Protein AF-0000000086459239 (afdb_homodimer)

Secondary structure (DSSP, 8-state):
-HHHHHHHHHHHHHHHHHHHHHHT-EEEEE--SHHHHHHHHHHHHHH-STTTS-EEEEEES--TTSSGGGGS--B----SSS---HHHHHHHHHHHHHHHTTTTSTTHHHHTEEEEEEEEEESS--PPPTTTTTSEEEEEPPHHHHTTSTT--EEEEEEEEEE-HHHHHHHHHHHHHHTT-EEEE---S-GGGGTTT-SEEEE--GGGHHHHS--TT-EEEEEEEEEEE-TT--SEEEEE-TTT-TT-S-EEEE-SSSEEEEE---EET----S--HHHHHHHHHHHHHH-GGGGG--EEEEEEEEEEE-SS-EEEEEEES-GGG-EEEEEEE--GGGHHHHHHHHHHHHHHHHHHHHHHHHHHS----/-HHHHHHHHHHHHHHHHHHHHHHT-EEEEE--SHHHHHHHHHHHHHH-STTTS-EEEEEES--TTSSGGGGS--B----SSS---HHHHHHHHHHHHHHHTTTTSTTHHHHTEEEEEEEEEESS--PPPTTTTTSEEEEEPPHHHHTTSTT--EEEEEEEEEE-HHHHHHHHHHHHHHTT-EEEE---S-GGGGTTT-SEEEE--GGGHHHHS--TT-EEEEEEEEEEE-TT--SEEEEE-TTT-TT-S-EEEE-SSSEEEEE---EET----S--HHHHHHHHHHHHHH-GGGGG--EEEEEEEEEEE-SS-EEEEEEES-GGG-EEEEEEE--GGGHHHHHHHHHHHHHHHHHHHHHHHHHHS----

Foldseek 3Di:
DVVVVVVVVVVVVVLQLLQQLQLPFEEEEEDLALQRLLLLVLQCVSNFFPNSHHAYEYEYQDAPPPDPLQPDFFFQDDFQDDDDPPLLLVLLLVLQVVLVVCAPPPCNVLQQKDKAKAKEFEQDDDDGGSCQVSFAPKDKDDPVRVVLFPNTDTIIMTMGMGGRRNRNSVVSVVVSVVRVHHYDNDDDQEPLVCLVPGQEYEYAHAQCCCRHVVDVQWWWFKWKKWKWQAQVDGHKYHYDDVVQDPQQAWIWRQGDPRIIIITRGTDTRDQDWDDDPVRVVSRVVRVCSRPVVCVPTDTDDMTMDTGGAGPDFQFDWDWDDDDPSIHIYTYGYHPGSNCSSRSNSSSNVSSVVVSVVSVVSSVPPPPPD/DVVVVVVVVVVVVVLQLLQQLQLPFEEEEEDLALQRLLLLVLQCVSNFFPNSGHAYEYEYQDAPPPDPLQPDFFFQDDFQDDDDPPLLLVLLLLLQVVLVVCAPPPCCVLQQKDKAKAKEFEQDDDDGGSCQVSFAPKDKDDPVRCVLFPNTDTIIMTMGMGGRRNRNSVVSVVVSVVRVHHYDNDDDQEPLVCLVPGQEYEYAHAQCCCRHVVDVQWWWFKWKKWKWQAQVDGHKYHYDDVVQDTQQAWIWRQGDPRIIIITRGTDTRDQDWDDDPVRVVSRVVRVCSRPVVCVPTDTDDMTMDTGGAGPDFQFDWDWDDDDPSIHIYTYGYHPGSNCSSRSNSSSNVSSVVVSVVSVVSSVPPPPPD

Organism: Eptatretus burgeri (NCBI:txid7764)

Radius of gyration: 31.86 Å; Cα contacts (8 Å, |Δi|>4): 1633; chains: 2; bounding box: 58×111×68 Å

Structure (mmCIF, N/CA/C/O backbone):
data_AF-0000000086459239-model_v1
#
loop_
_entity.id
_entity.type
_entity.pdbx_description
1 polymer 'D-amino-acid oxidase'
#
loop_
_atom_site.group_PDB
_atom_site.id
_atom_site.type_symbol
_atom_site.label_atom_id
_atom_site.label_alt_id
_atom_site.label_comp_id
_atom_site.label_asym_id
_atom_site.label_entity_id
_atom_site.label_seq_id
_atom_site.pdbx_PDB_ins_code
_atom_site.Cartn_x
_atom_site.Cartn_y
_atom_site.Cartn_z
_atom_site.occupancy
_atom_site.B_iso_or_equiv
_atom_site.auth_seq_id
_atom_site.auth_comp_id
_atom_site.auth_asym_id
_atom_site.auth_atom_id
_atom_site.pdbx_PDB_model_num
ATOM 1 N N . MET A 1 1 ? 25.469 44.656 -9.273 1 47.88 1 MET A N 1
ATOM 2 C CA . MET A 1 1 ? 25.953 43.812 -8.18 1 47.88 1 MET A CA 1
ATOM 3 C C . MET A 1 1 ? 25.656 44.438 -6.828 1 47.88 1 MET A C 1
ATOM 5 O O . MET A 1 1 ? 25.297 43.75 -5.875 1 47.88 1 MET A O 1
ATOM 9 N N . THR A 1 2 ? 25.688 45.75 -6.816 1 60.41 2 THR A N 1
ATOM 10 C CA . THR A 1 2 ? 25.531 46.5 -5.574 1 60.41 2 THR A CA 1
ATOM 11 C C . THR A 1 2 ? 24.078 46.562 -5.148 1 60.41 2 THR A C 1
ATOM 13 O O . THR A 1 2 ? 23.766 46.469 -3.957 1 60.41 2 THR A O 1
ATOM 16 N N . CYS A 1 3 ? 23.203 46.562 -6.094 1 66.25 3 CYS A N 1
ATOM 17 C CA . CYS A 1 3 ? 21.797 46.719 -5.789 1 66.25 3 CYS A CA 1
ATOM 18 C C . CYS A 1 3 ? 21.219 45.406 -5.207 1 66.25 3 CYS A C 1
ATOM 20 O O . CYS A 1 3 ? 20.406 45.469 -4.281 1 66.25 3 CYS A O 1
ATOM 22 N N . GLY A 1 4 ? 21.656 44.312 -5.746 1 59.66 4 GLY A N 1
ATOM 23 C CA . GLY A 1 4 ? 21.219 43.031 -5.223 1 59.66 4 GLY A CA 1
ATOM 24 C C . GLY A 1 4 ? 21.672 42.781 -3.793 1 59.66 4 GLY A C 1
ATOM 25 O O . GLY A 1 4 ? 20.906 42.281 -2.973 1 59.66 4 GLY A O 1
ATOM 26 N N . PHE A 1 5 ? 22.859 43.25 -3.564 1 63.56 5 PHE A N 1
ATOM 27 C CA . PHE A 1 5 ? 23.438 43.094 -2.238 1 63.56 5 PHE A CA 1
ATOM 28 C C . PHE A 1 5 ? 22.734 44 -1.222 1 63.56 5 PHE A C 1
ATOM 30 O O . PHE A 1 5 ? 22.469 43.562 -0.1 1 63.56 5 PHE A O 1
ATOM 37 N N . ILE A 1 6 ? 22.406 45.219 -1.594 1 64.19 6 ILE A N 1
ATOM 38 C CA . ILE A 1 6 ? 21.719 46.125 -0.677 1 64.19 6 ILE A CA 1
ATOM 39 C C . ILE A 1 6 ? 20.312 45.625 -0.38 1 64.19 6 ILE A C 1
ATOM 41 O O . ILE A 1 6 ? 19.859 45.656 0.765 1 64.19 6 ILE A O 1
ATOM 45 N N . ALA A 1 7 ? 19.797 45.031 -1.286 1 66.75 7 ALA A N 1
ATOM 46 C CA . ALA A 1 7 ? 18.453 44.5 -1.113 1 66.75 7 ALA A CA 1
ATOM 47 C C . ALA A 1 7 ? 18.469 43.281 -0.17 1 66.75 7 ALA A C 1
ATOM 49 O O . ALA A 1 7 ? 17.562 43.125 0.654 1 66.75 7 ALA A O 1
ATOM 50 N N . SER A 1 8 ? 19.516 42.5 -0.307 1 71.88 8 SER A N 1
ATOM 51 C CA . SER A 1 8 ? 19.688 41.375 0.592 1 71.88 8 SER A CA 1
ATOM 52 C C . SER A 1 8 ? 19.953 41.844 2.021 1 71.88 8 SER A C 1
ATOM 54 O O . SER A 1 8 ? 19.438 41.25 2.975 1 71.88 8 SER A O 1
ATOM 56 N N . LEU A 1 9 ? 20.625 42.844 2.174 1 69.5 9 LEU A N 1
ATOM 57 C CA . LEU A 1 9 ? 20.938 43.406 3.49 1 69.5 9 LEU A CA 1
ATOM 58 C C . LEU A 1 9 ? 19.703 44.031 4.125 1 69.5 9 LEU A C 1
ATOM 60 O O . LEU A 1 9 ? 19.484 43.906 5.332 1 69.5 9 LEU A O 1
ATOM 64 N N . LEU A 1 10 ? 18.969 44.719 3.324 1 66 10 LEU A N 1
ATOM 65 C CA . LEU A 1 10 ? 17.734 45.344 3.822 1 66 10 LEU A CA 1
ATOM 66 C C . LEU A 1 10 ? 16.719 44.281 4.223 1 66 10 LEU A C 1
ATOM 68 O O . LEU A 1 10 ? 16.031 44.438 5.234 1 66 10 LEU A O 1
ATOM 72 N N . ARG A 1 11 ? 16.719 43.312 3.451 1 65.06 11 ARG A N 1
ATOM 73 C CA . ARG A 1 11 ? 15.836 42.219 3.791 1 65.06 11 ARG A CA 1
ATOM 74 C C . ARG A 1 11 ? 16.281 41.531 5.082 1 65.06 11 ARG A C 1
ATOM 76 O O . ARG A 1 11 ? 15.445 41.156 5.906 1 65.06 11 ARG A O 1
ATOM 83 N N . MET A 1 12 ? 17.547 41.469 5.125 1 71.25 12 MET A N 1
ATOM 84 C CA . MET A 1 12 ? 18.109 40.906 6.352 1 71.25 12 MET A CA 1
ATOM 85 C C . MET A 1 12 ? 17.828 41.812 7.539 1 71.25 12 MET A C 1
ATOM 87 O O . MET A 1 12 ? 17.5 41.344 8.625 1 71.25 12 MET A O 1
ATOM 91 N N . ALA A 1 13 ? 17.938 43.062 7.383 1 67.69 13 ALA A N 1
ATOM 92 C CA . ALA A 1 13 ? 17.656 44.031 8.453 1 67.69 13 ALA A CA 1
ATOM 93 C C . ALA A 1 13 ? 16.188 44.031 8.828 1 67.69 13 ALA A C 1
ATOM 95 O O . ALA A 1 13 ? 15.836 44.031 10.008 1 67.69 13 ALA A O 1
ATOM 96 N N . GLU A 1 14 ? 15.383 44.031 7.898 1 67.62 14 GLU A N 1
ATOM 97 C CA . GLU A 1 14 ? 13.945 43.969 8.148 1 67.62 14 GLU A CA 1
ATOM 98 C C . GLU A 1 14 ? 13.562 42.688 8.875 1 67.62 14 GLU A C 1
ATOM 100 O O . GLU A 1 14 ? 12.734 42.688 9.789 1 67.62 14 GLU A O 1
ATOM 105 N N . ALA A 1 15 ? 14.203 41.625 8.414 1 72.31 15 ALA A N 1
ATOM 106 C CA . ALA A 1 15 ? 13.961 40.344 9.07 1 72.31 15 ALA A CA 1
ATOM 107 C C . ALA A 1 15 ? 14.398 40.406 10.531 1 72.31 15 ALA A C 1
ATOM 109 O O . ALA A 1 15 ? 13.703 39.875 11.414 1 72.31 15 ALA A O 1
ATOM 110 N N . LEU A 1 16 ? 15.438 41 10.75 1 72.25 16 LEU A N 1
ATOM 111 C CA . LEU A 1 16 ? 15.969 41.125 12.109 1 72.25 16 LEU A CA 1
ATOM 112 C C . LEU A 1 16 ? 15.086 42 12.969 1 72.25 16 LE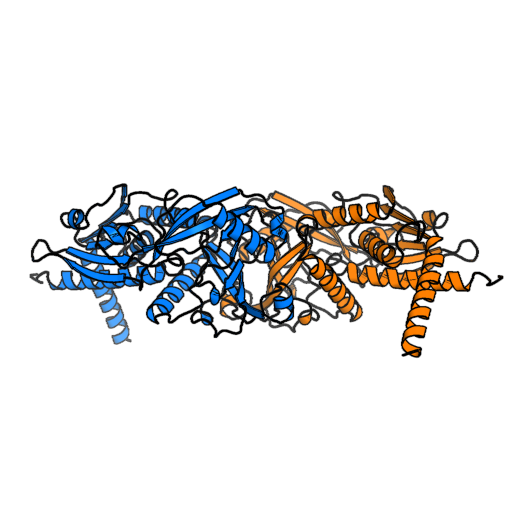U A C 1
ATOM 114 O O . LEU A 1 16 ? 14.875 41.719 14.156 1 72.25 16 LEU A O 1
ATOM 118 N N . GLU A 1 17 ? 14.625 43.062 12.391 1 70.69 17 GLU A N 1
ATOM 119 C CA . GLU A 1 17 ? 13.727 43.969 13.125 1 70.69 17 GLU A CA 1
ATOM 120 C C . GLU A 1 17 ? 12.406 43.281 13.438 1 70.69 17 GLU A C 1
ATOM 122 O O . GLU A 1 17 ? 11.852 43.469 14.523 1 70.69 17 GLU A O 1
ATOM 127 N N . LEU A 1 18 ? 11.945 42.531 12.547 1 73.62 18 LEU A N 1
ATOM 128 C CA . LEU A 1 18 ? 10.719 41.781 12.773 1 73.62 18 LEU A CA 1
ATOM 129 C C . LEU A 1 18 ? 10.922 40.75 13.867 1 73.62 18 LEU A C 1
ATOM 131 O O . LEU A 1 18 ? 10.023 40.5 14.672 1 73.62 18 LEU A O 1
ATOM 135 N N . GLN A 1 19 ? 12.047 40.188 13.789 1 74.06 19 GLN A N 1
ATOM 136 C CA . GLN A 1 19 ? 12.383 39.219 14.82 1 74.06 19 GLN A CA 1
ATOM 137 C C . GLN A 1 19 ? 12.398 39.875 16.203 1 74.06 19 GLN A C 1
ATOM 139 O O . GLN A 1 19 ? 11.898 39.281 17.172 1 74.06 19 GLN A O 1
ATOM 144 N N . ALA A 1 20 ? 12.961 41.031 16.281 1 72.38 20 ALA A N 1
ATOM 145 C CA . ALA A 1 20 ? 13.031 41.75 17.547 1 72.38 20 ALA A CA 1
ATOM 146 C C . ALA A 1 20 ? 11.633 42.125 18.047 1 72.38 20 ALA A C 1
ATOM 148 O O . ALA A 1 20 ? 11.344 42 19.234 1 72.38 20 ALA A O 1
ATOM 149 N N . SER A 1 21 ? 10.797 42.5 17.125 1 73.44 21 SER A N 1
ATOM 150 C CA . SER A 1 21 ? 9.422 42.844 17.484 1 73.44 21 SER A CA 1
ATOM 151 C C . SER A 1 21 ? 8.641 41.625 17.938 1 73.44 21 SER A C 1
ATOM 153 O O . SER A 1 21 ? 7.809 41.719 18.844 1 73.44 21 SER A O 1
ATOM 155 N N . ALA A 1 22 ? 8.891 40.531 17.438 1 78.88 22 ALA A N 1
ATOM 156 C CA . ALA A 1 22 ? 8.227 39.281 17.781 1 78.88 22 ALA A CA 1
ATOM 157 C C . ALA A 1 22 ? 8.688 38.781 19.156 1 78.88 22 ALA A C 1
ATOM 159 O O . ALA A 1 22 ? 7.898 38.188 19.906 1 78.88 22 ALA A O 1
ATOM 160 N N . GLY A 1 23 ? 9.977 38.906 19.453 1 80.06 23 GLY A N 1
ATOM 161 C CA . GLY A 1 23 ? 10.57 38.438 20.688 1 80.06 23 GLY A CA 1
ATOM 162 C C . GLY A 1 23 ? 9.875 38.969 21.922 1 80.06 23 GLY A C 1
ATOM 163 O O . GLY A 1 23 ? 9.82 38.281 22.953 1 80.06 23 GLY A O 1
ATOM 164 N N . GLY A 1 24 ? 9.258 40.031 21.875 1 81.56 24 GLY A N 1
ATOM 165 C CA . GLY A 1 24 ? 8.609 40.656 23.016 1 81.56 24 GLY A CA 1
ATOM 166 C C . GLY A 1 24 ? 7.141 40.281 23.125 1 81.56 24 GLY A C 1
ATOM 167 O O . GLY A 1 24 ? 6.48 40.625 24.109 1 81.56 24 GLY A O 1
ATOM 168 N N . LEU A 1 25 ? 6.695 39.469 22.203 1 91.12 25 LEU A N 1
ATOM 169 C CA . LEU A 1 25 ? 5.262 39.219 22.172 1 91.12 25 LEU A CA 1
ATOM 170 C C . LEU A 1 25 ? 4.945 37.906 22.875 1 91.12 25 LEU A C 1
ATOM 172 O O . LEU A 1 25 ? 5.707 36.938 22.781 1 91.12 25 LEU A O 1
ATOM 176 N N . ARG A 1 26 ? 3.824 37.875 23.609 1 95.12 26 ARG A N 1
ATOM 177 C CA . ARG A 1 26 ? 3.234 36.688 24.203 1 95.12 26 ARG A CA 1
ATOM 178 C C . ARG A 1 26 ? 2.053 36.188 23.375 1 95.12 26 ARG A C 1
ATOM 180 O O . ARG A 1 26 ? 1.088 36.938 23.172 1 95.12 26 ARG A O 1
ATOM 187 N N . VAL A 1 27 ? 2.207 34.969 22.938 1 96.94 27 VAL A N 1
ATOM 188 C CA . VAL A 1 27 ? 1.211 34.375 22.047 1 96.94 27 VAL A CA 1
ATOM 189 C C . VAL A 1 27 ? 0.54 33.188 22.719 1 96.94 27 VAL A C 1
ATOM 191 O O . VAL A 1 27 ? 1.217 32.25 23.172 1 96.94 27 VAL A O 1
ATOM 194 N N . ALA A 1 28 ? -0.791 33.219 22.812 1 97.81 28 ALA A N 1
ATOM 195 C CA . ALA A 1 28 ? -1.58 32.094 23.266 1 97.81 28 ALA A CA 1
ATOM 196 C C . ALA A 1 28 ? -2.242 31.375 22.094 1 97.81 28 ALA A C 1
ATOM 198 O O . ALA A 1 28 ? -2.949 32 21.297 1 97.81 28 ALA A O 1
ATOM 199 N N . ILE A 1 29 ? -1.96 30.125 21.969 1 98.56 29 ILE A N 1
ATOM 200 C CA . ILE A 1 29 ? -2.67 29.297 21 1 98.56 29 ILE A CA 1
ATOM 201 C C . ILE A 1 29 ? -3.643 28.375 21.734 1 98.56 29 ILE A C 1
ATOM 203 O O . ILE A 1 29 ? -3.248 27.656 22.641 1 98.56 29 ILE A O 1
ATOM 207 N N . VAL A 1 30 ? -4.941 28.453 21.375 1 98.19 30 VAL A N 1
ATOM 208 C CA . VAL A 1 30 ? -5.965 27.641 22.031 1 98.19 30 VAL A CA 1
ATOM 209 C C . VAL A 1 30 ? -6.379 26.5 21.109 1 98.19 30 VAL A C 1
ATOM 211 O O . VAL A 1 30 ? -7.02 26.734 20.078 1 98.19 30 VAL A O 1
ATOM 214 N N . GLY A 1 31 ? -6.031 25.281 21.516 1 97.56 31 GLY A N 1
ATOM 215 C CA . GLY A 1 31 ? -6.242 24.094 20.703 1 97.56 31 GLY A CA 1
ATOM 216 C C . GLY A 1 31 ? -4.949 23.391 20.328 1 97.56 31 GLY A C 1
ATOM 217 O O . GLY A 1 31 ? -4.035 24 19.781 1 97.56 31 GLY A O 1
ATOM 218 N N . ALA A 1 32 ? -4.953 22.109 20.625 1 97.94 32 ALA A N 1
ATOM 219 C CA . ALA A 1 32 ? -3.73 21.344 20.406 1 97.94 32 ALA A CA 1
ATOM 220 C C . ALA A 1 32 ? -3.949 20.25 19.359 1 97.94 32 ALA A C 1
ATOM 222 O O . ALA A 1 32 ? -3.346 19.172 19.438 1 97.94 32 ALA A O 1
ATOM 223 N N . GLY A 1 33 ? -4.879 20.453 18.484 1 97.19 33 GLY A N 1
ATOM 224 C CA . GLY A 1 33 ? -4.965 19.625 17.297 1 97.19 33 GLY A CA 1
ATOM 225 C C . GLY A 1 33 ? -3.932 19.969 16.234 1 97.19 33 GLY A C 1
ATOM 226 O O . GLY A 1 33 ? -3.014 20.766 16.5 1 97.19 33 GLY A O 1
ATOM 227 N N . VAL A 1 34 ? -4.113 19.422 15.117 1 98.06 34 VAL A N 1
ATOM 228 C CA . VAL A 1 34 ? -3.123 19.594 14.055 1 98.06 34 VAL A CA 1
ATOM 229 C C . VAL A 1 34 ? -3.07 21.062 13.641 1 98.06 34 VAL A C 1
ATOM 231 O O . VAL A 1 34 ? -2.006 21.578 13.297 1 98.06 34 VAL A O 1
ATOM 234 N N . ILE A 1 35 ? -4.184 21.766 13.719 1 98.5 35 ILE A N 1
ATOM 235 C CA . ILE A 1 35 ? -4.258 23.156 13.305 1 98.5 35 ILE A CA 1
ATOM 236 C C . ILE A 1 35 ? -3.473 24.031 14.289 1 98.5 35 ILE A C 1
ATOM 238 O O . ILE A 1 35 ? -2.648 24.844 13.875 1 98.5 35 ILE A O 1
ATOM 242 N N . GLY A 1 36 ? -3.65 23.844 15.57 1 98.62 36 GLY A N 1
ATOM 243 C CA . GLY A 1 36 ? -2.943 24.625 16.562 1 98.62 36 GLY A CA 1
ATOM 244 C C . GLY A 1 36 ? -1.45 24.359 16.594 1 98.62 36 GLY A C 1
ATOM 245 O O . GLY A 1 36 ? -0.647 25.297 16.594 1 98.62 36 GLY A O 1
ATOM 246 N N . LEU A 1 37 ? -1.126 23.125 16.578 1 98.69 37 LEU A N 1
ATOM 247 C CA . LEU A 1 37 ? 0.281 22.75 16.672 1 98.69 37 LEU A CA 1
ATOM 248 C C . LEU A 1 37 ? 1.05 23.219 15.438 1 98.69 37 LEU A C 1
ATOM 250 O O . LEU A 1 37 ? 2.176 23.703 15.555 1 98.69 37 LEU A O 1
ATOM 254 N N . SER A 1 38 ? 0.44 23.062 14.281 1 98.69 38 SER A N 1
ATOM 255 C CA . SER A 1 38 ? 1.123 23.5 13.07 1 98.69 38 SER A CA 1
ATOM 256 C C . SER A 1 38 ? 1.22 25.031 13 1 98.69 38 SER A C 1
ATOM 258 O O . SER A 1 38 ? 2.191 25.562 12.469 1 98.69 38 SER A O 1
ATOM 260 N N . SER A 1 39 ? 0.209 25.719 13.508 1 98.81 39 SER A N 1
ATOM 261 C CA . SER A 1 39 ? 0.297 27.172 13.578 1 98.81 39 SER A CA 1
ATOM 262 C C . SER A 1 39 ? 1.474 27.609 14.438 1 98.81 39 SER A C 1
ATOM 264 O O . SER A 1 39 ? 2.219 28.516 14.07 1 98.81 39 SER A O 1
ATOM 266 N N . ALA A 1 40 ? 1.617 26.953 15.562 1 98.62 40 ALA A N 1
ATOM 267 C CA . ALA A 1 40 ? 2.754 27.234 16.438 1 98.62 40 ALA A CA 1
ATOM 268 C C . ALA A 1 40 ? 4.074 26.984 15.711 1 98.62 40 ALA A C 1
ATOM 270 O O . ALA A 1 40 ? 4.984 27.812 15.773 1 98.62 40 ALA A O 1
ATOM 271 N N . LEU A 1 41 ? 4.148 25.891 15.055 1 98.31 41 LEU A N 1
ATOM 272 C CA . LEU A 1 41 ? 5.379 25.531 14.359 1 98.31 41 LEU A CA 1
ATOM 273 C C . LEU A 1 41 ? 5.719 26.547 13.281 1 98.31 41 LEU A C 1
ATOM 275 O O . LEU A 1 41 ? 6.879 26.922 13.109 1 98.31 41 LEU A O 1
ATOM 279 N N . ALA A 1 42 ? 4.73 26.953 12.539 1 98.31 42 ALA A N 1
ATOM 280 C CA . ALA A 1 42 ? 4.957 27.922 11.461 1 98.31 42 ALA A CA 1
ATOM 281 C C . ALA A 1 42 ? 5.531 29.234 12.008 1 98.31 42 ALA A C 1
ATOM 283 O O . ALA A 1 42 ? 6.453 29.797 11.422 1 98.31 42 ALA A O 1
ATOM 284 N N . ILE A 1 43 ? 5.07 29.688 13.117 1 97.25 43 ILE A N 1
ATOM 285 C CA . ILE A 1 43 ? 5.539 30.938 13.719 1 97.25 43 ILE A CA 1
ATOM 286 C C . ILE A 1 43 ? 6.969 30.75 14.227 1 97.25 43 ILE A C 1
ATOM 288 O O . ILE A 1 43 ? 7.836 31.594 13.953 1 97.25 43 ILE A O 1
ATOM 292 N N . VAL A 1 44 ? 7.184 29.656 14.906 1 94.81 44 VAL A N 1
ATOM 293 C CA . VAL A 1 44 ? 8.484 29.453 15.539 1 94.81 44 VAL A CA 1
ATOM 294 C C . VAL A 1 44 ? 9.547 29.234 14.469 1 94.81 44 VAL A C 1
ATOM 296 O O . VAL A 1 44 ? 10.703 29.625 14.633 1 94.81 44 VAL A O 1
ATOM 299 N N . GLU A 1 45 ? 9.156 28.594 13.406 1 92.88 45 GLU A N 1
ATOM 300 C CA . GLU A 1 45 ? 10.117 28.391 12.32 1 92.88 45 GLU A CA 1
ATOM 301 C C . GLU A 1 45 ? 10.508 29.734 11.688 1 92.88 45 GLU A C 1
ATOM 303 O O . GLU A 1 45 ? 11.633 29.875 11.211 1 92.88 45 GLU A O 1
ATOM 308 N N . HIS A 1 46 ? 9.633 30.672 11.727 1 90.56 46 HIS A N 1
ATOM 309 C CA . HIS A 1 46 ? 9.906 31.969 11.141 1 90.56 46 HIS A CA 1
ATOM 310 C C . HIS A 1 46 ? 10.711 32.844 12.102 1 90.56 46 HIS A C 1
ATOM 312 O O . HIS A 1 46 ? 11.586 33.594 11.672 1 90.56 46 HIS A O 1
ATOM 318 N N . TYR A 1 47 ? 10.445 32.719 13.414 1 91.38 47 TYR A N 1
ATOM 319 C CA . TYR A 1 47 ? 10.969 33.719 14.336 1 91.38 47 TYR A CA 1
ATOM 320 C C . TYR A 1 47 ? 11.883 33.094 15.367 1 91.38 47 TYR A C 1
ATOM 322 O O . TYR A 1 47 ? 12.57 33.781 16.109 1 91.38 47 TYR A O 1
ATOM 330 N N . GLY A 1 48 ? 11.922 31.719 15.336 1 87.94 48 GLY A N 1
ATOM 331 C CA . GLY A 1 48 ? 12.656 31.047 16.391 1 87.94 48 GLY A CA 1
ATOM 332 C C . GLY A 1 48 ? 11.906 31.016 17.719 1 87.94 48 GLY A C 1
ATOM 333 O O . GLY A 1 48 ? 10.789 31.547 17.812 1 87.94 48 GLY A O 1
ATOM 334 N N . GLY A 1 49 ? 12.523 30.359 18.703 1 84.19 49 GLY A N 1
ATOM 335 C CA . GLY A 1 49 ? 11.969 30.328 20.047 1 84.19 49 GLY A CA 1
ATOM 336 C C . GLY A 1 49 ? 12.461 31.453 20.922 1 84.19 49 GLY A C 1
ATOM 337 O O . GLY A 1 49 ? 13.32 32.25 20.516 1 84.19 49 GLY A O 1
ATOM 338 N N . PRO A 1 50 ? 11.898 31.547 22.109 1 82.19 50 PRO A N 1
ATOM 339 C CA . PRO A 1 50 ? 12.406 32.562 23.047 1 82.19 50 PRO A CA 1
ATOM 340 C C . PRO A 1 50 ? 13.875 32.344 23.391 1 82.19 50 PRO A C 1
ATOM 342 O O . PRO A 1 50 ? 14.352 31.203 23.422 1 82.19 50 PRO A O 1
ATOM 345 N N . PRO A 1 51 ? 14.531 33.531 23.547 1 82.19 51 PRO A N 1
ATOM 346 C CA . PRO A 1 51 ? 14.055 34.938 23.672 1 82.19 51 PRO A CA 1
ATOM 347 C C . PRO A 1 51 ? 14.039 35.688 22.344 1 82.19 51 PRO A C 1
ATOM 349 O O . PRO A 1 51 ? 13.555 36.812 22.281 1 82.19 51 PRO A O 1
ATOM 352 N N . LEU A 1 52 ? 14.547 35.031 21.312 1 83 52 LEU A N 1
ATOM 3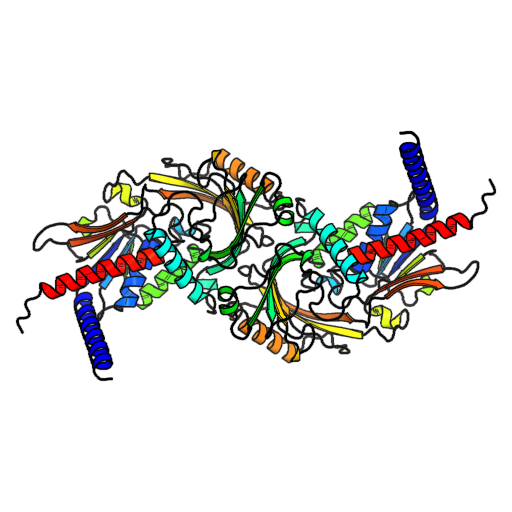53 C CA . LEU A 1 52 ? 14.617 35.719 20.031 1 83 52 LEU A CA 1
ATOM 354 C C . LEU A 1 52 ? 13.242 35.812 19.391 1 83 52 LEU A C 1
ATOM 356 O O . LEU A 1 52 ? 12.914 36.844 18.766 1 83 52 LEU A O 1
ATOM 360 N N . GLY A 1 53 ? 12.469 34.812 19.609 1 90.25 53 GLY A N 1
ATOM 361 C CA . GLY A 1 53 ? 11.117 34.781 19.094 1 90.25 53 GLY A CA 1
ATOM 362 C C . GLY A 1 53 ? 10.055 35 20.156 1 90.25 53 GLY A C 1
ATOM 363 O O . GLY A 1 53 ? 10.375 35.25 21.312 1 90.25 53 GLY A O 1
ATOM 364 N N . PRO A 1 54 ? 8.82 34.969 19.766 1 94.44 54 PRO A N 1
ATOM 365 C CA . PRO A 1 54 ? 7.723 35.156 20.719 1 94.44 54 PRO A CA 1
ATOM 366 C C . PRO A 1 54 ? 7.633 34.031 21.734 1 94.44 54 PRO A C 1
ATOM 368 O O . PRO A 1 54 ? 8.125 32.906 21.484 1 94.44 54 PRO A O 1
ATOM 371 N N . THR A 1 55 ? 7.148 34.344 22.922 1 95.56 55 THR A N 1
ATOM 372 C CA . THR A 1 55 ? 6.781 33.344 23.891 1 95.56 55 THR A CA 1
ATOM 373 C C . THR A 1 55 ? 5.422 32.719 23.547 1 95.56 55 THR A C 1
ATOM 375 O O . THR A 1 55 ? 4.402 33.406 23.594 1 95.56 55 THR A O 1
ATOM 378 N N . ILE A 1 56 ? 5.445 31.484 23.188 1 97.38 56 ILE A N 1
ATOM 379 C CA . ILE A 1 56 ? 4.219 30.828 22.75 1 97.38 56 ILE A CA 1
ATOM 380 C C . ILE A 1 56 ? 3.771 29.812 23.797 1 97.38 56 ILE A C 1
ATOM 382 O O . ILE A 1 56 ? 4.578 29.016 24.266 1 97.38 56 ILE A O 1
ATOM 386 N N . THR A 1 57 ? 2.521 29.906 24.203 1 97.94 57 THR A N 1
ATOM 387 C CA . THR A 1 57 ? 1.882 28.922 25.078 1 97.94 57 THR A CA 1
ATOM 388 C C . THR A 1 57 ? 0.668 28.297 24.391 1 97.94 57 THR A C 1
ATOM 390 O O . THR A 1 57 ? -0.191 29.016 23.875 1 97.94 57 THR A O 1
ATOM 393 N N . ILE A 1 58 ? 0.629 26.969 24.375 1 98.5 58 ILE A N 1
ATOM 394 C CA . ILE A 1 58 ? -0.511 26.25 23.797 1 98.5 58 ILE A CA 1
ATOM 395 C C . ILE A 1 58 ? -1.418 25.75 24.922 1 98.5 58 ILE A C 1
ATOM 397 O O . ILE A 1 58 ? -0.968 25.031 25.828 1 98.5 58 ILE A O 1
ATOM 401 N N . PHE A 1 59 ? -2.674 26.203 24.875 1 98.12 59 PHE A N 1
ATOM 402 C CA . PHE A 1 59 ? -3.699 25.781 25.812 1 98.12 59 PHE A CA 1
ATOM 403 C C . PHE A 1 59 ? -4.637 24.766 25.188 1 98.12 59 PHE A C 1
ATOM 405 O O . PHE A 1 59 ? -5.086 24.938 24.047 1 98.12 59 PHE A O 1
ATOM 412 N N . ALA A 1 60 ? -4.918 23.688 25.859 1 97.69 60 ALA A N 1
ATOM 413 C CA . ALA A 1 60 ? -5.902 22.719 25.391 1 97.69 60 ALA A CA 1
ATOM 414 C C . ALA A 1 60 ? -6.496 21.938 26.547 1 97.69 60 ALA A C 1
ATOM 416 O O . ALA A 1 60 ? -5.844 21.734 27.578 1 97.69 60 ALA A O 1
ATOM 417 N N . GLU A 1 61 ? -7.699 21.531 26.328 1 95.56 61 GLU A N 1
ATOM 418 C CA . GLU A 1 61 ? -8.344 20.672 27.312 1 95.56 61 GLU A CA 1
ATOM 419 C C . GLU A 1 61 ? -7.719 19.281 27.328 1 95.56 61 GLU A C 1
ATOM 421 O O . GLU A 1 61 ? -7.613 18.656 28.391 1 95.56 61 GLU A O 1
ATOM 426 N N . ALA A 1 62 ? -7.336 18.812 26.188 1 95.38 62 ALA A N 1
ATOM 427 C CA . ALA A 1 62 ? -6.695 17.5 26.047 1 95.38 62 ALA A CA 1
ATOM 428 C C . ALA A 1 62 ? -5.586 17.547 25 1 95.38 62 ALA A C 1
ATOM 430 O O . ALA A 1 62 ? -5.684 18.281 24.016 1 95.38 62 ALA A O 1
ATOM 431 N N . PHE A 1 63 ? -4.594 16.75 25.281 1 97.25 63 PHE A N 1
ATOM 432 C CA . PHE A 1 63 ? -3.508 16.562 24.328 1 97.25 63 PHE A CA 1
ATOM 433 C C . PHE A 1 63 ? -3.51 15.148 23.781 1 97.25 63 PHE A C 1
ATOM 435 O O . PHE A 1 63 ? -4.227 14.281 24.281 1 97.25 63 PHE A O 1
ATOM 442 N N . SER A 1 64 ? -2.816 14.977 22.625 1 95.5 64 SER A N 1
ATOM 443 C CA . SER A 1 64 ? -2.617 13.617 22.141 1 95.5 64 SER A CA 1
ATOM 444 C C . SER A 1 64 ? -2.145 12.688 23.25 1 95.5 64 SER A C 1
ATOM 446 O O . SER A 1 64 ? -1.3 13.062 24.062 1 95.5 64 SER A O 1
ATOM 448 N N . PRO A 1 65 ? -2.748 11.508 23.266 1 94.5 65 PRO A N 1
ATOM 449 C CA . PRO A 1 65 ? -3.566 10.781 22.297 1 94.5 65 PRO A CA 1
ATOM 450 C C . PRO A 1 65 ? -5.062 10.883 22.594 1 94.5 65 PRO A C 1
ATOM 452 O O . PRO A 1 65 ? -5.824 9.977 22.25 1 94.5 65 PRO A O 1
ATOM 455 N N . HIS A 1 66 ? -5.469 11.883 23.266 1 91.06 66 HIS A N 1
ATOM 456 C CA . HIS A 1 66 ? -6.859 11.961 23.703 1 91.06 66 HIS A CA 1
ATOM 457 C C . HIS A 1 66 ? -7.633 13.008 22.906 1 91.06 66 HIS A C 1
ATOM 459 O O . HIS A 1 66 ? -8.656 13.508 23.359 1 91.06 66 HIS A O 1
ATOM 465 N N . THR A 1 67 ? -7.129 13.336 21.734 1 89.88 67 THR A N 1
ATOM 466 C CA . THR A 1 67 ? -7.82 14.305 20.875 1 89.88 67 THR A CA 1
ATOM 467 C C . THR A 1 67 ? -8.602 13.594 19.781 1 89.88 67 THR A C 1
ATOM 469 O O . THR A 1 67 ? -8.383 12.406 19.516 1 89.88 67 THR A O 1
ATOM 472 N N . THR A 1 68 ? -9.523 14.297 19.125 1 84.94 68 THR A N 1
ATOM 473 C CA . THR A 1 68 ? -10.281 13.773 18 1 84.94 68 THR A CA 1
ATOM 474 C C . THR A 1 68 ? -9.344 13.375 16.859 1 84.94 68 THR A C 1
ATOM 476 O O . THR A 1 68 ? -9.547 12.344 16.219 1 84.94 68 THR A O 1
ATOM 479 N N . GLY A 1 69 ? -8.32 14.148 16.688 1 89.38 69 GLY A N 1
ATOM 480 C CA . GLY A 1 69 ? -7.367 13.906 15.617 1 89.38 69 GLY A CA 1
ATOM 481 C C . GLY A 1 69 ? -6.656 12.57 15.734 1 89.38 69 GLY A C 1
ATOM 482 O O . GLY A 1 69 ? -6.246 11.984 14.727 1 89.38 69 GLY A O 1
ATOM 483 N N . ASP A 1 70 ? -6.582 12.039 16.875 1 92.62 70 ASP A N 1
ATOM 484 C CA . ASP A 1 70 ? -5.84 10.805 17.141 1 92.62 70 ASP A CA 1
ATOM 485 C C . ASP A 1 70 ? -6.547 9.602 16.516 1 92.62 70 ASP A C 1
ATOM 487 O O . ASP A 1 70 ? -5.938 8.547 16.328 1 92.62 70 ASP A O 1
ATOM 491 N N . HIS A 1 71 ? -7.773 9.742 16.078 1 88.19 71 HIS A N 1
ATOM 492 C CA . HIS A 1 71 ? -8.562 8.594 15.641 1 88.19 71 HIS A CA 1
ATOM 493 C C . HIS A 1 71 ? -8.789 8.617 14.133 1 88.19 71 HIS A C 1
ATOM 495 O O . HIS A 1 71 ? -9.25 7.633 13.555 1 88.19 71 HIS A O 1
ATOM 501 N N . VAL A 1 72 ? -8.383 9.688 13.555 1 87.69 72 VAL A N 1
ATOM 502 C CA . VAL A 1 72 ? -8.703 9.828 12.141 1 87.69 72 VAL A CA 1
ATOM 503 C C . VAL A 1 72 ? -7.703 9.047 11.297 1 87.69 72 VAL A C 1
ATOM 505 O O . VAL A 1 72 ? -6.586 8.773 11.742 1 87.69 72 VAL A O 1
ATOM 508 N N . ALA A 1 73 ? -8.07 8.664 10.062 1 89.12 73 ALA A N 1
ATOM 509 C CA . ALA A 1 73 ? -7.273 7.809 9.188 1 89.12 73 ALA A CA 1
ATOM 510 C C . ALA A 1 73 ? -6.094 8.57 8.602 1 89.12 73 ALA A C 1
ATOM 512 O O . ALA A 1 73 ? -4.988 8.031 8.484 1 89.12 73 ALA A O 1
ATOM 513 N N . GLY A 1 74 ? -6.348 9.867 8.219 1 94.94 74 GLY A N 1
ATOM 514 C CA . GLY A 1 74 ? -5.199 10.695 7.879 1 94.94 74 GLY A CA 1
ATOM 515 C C . GLY A 1 74 ? -4.891 10.711 6.395 1 94.94 74 GLY A C 1
ATOM 516 O O . GLY A 1 74 ? -3.76 10.984 5.992 1 94.94 74 GLY A O 1
ATOM 517 N N . LEU A 1 75 ? -5.852 10.453 5.496 1 97.31 75 LEU A N 1
ATOM 518 C CA . LEU A 1 75 ? -5.637 10.539 4.055 1 97.31 75 LEU A CA 1
ATOM 519 C C . LEU A 1 75 ? -5.559 11.992 3.604 1 97.31 75 LEU A C 1
ATOM 521 O O . LEU A 1 75 ? -6.426 12.797 3.945 1 97.31 75 LEU A O 1
ATOM 525 N N . TRP A 1 76 ? -4.531 12.344 2.91 1 98.06 76 TRP A N 1
ATOM 526 C CA . TRP A 1 76 ? -4.5 13.656 2.273 1 98.06 76 TRP A CA 1
ATOM 527 C C . TRP A 1 76 ? -5.34 13.664 1 1 98.06 76 TRP A C 1
ATOM 529 O O . TRP A 1 76 ? -4.934 13.102 -0.023 1 98.06 76 TRP A O 1
ATOM 539 N N . GLN A 1 77 ? -6.406 14.281 1.067 1 96 77 GLN A N 1
ATOM 540 C CA . GLN A 1 77 ? -7.273 14.484 -0.088 1 96 77 GLN A CA 1
ATOM 541 C C . GLN A 1 77 ? -8.297 15.586 0.177 1 96 77 GLN A C 1
ATOM 543 O O . GLN A 1 77 ? -9.172 15.43 1.028 1 96 77 GLN A O 1
ATOM 548 N N . PRO A 1 78 ? -8.203 16.656 -0.584 1 93.44 78 PRO A N 1
ATOM 549 C CA . PRO A 1 78 ? -9.289 17.625 -0.526 1 93.44 78 PRO A CA 1
ATOM 550 C C . PRO A 1 78 ? -10.609 17.078 -1.063 1 93.44 78 PRO A C 1
ATOM 552 O O . PRO A 1 78 ? -10.617 16.047 -1.743 1 93.44 78 PRO A O 1
ATOM 555 N N . TYR A 1 79 ? -11.68 17.703 -0.749 1 82.69 79 TYR A N 1
ATOM 556 C CA . TYR A 1 79 ? -12.977 17.266 -1.242 1 82.69 79 TYR A CA 1
ATOM 557 C C . TYR A 1 79 ? -13.008 17.25 -2.766 1 82.69 79 TYR A C 1
ATOM 559 O O . TYR A 1 79 ? -12.469 18.156 -3.412 1 82.69 79 TYR A O 1
ATOM 567 N N . PRO A 1 80 ? -13.648 16.203 -3.285 1 72.25 80 PRO A N 1
ATOM 568 C CA . PRO A 1 80 ? -13.625 16.047 -4.742 1 72.25 80 PRO A CA 1
ATOM 569 C C . PRO A 1 80 ? -14.609 16.984 -5.449 1 72.25 80 PRO A C 1
ATOM 571 O O . PRO A 1 80 ? -14.477 17.219 -6.652 1 72.25 80 PRO A O 1
ATOM 574 N N . TYR A 1 81 ? -15.688 17.359 -4.691 1 72 81 TYR A N 1
ATOM 575 C CA . TYR A 1 81 ? -16.766 18.109 -5.312 1 72 81 TYR A CA 1
ATOM 576 C C . TYR A 1 81 ? -16.844 19.531 -4.762 1 72 81 TYR A C 1
ATOM 578 O O . TYR A 1 81 ? -16.312 19.812 -3.684 1 72 81 TYR A O 1
ATOM 586 N N . GLY A 1 82 ? -17.391 20.344 -5.617 1 64.62 82 GLY A N 1
ATOM 587 C CA . GLY A 1 82 ? -17.828 21.656 -5.184 1 64.62 82 GLY A CA 1
ATOM 588 C C . GLY A 1 82 ? -16.828 22.75 -5.477 1 64.62 82 GLY A C 1
ATOM 589 O O . GLY A 1 82 ? -15.688 22.469 -5.867 1 64.62 82 GLY A O 1
ATOM 590 N N . PRO A 1 83 ? -17.281 23.828 -5.457 1 67.44 83 PRO A N 1
ATOM 591 C CA . PRO A 1 83 ? -16.391 24.984 -5.609 1 67.44 83 PRO A CA 1
ATOM 592 C C . PRO A 1 83 ? -15.344 25.062 -4.5 1 67.44 83 PRO A C 1
ATOM 594 O O . PRO A 1 83 ? -15.688 25 -3.316 1 67.44 83 PRO A O 1
ATOM 597 N N . VAL A 1 84 ? -14.133 24.828 -4.863 1 75.62 84 VAL A N 1
ATOM 598 C CA . VAL A 1 84 ? -13.055 25 -3.898 1 75.62 84 VAL A CA 1
ATOM 599 C C . VAL A 1 84 ? -12.414 26.375 -4.09 1 75.62 84 VAL A C 1
ATOM 601 O O . VAL A 1 84 ? -11.938 26.703 -5.18 1 75.62 84 VAL A O 1
ATOM 604 N N . PRO A 1 85 ? -12.578 27.141 -3 1 83.44 85 PRO A N 1
ATOM 605 C CA . PRO A 1 85 ? -11.891 28.438 -3.117 1 83.44 85 PRO A CA 1
ATOM 606 C C . PRO A 1 85 ? -10.422 28.281 -3.496 1 83.44 85 PRO A C 1
ATOM 608 O O . PRO A 1 85 ? -9.75 27.359 -3.041 1 83.44 85 PRO A O 1
ATOM 611 N N . SER A 1 86 ? -10.008 29.172 -4.344 1 86.5 86 SER A N 1
ATOM 612 C CA . SER A 1 86 ? -8.641 29.125 -4.836 1 86.5 86 SER A CA 1
ATOM 613 C C . SER A 1 86 ? -7.637 29.141 -3.688 1 86.5 86 SER A C 1
ATOM 615 O O . SER A 1 86 ? -6.594 28.484 -3.756 1 86.5 86 SER A O 1
ATOM 617 N N . VAL A 1 87 ? -7.934 29.797 -2.619 1 93.62 87 VAL A N 1
ATOM 618 C CA . VAL A 1 87 ? -7.023 29.922 -1.487 1 93.62 87 VAL A CA 1
ATOM 619 C C . VAL A 1 87 ? -6.848 28.562 -0.816 1 93.62 87 VAL A C 1
ATOM 621 O O . VAL A 1 87 ? -5.758 28.234 -0.339 1 93.62 87 VAL A O 1
ATOM 624 N N . GLU A 1 88 ? -7.871 27.797 -0.793 1 93.81 88 GLU A N 1
ATOM 625 C CA . GLU A 1 88 ? -7.777 26.469 -0.197 1 93.81 88 GLU A CA 1
ATOM 626 C C . GLU A 1 88 ? -6.91 25.531 -1.047 1 93.81 88 GLU A C 1
ATOM 628 O O . GLU A 1 88 ? -6.191 24.688 -0.515 1 93.81 88 GLU A O 1
ATOM 633 N N . THR A 1 89 ? -7.02 25.719 -2.381 1 94.44 89 THR A N 1
ATOM 634 C CA . THR A 1 89 ? -6.148 24.938 -3.258 1 94.44 89 THR A CA 1
ATOM 635 C C . THR A 1 89 ? -4.684 25.25 -2.977 1 94.44 89 THR A C 1
ATOM 637 O O . THR A 1 89 ? -3.848 24.344 -2.949 1 94.44 89 THR A O 1
ATOM 640 N N . LYS A 1 90 ? -4.422 26.531 -2.77 1 96.69 90 LYS A N 1
ATOM 641 C CA . LYS A 1 90 ? -3.064 26.938 -2.416 1 96.69 90 LYS A CA 1
ATOM 642 C C . LYS A 1 90 ? -2.625 26.297 -1.101 1 96.69 90 LYS A C 1
ATOM 644 O O . LYS A 1 90 ? -1.522 25.766 -1.007 1 96.69 90 LYS A O 1
ATOM 649 N N . TRP A 1 91 ? -3.49 26.328 -0.063 1 98.12 91 TRP A N 1
ATOM 650 C CA . TRP A 1 91 ? -3.17 25.75 1.241 1 98.12 91 TRP A CA 1
ATOM 651 C C . TRP A 1 91 ? -2.953 24.25 1.137 1 98.12 91 TRP A C 1
ATOM 653 O O . TRP A 1 91 ? -2.061 23.688 1.785 1 98.12 91 TRP A O 1
ATOM 663 N N . ASN A 1 92 ? -3.756 23.594 0.287 1 97.38 92 ASN A N 1
ATOM 664 C CA . ASN A 1 92 ? -3.602 22.172 0.057 1 97.38 92 ASN A CA 1
ATOM 665 C C . ASN A 1 92 ? -2.252 21.844 -0.574 1 97.38 92 ASN A C 1
ATOM 667 O O . ASN A 1 92 ? -1.55 20.938 -0.118 1 97.38 92 ASN A O 1
ATOM 671 N N . ARG A 1 93 ? -1.91 22.609 -1.585 1 97.69 93 ARG A N 1
ATOM 672 C CA . ARG A 1 93 ? -0.636 22.422 -2.27 1 97.69 93 ARG A CA 1
ATOM 673 C C . ARG A 1 93 ? 0.535 22.625 -1.313 1 97.69 93 ARG A C 1
ATOM 675 O O . ARG A 1 93 ? 1.471 21.812 -1.292 1 97.69 93 ARG A O 1
ATOM 682 N N . GLU A 1 94 ? 0.469 23.641 -0.487 1 98.44 94 GLU A N 1
ATOM 683 C CA . GLU A 1 94 ? 1.536 23.938 0.463 1 98.44 94 GLU A CA 1
ATOM 684 C C . GLU A 1 94 ? 1.691 22.828 1.492 1 98.44 94 GLU A C 1
ATOM 686 O O . GLU A 1 94 ? 2.811 22.469 1.868 1 98.44 94 GLU A O 1
ATOM 691 N N . THR A 1 95 ? 0.57 22.312 1.912 1 98.75 95 THR A N 1
ATOM 692 C CA . THR A 1 95 ? 0.617 21.234 2.887 1 98.75 95 THR A CA 1
ATOM 693 C C . THR A 1 95 ? 1.231 19.969 2.271 1 98.75 95 THR A C 1
ATOM 695 O O . THR A 1 95 ? 2.104 19.344 2.873 1 98.75 95 THR A O 1
ATOM 698 N N . PHE A 1 96 ? 0.795 19.672 1.045 1 98.44 96 PHE A N 1
ATOM 699 C CA . PHE A 1 96 ? 1.318 18.5 0.355 1 98.44 96 PHE A CA 1
ATOM 700 C C . PHE A 1 96 ? 2.828 18.609 0.171 1 98.44 96 PHE A C 1
ATOM 702 O O . PHE A 1 96 ? 3.564 17.672 0.479 1 98.44 96 PHE A O 1
ATOM 709 N N . GLN A 1 97 ? 3.27 19.734 -0.295 1 97.69 97 GLN A N 1
ATOM 710 C CA . GLN A 1 97 ? 4.688 19.969 -0.557 1 97.69 97 GLN A CA 1
ATOM 711 C C . GLN A 1 97 ? 5.496 19.938 0.736 1 97.69 97 GLN A C 1
ATOM 713 O O . GLN A 1 97 ? 6.605 19.391 0.766 1 97.69 97 GLN A O 1
ATOM 718 N N . PHE A 1 98 ? 4.98 20.5 1.754 1 97.62 98 PHE A N 1
ATOM 719 C CA . PHE A 1 98 ? 5.629 20.469 3.061 1 97.62 98 PHE A CA 1
ATOM 720 C C . PHE A 1 98 ? 5.852 19.031 3.516 1 97.62 98 PHE A C 1
ATOM 722 O O . PHE A 1 98 ? 6.957 18.672 3.924 1 97.62 98 PHE A O 1
ATOM 729 N N . LEU A 1 99 ? 4.812 18.219 3.416 1 97.62 99 LEU A N 1
ATOM 730 C CA . LEU A 1 99 ? 4.891 16.844 3.883 1 97.62 99 LEU A CA 1
ATOM 731 C C . LEU A 1 99 ? 5.828 16.016 3.004 1 97.62 99 LEU A C 1
ATOM 733 O O . LEU A 1 99 ? 6.562 15.164 3.502 1 97.62 99 LEU A O 1
ATOM 737 N N . LEU A 1 100 ? 5.848 16.281 1.713 1 96.25 100 LEU A N 1
ATOM 738 C CA . LEU A 1 100 ? 6.691 15.562 0.771 1 96.25 100 LEU A CA 1
ATOM 739 C C . LEU A 1 100 ? 8.164 15.672 1.162 1 96.25 100 LEU A C 1
ATOM 741 O O . LEU A 1 100 ? 8.938 14.742 0.944 1 96.25 100 LEU A O 1
ATOM 745 N N . LYS A 1 101 ? 8.508 16.719 1.806 1 93.75 101 LYS A N 1
ATOM 746 C CA . LYS A 1 101 ? 9.898 17 2.148 1 93.75 101 LYS A CA 1
ATOM 747 C C . LYS A 1 101 ? 10.414 16 3.186 1 93.75 101 LYS A C 1
ATOM 749 O O . LYS A 1 101 ? 11.625 15.781 3.293 1 93.75 101 LYS A O 1
ATOM 754 N N . PHE A 1 102 ? 9.523 15.438 3.877 1 94.69 102 PHE A N 1
ATOM 755 C CA . PHE A 1 102 ? 9.938 14.57 4.973 1 94.69 102 PHE A CA 1
ATOM 756 C C . PHE A 1 102 ? 10.109 13.133 4.496 1 94.69 102 PHE A C 1
ATOM 758 O O . PHE A 1 102 ? 10.688 12.305 5.199 1 94.69 102 PHE A O 1
ATOM 765 N N . LEU A 1 103 ? 9.695 12.781 3.291 1 92.38 103 LEU A N 1
ATOM 766 C CA . LEU A 1 103 ? 9.617 11.391 2.855 1 92.38 103 LEU A CA 1
ATOM 767 C C . LEU A 1 103 ? 11.008 10.766 2.771 1 92.38 103 LEU A C 1
ATOM 769 O O . LEU A 1 103 ? 11.148 9.547 2.867 1 92.38 103 LEU A O 1
ATOM 773 N N . ASN A 1 104 ? 12.047 11.508 2.625 1 88.5 104 ASN A N 1
ATOM 774 C CA . ASN A 1 104 ? 13.391 10.961 2.496 1 88.5 104 ASN A CA 1
ATOM 775 C C . ASN A 1 104 ? 14.117 10.938 3.838 1 88.5 104 ASN A C 1
ATOM 777 O O . ASN A 1 104 ? 15.32 10.688 3.893 1 88.5 104 ASN A O 1
ATOM 781 N N . HIS A 1 105 ? 13.359 11.148 4.879 1 89.5 105 HIS A N 1
ATOM 782 C CA . HIS A 1 105 ? 13.961 11.078 6.211 1 89.5 105 HIS A CA 1
ATOM 783 C C . HIS A 1 105 ? 13.742 9.703 6.84 1 89.5 105 HIS A C 1
ATOM 785 O O . HIS A 1 105 ? 12.68 9.094 6.664 1 89.5 105 HIS A O 1
ATOM 791 N N . ALA A 1 106 ? 14.703 9.312 7.633 1 87.81 106 ALA A N 1
ATOM 792 C CA . ALA A 1 106 ? 14.648 7.992 8.258 1 87.81 106 ALA A CA 1
ATOM 793 C C . ALA A 1 106 ? 13.555 7.93 9.312 1 87.81 106 ALA A C 1
ATOM 795 O O . ALA A 1 106 ? 13.008 6.855 9.594 1 87.81 106 ALA A O 1
ATOM 796 N N . ASP A 1 107 ? 13.117 9.055 9.828 1 87.62 107 ASP A N 1
ATOM 797 C CA . ASP A 1 107 ? 12.195 9.055 10.961 1 87.62 107 ASP A CA 1
ATOM 798 C C . ASP A 1 107 ? 10.758 9.281 10.5 1 87.62 107 ASP A C 1
ATOM 800 O O . ASP A 1 107 ? 9.867 9.516 11.32 1 87.62 107 ASP A O 1
ATOM 804 N N . VAL A 1 108 ? 10.539 9.156 9.234 1 91.81 108 VAL A N 1
ATOM 805 C CA . VAL A 1 108 ? 9.234 9.453 8.656 1 91.81 108 VAL A CA 1
ATOM 806 C C . VAL A 1 108 ? 8.172 8.539 9.266 1 91.81 108 VAL A C 1
ATOM 808 O O . VAL A 1 108 ? 7.062 8.977 9.57 1 91.81 108 VAL A O 1
ATOM 811 N N . PRO A 1 109 ? 8.523 7.293 9.617 1 92 109 PRO A N 1
ATOM 812 C CA . PRO A 1 109 ? 7.5 6.453 10.242 1 92 109 PRO A CA 1
ATOM 813 C C . PRO A 1 109 ? 7.082 6.969 11.625 1 92 109 PRO A C 1
ATOM 815 O O . PRO A 1 109 ? 5.926 6.805 12.023 1 92 109 PRO A O 1
ATOM 818 N N . GLU A 1 110 ? 7.969 7.625 12.289 1 93.88 110 GLU A N 1
ATOM 819 C CA . GLU A 1 110 ? 7.645 8.195 13.594 1 93.88 110 GLU A CA 1
ATOM 820 C C . GLU A 1 110 ? 6.621 9.32 13.469 1 93.88 110 GLU A C 1
ATOM 822 O O . GLU A 1 110 ? 5.844 9.57 14.391 1 93.88 110 GLU A O 1
ATOM 827 N N . MET A 1 111 ? 6.629 9.953 12.352 1 95.88 111 MET A N 1
ATOM 828 C CA . MET A 1 111 ? 5.688 11.039 12.07 1 95.88 111 MET A CA 1
ATOM 829 C C . MET A 1 111 ? 4.316 10.484 11.695 1 95.88 111 MET A C 1
ATOM 831 O O . MET A 1 111 ? 3.334 11.227 11.648 1 95.88 111 MET A O 1
ATOM 835 N N . GLY A 1 112 ? 4.273 9.188 11.367 1 96.88 112 GLY A N 1
ATOM 836 C CA . GLY A 1 112 ? 3.041 8.625 10.836 1 96.88 112 GLY A CA 1
ATOM 837 C C . GLY A 1 112 ? 2.77 9.031 9.398 1 96.88 112 GLY A C 1
ATOM 838 O O . GLY A 1 112 ? 1.614 9.094 8.977 1 96.88 112 GLY A O 1
ATOM 839 N N . LEU A 1 113 ? 3.832 9.398 8.68 1 97.81 113 LEU A N 1
ATOM 840 C CA . LEU A 1 113 ? 3.736 9.859 7.297 1 97.81 113 LEU A CA 1
ATOM 841 C C . LEU A 1 113 ? 4.199 8.773 6.332 1 97.81 113 LEU A C 1
ATOM 843 O O . LEU A 1 113 ? 5.242 8.148 6.547 1 97.81 113 LEU A O 1
ATOM 847 N N . PHE A 1 114 ? 3.445 8.469 5.328 1 97.69 114 PHE A N 1
ATOM 848 C CA . PHE A 1 114 ? 3.859 7.543 4.277 1 97.69 114 PHE A CA 1
ATOM 849 C C . PHE A 1 114 ? 3.061 7.781 3.002 1 97.69 114 PHE A C 1
ATOM 851 O O . PHE A 1 114 ? 2.068 8.516 3.012 1 97.69 114 PHE A O 1
ATOM 858 N N . VAL A 1 115 ? 3.521 7.238 1.883 1 97.81 115 VAL A N 1
ATOM 859 C CA . VAL A 1 115 ? 2.895 7.402 0.575 1 97.81 115 VAL A CA 1
ATOM 860 C C . VAL A 1 115 ? 1.99 6.207 0.284 1 97.81 115 VAL A C 1
ATOM 862 O O . VAL A 1 115 ? 2.297 5.078 0.674 1 97.81 115 VAL A O 1
ATOM 865 N N . GLN A 1 116 ? 0.914 6.449 -0.355 1 98.44 116 GLN A N 1
ATOM 866 C CA . GLN A 1 116 ? -0.045 5.398 -0.68 1 98.44 116 GLN A CA 1
ATOM 867 C C . GLN A 1 116 ? -0.804 5.723 -1.964 1 98.44 116 GLN A C 1
ATOM 869 O O . GLN A 1 116 ? -1.155 6.879 -2.207 1 98.44 116 GLN A O 1
ATOM 874 N N . SER A 1 117 ? -1.008 4.754 -2.812 1 98.81 117 SER A N 1
ATOM 875 C CA . SER A 1 117 ? -1.834 4.902 -4.008 1 98.81 117 SER A CA 1
ATOM 876 C C . SER A 1 117 ? -3.24 4.359 -3.777 1 98.81 117 SER A C 1
ATOM 878 O O . SER A 1 117 ? -3.453 3.523 -2.898 1 98.81 117 SER A O 1
ATOM 880 N N . GLY A 1 118 ? -4.141 4.91 -4.574 1 98.75 118 GLY A N 1
ATOM 881 C CA . GLY A 1 118 ? -5.461 4.309 -4.457 1 98.75 118 GLY A CA 1
ATOM 882 C C . GLY A 1 118 ? -6.477 4.91 -5.41 1 98.75 118 GLY A C 1
ATOM 883 O O . GLY A 1 118 ? -6.105 5.527 -6.414 1 98.75 118 GLY A O 1
ATOM 884 N N . TYR A 1 119 ? -7.711 4.637 -5.102 1 98.62 119 TYR A N 1
ATOM 885 C CA . TYR A 1 119 ? -8.812 4.805 -6.043 1 98.62 119 TYR A CA 1
ATOM 886 C C . TYR A 1 119 ? -9.828 5.812 -5.516 1 98.62 119 TYR A C 1
ATOM 888 O O . TYR A 1 119 ? -10.172 5.797 -4.332 1 98.62 119 TYR A O 1
ATOM 896 N N . ASN A 1 120 ? -10.289 6.695 -6.336 1 97.75 120 ASN A N 1
ATOM 897 C CA . ASN A 1 120 ? -11.578 7.375 -6.234 1 97.75 120 ASN A CA 1
ATOM 898 C C . ASN A 1 120 ? -12.578 6.832 -7.25 1 97.75 120 ASN A C 1
ATOM 900 O O . ASN A 1 120 ? -12.305 6.832 -8.453 1 97.75 120 ASN A O 1
ATOM 904 N N . LEU A 1 121 ? -13.695 6.375 -6.801 1 97.75 121 LEU A N 1
ATOM 905 C CA . LEU A 1 121 ? -14.664 5.719 -7.672 1 97.75 121 LEU A CA 1
ATOM 906 C C . LEU A 1 121 ? -15.969 6.512 -7.727 1 97.75 121 LEU A C 1
ATOM 908 O O . LEU A 1 121 ? -16.438 7.027 -6.707 1 97.75 121 LEU A O 1
ATOM 912 N N . PHE A 1 122 ? -16.531 6.59 -8.891 1 96.5 122 PHE A N 1
ATOM 913 C CA . PHE A 1 122 ? -17.75 7.359 -9.141 1 96.5 122 PHE A CA 1
ATOM 914 C C . PHE A 1 122 ? -18.75 6.547 -9.945 1 96.5 122 PHE A C 1
ATOM 916 O O . PHE A 1 122 ? -18.359 5.633 -10.68 1 96.5 122 PHE A O 1
ATOM 923 N N . LYS A 1 123 ? -19.984 6.883 -9.836 1 95.12 123 LYS A N 1
ATOM 924 C CA . LYS A 1 123 ? -21.031 6.223 -10.602 1 95.12 123 LYS A CA 1
ATOM 925 C C . LYS A 1 123 ? -21.125 6.797 -12.016 1 95.12 123 LYS A C 1
ATOM 927 O O . LYS A 1 123 ? -21.609 6.133 -12.93 1 95.12 123 LYS A O 1
ATOM 932 N N . LYS A 1 124 ? -20.656 8.055 -12.211 1 94.25 124 LYS A N 1
ATOM 933 C CA . LYS A 1 124 ? -20.672 8.734 -13.5 1 94.25 124 LYS A CA 1
ATOM 934 C C . LYS A 1 124 ? -19.391 9.547 -13.703 1 94.25 124 LYS A C 1
ATOM 936 O O . LYS A 1 124 ? -18.609 9.742 -12.766 1 94.25 124 LYS A O 1
ATOM 941 N N . ARG A 1 125 ? -19.25 9.977 -14.883 1 94.75 125 ARG A N 1
ATOM 942 C CA . ARG A 1 125 ? -18.094 10.82 -15.203 1 94.75 125 ARG A CA 1
ATOM 943 C C . ARG A 1 125 ? -18.172 12.141 -14.453 1 94.75 125 ARG A C 1
ATOM 945 O O . ARG A 1 125 ? -19.234 12.75 -14.352 1 94.75 125 ARG A O 1
ATOM 952 N N . VAL A 1 126 ? -17.062 12.578 -13.898 1 93.06 126 VAL A N 1
ATOM 953 C CA . VAL A 1 126 ? -16.953 13.852 -13.203 1 93.06 126 VAL A CA 1
ATOM 954 C C . VAL A 1 126 ? -15.695 14.586 -13.672 1 93.06 126 VAL A C 1
ATOM 956 O O . VAL A 1 126 ? -14.758 13.969 -14.188 1 93.06 126 VAL A O 1
ATOM 959 N N . PRO A 1 127 ? -15.695 15.93 -13.539 1 92.75 127 PRO A N 1
ATOM 960 C CA . PRO A 1 127 ? -14.477 16.656 -13.891 1 92.75 127 PRO A CA 1
ATOM 961 C C . PRO A 1 127 ? -13.305 16.297 -12.977 1 92.75 127 PRO A C 1
ATOM 963 O O . PRO A 1 127 ? -13.508 15.844 -11.844 1 92.75 127 PRO A O 1
ATOM 966 N N . ASP A 1 128 ? -12.117 16.531 -13.477 1 94.56 128 ASP A N 1
ATOM 967 C CA . ASP A 1 128 ? -10.938 16.359 -12.641 1 94.56 128 ASP A CA 1
ATOM 968 C C . ASP A 1 128 ? -10.977 17.312 -11.445 1 94.56 128 ASP A C 1
ATOM 970 O O . ASP A 1 128 ? -11.422 18.453 -11.57 1 94.56 128 ASP A O 1
ATOM 974 N N . PRO A 1 129 ? -10.516 16.906 -10.359 1 93.62 129 PRO A N 1
ATOM 975 C CA . PRO A 1 129 ? -10.5 17.781 -9.188 1 93.62 129 PRO A CA 1
ATOM 976 C C . PRO A 1 129 ? -9.414 18.859 -9.266 1 93.62 129 PRO A C 1
ATOM 978 O O . PRO A 1 129 ? -8.414 18.672 -9.961 1 93.62 129 PRO A O 1
ATOM 981 N N . PRO A 1 130 ? -9.57 19.938 -8.492 1 92.12 130 PRO A N 1
ATOM 982 C CA . PRO A 1 130 ? -8.562 21.016 -8.516 1 92.12 130 PRO A CA 1
ATOM 983 C C . PRO A 1 130 ? -7.207 20.547 -7.992 1 92.12 130 PRO A C 1
ATOM 985 O O . PRO A 1 130 ? -6.199 21.234 -8.203 1 92.12 130 PRO A O 1
ATOM 988 N N . TRP A 1 131 ? -7.203 19.469 -7.348 1 94.94 131 TRP A N 1
ATOM 989 C CA . TRP A 1 131 ? -5.953 19.031 -6.73 1 94.94 131 TRP A CA 1
ATOM 990 C C . TRP A 1 131 ? -5.297 17.938 -7.555 1 94.94 131 TRP A C 1
ATOM 992 O O . TRP A 1 131 ? -4.359 17.281 -7.09 1 94.94 131 TRP A O 1
ATOM 1002 N N . CYS A 1 132 ? -5.727 17.672 -8.812 1 95.19 132 CYS A N 1
ATOM 1003 C CA . CYS A 1 132 ? -5.227 16.578 -9.641 1 95.19 132 CYS A CA 1
ATOM 1004 C C . CYS A 1 132 ? -3.756 16.781 -9.977 1 95.19 132 CYS A C 1
ATOM 1006 O O . CYS A 1 132 ? -3.031 15.812 -10.219 1 95.19 132 CYS A O 1
ATOM 1008 N N . ASP A 1 133 ? -3.295 18.047 -9.953 1 95.56 133 ASP A N 1
ATOM 1009 C CA . ASP A 1 133 ? -1.903 18.312 -10.297 1 95.56 133 ASP A CA 1
ATOM 1010 C C . ASP A 1 133 ? -1.031 18.391 -9.047 1 95.56 133 ASP A C 1
ATOM 1012 O O . ASP A 1 133 ? 0.175 18.625 -9.141 1 95.56 133 ASP A O 1
ATOM 1016 N N . ILE A 1 134 ? -1.638 18.266 -7.898 1 97 134 ILE A N 1
ATOM 1017 C CA . ILE A 1 134 ? -0.898 18.312 -6.641 1 97 134 ILE A CA 1
ATOM 1018 C C . ILE A 1 134 ? -0.399 16.922 -6.266 1 97 134 ILE A C 1
ATOM 1020 O O . ILE A 1 134 ? 0.757 16.766 -5.871 1 97 134 ILE A O 1
ATOM 1024 N N . VAL A 1 135 ? -1.211 15.914 -6.477 1 98.06 135 VAL A N 1
ATOM 1025 C CA . VAL A 1 135 ? -0.874 14.547 -6.105 1 98.06 135 VAL A CA 1
ATOM 1026 C C . VAL A 1 135 ? 0.074 13.945 -7.145 1 98.06 135 VAL A C 1
ATOM 1028 O O . VAL A 1 135 ? 0.368 14.578 -8.164 1 98.06 135 VAL A O 1
ATOM 1031 N N . LEU A 1 136 ? 0.557 12.82 -6.891 1 98.44 136 LEU A N 1
ATOM 1032 C CA . LEU A 1 136 ? 1.528 12.172 -7.766 1 98.44 136 LEU A CA 1
ATOM 1033 C C . LEU A 1 136 ? 0.845 11.172 -8.688 1 98.44 136 LEU A C 1
ATOM 1035 O O . LEU A 1 136 ? 0.071 10.328 -8.227 1 98.44 136 LEU A O 1
ATOM 1039 N N . GLY A 1 137 ? 1.126 11.328 -9.945 1 98.19 137 GLY A N 1
ATOM 1040 C CA . GLY A 1 137 ? 0.706 10.328 -10.914 1 98.19 137 GLY A CA 1
ATOM 1041 C C . GLY A 1 137 ? -0.799 10.273 -11.102 1 98.19 137 GLY A C 1
ATOM 1042 O O . GLY A 1 137 ? -1.369 9.195 -11.273 1 98.19 137 GLY A O 1
ATOM 1043 N N . PHE A 1 138 ? -1.44 11.375 -11.07 1 98.31 138 PHE A N 1
ATOM 1044 C CA . PHE A 1 138 ? -2.887 11.406 -11.258 1 98.31 138 PHE A CA 1
ATOM 1045 C C . PHE A 1 138 ? -3.268 10.891 -12.641 1 98.31 138 PHE A C 1
ATOM 1047 O O . PHE A 1 138 ? -2.652 11.266 -13.641 1 98.31 138 PHE A O 1
ATOM 1054 N N . ARG A 1 139 ? -4.301 10.031 -12.68 1 98.44 139 ARG A N 1
ATOM 1055 C CA . ARG A 1 139 ? -4.82 9.539 -13.953 1 98.44 139 ARG A CA 1
ATOM 1056 C C . ARG A 1 139 ? -6.234 8.992 -13.789 1 98.44 139 ARG A C 1
ATOM 1058 O O . ARG A 1 139 ? -6.684 8.742 -12.672 1 98.44 139 ARG A O 1
ATOM 1065 N N . HIS A 1 140 ? -6.875 8.805 -14.922 1 98.38 140 HIS A N 1
ATOM 1066 C CA . HIS A 1 140 ? -8.172 8.141 -14.938 1 98.38 140 HIS A CA 1
ATOM 1067 C C . HIS A 1 140 ? -8.016 6.625 -14.961 1 98.38 140 HIS A C 1
ATOM 1069 O O . HIS A 1 140 ? -7.055 6.105 -15.531 1 98.38 140 HIS A O 1
ATOM 1075 N N . LEU A 1 141 ? -8.953 5.953 -14.344 1 98.56 141 LEU A N 1
ATOM 1076 C CA . LEU A 1 141 ? -8.938 4.492 -14.336 1 98.56 141 LEU A CA 1
ATOM 1077 C C . LEU A 1 141 ? -9.227 3.941 -15.727 1 98.56 141 LEU A C 1
ATOM 1079 O O . LEU A 1 141 ? -10.062 4.488 -16.453 1 98.56 141 LEU A O 1
ATOM 1083 N N . THR A 1 142 ? -8.555 2.863 -16.078 1 97.75 142 THR A N 1
ATOM 1084 C CA . THR A 1 142 ? -8.859 2.123 -17.297 1 97.75 142 THR A CA 1
ATOM 1085 C C . THR A 1 142 ? -10.094 1.245 -17.109 1 97.75 142 THR A C 1
ATOM 1087 O O . THR A 1 142 ? -10.539 1.027 -15.977 1 97.75 142 THR A O 1
ATOM 1090 N N . GLN A 1 143 ? -10.57 0.706 -18.203 1 96.75 143 GLN A N 1
ATOM 1091 C CA . GLN A 1 143 ? -11.719 -0.196 -18.125 1 96.75 143 GLN A CA 1
ATOM 1092 C C . GLN A 1 143 ? -11.367 -1.465 -17.359 1 96.75 143 GLN A C 1
ATOM 1094 O O . GLN A 1 143 ? -12.203 -2 -16.625 1 96.75 143 GLN A O 1
ATOM 1099 N N . ASP A 1 144 ? -10.164 -1.977 -17.484 1 96.19 144 ASP A N 1
ATOM 1100 C CA . ASP A 1 144 ? -9.727 -3.162 -16.766 1 96.19 144 ASP A CA 1
ATOM 1101 C C . ASP A 1 144 ? -9.742 -2.912 -15.258 1 96.19 144 ASP A C 1
ATOM 1103 O O . ASP A 1 144 ? -10.156 -3.779 -14.477 1 96.19 144 ASP A O 1
ATOM 1107 N N . GLU A 1 145 ? -9.305 -1.784 -14.828 1 97.5 145 GLU A N 1
ATOM 1108 C CA . GLU A 1 145 ? -9.32 -1.434 -13.406 1 97.5 145 GLU A CA 1
ATOM 1109 C C . GLU A 1 145 ? -10.75 -1.278 -12.898 1 97.5 145 GLU A C 1
ATOM 1111 O O . GLU A 1 145 ? -11.078 -1.734 -11.797 1 97.5 145 GLU A O 1
ATOM 1116 N N . LEU A 1 146 ? -11.594 -0.616 -13.695 1 97.38 146 LEU A N 1
ATOM 1117 C CA . LEU A 1 146 ? -12.984 -0.394 -13.297 1 97.38 146 LEU A CA 1
ATOM 1118 C C . LEU A 1 146 ? -13.719 -1.719 -13.141 1 97.38 146 LEU A C 1
ATOM 1120 O O . LEU A 1 146 ? -14.625 -1.835 -12.312 1 97.38 146 LEU A O 1
ATOM 1124 N N . SER A 1 147 ? -13.297 -2.75 -13.875 1 95.19 147 SER A N 1
ATOM 1125 C CA . SER A 1 147 ? -13.945 -4.055 -13.82 1 95.19 147 SER A CA 1
ATOM 1126 C C . SER A 1 147 ? -13.75 -4.715 -12.461 1 95.19 147 SER A C 1
ATOM 1128 O O . SER A 1 147 ? -14.484 -5.641 -12.102 1 95.19 147 SER A O 1
ATOM 1130 N N . LEU A 1 148 ? -12.812 -4.215 -11.703 1 94.31 148 LEU A N 1
ATOM 1131 C CA . LEU A 1 148 ? -12.578 -4.742 -10.359 1 94.31 148 LEU A CA 1
ATOM 1132 C C . LEU A 1 148 ? -13.641 -4.25 -9.391 1 94.31 148 LEU A C 1
ATOM 1134 O O . LEU A 1 148 ? -13.773 -4.785 -8.289 1 94.31 148 LEU A O 1
ATOM 1138 N N . PHE A 1 149 ? -14.375 -3.234 -9.797 1 95.94 149 PHE A N 1
ATOM 1139 C CA . PHE A 1 149 ? -15.312 -2.58 -8.891 1 95.94 149 PHE A CA 1
ATOM 1140 C C . PHE A 1 149 ? -16.703 -2.525 -9.5 1 95.94 149 PHE A C 1
ATOM 1142 O O . PHE A 1 149 ? -17.188 -1.453 -9.875 1 95.94 149 PHE A O 1
ATOM 1149 N N . PRO A 1 150 ? -17.391 -3.676 -9.438 1 94.06 150 PRO A N 1
ATOM 1150 C CA . PRO A 1 150 ? -18.75 -3.658 -9.977 1 94.06 150 PRO A CA 1
ATOM 1151 C C . PRO A 1 150 ? -19.625 -2.572 -9.344 1 94.06 150 PRO A C 1
ATOM 1153 O O . PRO A 1 150 ? -19.578 -2.371 -8.133 1 94.06 150 PRO A O 1
ATOM 1156 N N . GLY A 1 151 ? -20.312 -1.842 -10.18 1 93.62 151 GLY A N 1
ATOM 1157 C CA . GLY A 1 151 ? -21.203 -0.8 -9.688 1 93.62 151 GLY A CA 1
ATOM 1158 C C . GLY A 1 151 ? -20.625 0.594 -9.828 1 93.62 151 GLY A C 1
ATOM 1159 O O . GLY A 1 151 ? -21.328 1.588 -9.641 1 93.62 151 GLY A O 1
ATOM 1160 N N . TRP A 1 152 ? -19.359 0.688 -10.125 1 96.12 152 TRP A N 1
ATOM 1161 C CA . TRP A 1 152 ? -18.703 1.965 -10.359 1 96.12 152 TRP A CA 1
ATOM 1162 C C . TRP A 1 152 ? -18.25 2.086 -11.812 1 96.12 152 TRP A C 1
ATOM 1164 O O . TRP A 1 152 ? -17.75 1.119 -12.391 1 96.12 152 TRP A O 1
ATOM 1174 N N . SER A 1 153 ? -18.406 3.252 -12.438 1 96.94 153 SER A N 1
ATOM 1175 C CA . SER A 1 153 ? -18.234 3.338 -13.883 1 96.94 153 SER A CA 1
ATOM 1176 C C . SER A 1 153 ? -17.156 4.348 -14.25 1 96.94 153 SER A C 1
ATOM 1178 O O . SER A 1 153 ? -16.828 4.512 -15.43 1 96.94 153 SER A O 1
ATOM 1180 N N . TYR A 1 154 ? -16.656 5.07 -13.297 1 97.44 154 TYR A N 1
ATOM 1181 C CA . TYR A 1 154 ? -15.617 6.074 -13.5 1 97.44 154 TYR A CA 1
ATOM 1182 C C . TYR A 1 154 ? -14.711 6.176 -12.281 1 97.44 154 TYR A C 1
ATOM 1184 O O . TYR A 1 154 ? -15.07 5.727 -11.188 1 97.44 154 TYR A O 1
ATOM 1192 N N . GLY A 1 155 ? -13.453 6.695 -12.492 1 97.81 155 GLY A N 1
ATOM 1193 C CA . GLY A 1 155 ? -12.609 6.812 -11.312 1 97.81 155 GLY A CA 1
ATOM 1194 C C . GLY A 1 155 ? -11.258 7.438 -11.602 1 97.81 155 GLY A C 1
ATOM 1195 O O . GLY A 1 155 ? -10.883 7.605 -12.766 1 97.81 155 GLY A O 1
ATOM 1196 N N . TRP A 1 156 ? -10.641 7.906 -10.531 1 98.38 156 TRP A N 1
ATOM 1197 C CA . TRP A 1 156 ? -9.273 8.43 -10.531 1 98.38 156 TRP A CA 1
ATOM 1198 C C . TRP A 1 156 ? -8.336 7.492 -9.781 1 98.38 156 TRP A C 1
ATOM 1200 O O . TRP A 1 156 ? -8.758 6.762 -8.891 1 98.38 156 TRP A O 1
ATOM 1210 N N . PHE A 1 157 ? -7.105 7.508 -10.188 1 98.81 157 PHE A N 1
ATOM 1211 C CA . PHE A 1 157 ? -6.008 6.867 -9.477 1 98.81 157 PHE A CA 1
ATOM 1212 C C . PHE A 1 157 ? -4.871 7.855 -9.242 1 98.81 157 PHE A C 1
ATOM 1214 O O . PHE A 1 157 ? -4.535 8.648 -10.125 1 98.81 157 PHE A O 1
ATOM 1221 N N . ASN A 1 158 ? -4.316 7.887 -8.031 1 98.62 158 ASN A N 1
ATOM 1222 C CA . ASN A 1 158 ? -3.148 8.719 -7.762 1 98.62 158 ASN A CA 1
ATOM 1223 C C . ASN A 1 158 ? -2.363 8.203 -6.559 1 98.62 158 ASN A C 1
ATOM 1225 O O . ASN A 1 158 ? -2.793 7.262 -5.887 1 98.62 158 ASN A O 1
ATOM 1229 N N . THR A 1 159 ? -1.212 8.656 -6.391 1 98.75 159 THR A N 1
ATOM 1230 C CA . THR A 1 159 ? -0.412 8.477 -5.184 1 98.75 159 THR A CA 1
ATOM 1231 C C . THR A 1 159 ? -0.455 9.727 -4.316 1 98.75 159 THR A C 1
ATOM 1233 O O . THR A 1 159 ? -0.229 10.836 -4.805 1 98.75 159 THR A O 1
ATOM 1236 N N . THR A 1 160 ? -0.845 9.531 -3.119 1 98.44 160 THR A N 1
ATOM 1237 C CA . THR A 1 160 ? -0.955 10.641 -2.18 1 98.44 160 THR A CA 1
ATOM 1238 C C . THR A 1 160 ? -0.295 10.289 -0.849 1 98.44 160 THR A C 1
ATOM 1240 O O . THR A 1 160 ? 0.573 9.422 -0.792 1 98.44 160 THR A O 1
ATOM 1243 N N . LEU A 1 161 ? -0.606 11.086 0.205 1 98.25 161 LEU A N 1
ATOM 1244 C CA . LEU A 1 161 ? 0.055 10.945 1.497 1 98.25 161 LEU A CA 1
ATOM 1245 C C . LEU A 1 161 ? -0.942 10.531 2.574 1 98.25 161 LEU A C 1
ATOM 1247 O O . LEU A 1 161 ? -2.109 10.93 2.531 1 98.25 161 LEU A O 1
ATOM 1251 N N . MET A 1 162 ? -0.49 9.703 3.391 1 98.31 162 MET A N 1
ATOM 1252 C CA . MET A 1 162 ? -1.152 9.422 4.66 1 98.31 162 MET A CA 1
ATOM 1253 C C . MET A 1 162 ? -0.408 10.078 5.82 1 98.31 162 MET A C 1
ATOM 1255 O O . MET A 1 162 ? 0.824 10.062 5.855 1 98.31 162 MET A O 1
ATOM 1259 N N . LEU A 1 163 ? -1.13 10.656 6.703 1 97.94 163 LEU A N 1
ATOM 1260 C CA . LEU A 1 163 ? -0.582 11.266 7.91 1 97.94 163 LEU A CA 1
ATOM 1261 C C . LEU A 1 163 ? -1.42 10.898 9.133 1 97.94 163 LEU A C 1
ATOM 1263 O O . LEU A 1 163 ? -2.51 11.445 9.328 1 97.94 163 LEU A O 1
ATOM 1267 N N . GLU A 1 164 ? -0.892 10.07 9.953 1 97.38 164 GLU A N 1
ATOM 1268 C CA . GLU A 1 164 ? -1.625 9.617 11.125 1 97.38 164 GLU A CA 1
ATOM 1269 C C . GLU A 1 164 ? -1.366 10.531 12.32 1 97.38 164 GLU A C 1
ATOM 1271 O O . GLU A 1 164 ? -0.27 10.523 12.883 1 97.38 164 GLU A O 1
ATOM 1276 N N . CYS A 1 165 ? -2.406 11.18 12.758 1 96.31 165 CYS A N 1
ATOM 1277 C CA . CYS A 1 165 ? -2.27 12.195 13.797 1 96.31 165 CYS A CA 1
ATOM 1278 C C . CYS A 1 165 ? -1.844 11.562 15.117 1 96.31 165 CYS A C 1
ATOM 1280 O O . CYS A 1 165 ? -1.17 12.203 15.93 1 96.31 165 CYS A O 1
ATOM 1282 N N . LYS A 1 166 ? -2.152 10.312 15.328 1 95.5 166 LYS A N 1
ATOM 1283 C CA . LYS A 1 166 ? -1.709 9.641 16.547 1 95.5 166 LYS A CA 1
ATOM 1284 C C . LYS A 1 166 ? -0.188 9.664 16.672 1 95.5 166 LYS A C 1
ATOM 1286 O O . LYS A 1 166 ? 0.354 9.609 17.766 1 95.5 166 LYS A O 1
ATOM 1291 N N . ASN A 1 167 ? 0.476 9.742 15.562 1 96.81 167 ASN A N 1
ATOM 1292 C CA . ASN A 1 167 ? 1.931 9.844 15.523 1 96.81 167 ASN A CA 1
ATOM 1293 C C . ASN A 1 167 ? 2.383 11.289 15.305 1 96.81 167 ASN A C 1
ATOM 1295 O O . ASN A 1 167 ? 3.305 11.758 15.977 1 96.81 167 ASN A O 1
ATOM 1299 N N . TYR A 1 168 ? 1.725 11.977 14.453 1 97.75 168 TYR A N 1
ATOM 1300 C CA . TYR A 1 168 ? 2.15 13.297 13.992 1 97.75 168 TYR A CA 1
ATOM 1301 C C . TYR A 1 168 ? 2.023 14.328 15.109 1 97.75 168 TYR A C 1
ATOM 1303 O O . TYR A 1 168 ? 2.889 15.188 15.266 1 97.75 168 TYR A O 1
ATOM 1311 N N . LEU A 1 169 ? 0.95 14.25 15.859 1 97.94 169 LEU A N 1
ATOM 1312 C CA . LEU A 1 169 ? 0.737 15.242 16.906 1 97.94 169 LEU A CA 1
ATOM 1313 C C . LEU A 1 169 ? 1.82 15.148 17.984 1 97.94 169 LEU A C 1
ATOM 1315 O O . LEU A 1 169 ? 2.453 16.156 18.312 1 97.94 169 LEU A O 1
ATOM 1319 N N . PRO A 1 170 ? 2.098 13.93 18.469 1 97.44 170 PRO A N 1
ATOM 1320 C CA . PRO A 1 170 ? 3.223 13.828 19.406 1 97.44 170 PRO A CA 1
ATOM 1321 C C . PRO A 1 170 ? 4.539 14.297 18.797 1 97.44 170 PRO A C 1
ATOM 1323 O O . PRO A 1 170 ? 5.359 14.914 19.484 1 97.44 170 PRO A O 1
ATOM 1326 N N . TRP A 1 171 ? 4.734 14.008 17.594 1 96.81 171 TRP A N 1
ATOM 1327 C CA . TRP A 1 171 ? 5.941 14.461 16.906 1 96.81 171 TRP A CA 1
ATOM 1328 C C . TRP A 1 171 ? 6.02 15.984 16.875 1 96.81 171 TRP A C 1
ATOM 1330 O O . TRP A 1 171 ? 7.066 16.562 17.188 1 96.81 171 TRP A O 1
ATOM 1340 N N . LEU A 1 172 ? 4.938 16.641 16.547 1 97.31 172 LEU A N 1
ATOM 1341 C CA . LEU A 1 172 ? 4.867 18.109 16.547 1 97.31 172 LEU A CA 1
ATOM 1342 C C . LEU A 1 172 ? 5.121 18.656 17.938 1 97.31 172 LEU A C 1
ATOM 1344 O O . LEU A 1 172 ? 5.867 19.625 18.094 1 97.31 172 LEU A O 1
ATOM 1348 N N . MET A 1 173 ? 4.492 18.062 18.906 1 98.12 173 MET A N 1
ATOM 1349 C CA . MET A 1 173 ? 4.633 18.531 20.281 1 98.12 173 MET A CA 1
ATOM 1350 C C . MET A 1 173 ? 6.086 18.438 20.75 1 98.12 173 MET A C 1
ATOM 1352 O O . MET A 1 173 ? 6.605 19.359 21.375 1 98.12 173 MET A O 1
ATOM 1356 N N . LYS A 1 174 ? 6.695 17.312 20.438 1 97.44 174 LYS A N 1
ATOM 1357 C CA . LYS A 1 174 ? 8.102 17.141 20.781 1 97.44 174 LYS A CA 1
ATOM 1358 C C . LYS A 1 174 ? 8.961 18.219 20.109 1 97.44 174 LYS A C 1
ATOM 1360 O O . LYS A 1 174 ? 9.828 18.812 20.766 1 97.44 174 LYS A O 1
ATOM 1365 N N . LYS A 1 175 ? 8.734 18.469 18.875 1 96 175 LYS A N 1
ATOM 1366 C CA . LYS A 1 175 ? 9.461 19.5 18.141 1 96 175 LYS A CA 1
ATOM 1367 C C . LYS A 1 175 ? 9.242 20.875 18.75 1 96 175 LYS A C 1
ATOM 1369 O O . LYS A 1 175 ? 10.188 21.641 18.938 1 96 175 LYS A O 1
ATOM 1374 N N . LEU A 1 176 ? 8.031 21.172 19.047 1 97.75 176 LEU A N 1
ATOM 1375 C CA . LEU A 1 176 ? 7.684 22.469 19.609 1 97.75 176 LEU A CA 1
ATOM 1376 C C . LEU A 1 176 ? 8.32 22.656 20.984 1 97.75 176 LEU A C 1
ATOM 1378 O O . LEU A 1 176 ? 8.797 23.734 21.312 1 97.75 176 LEU A O 1
ATOM 1382 N N . LYS A 1 177 ? 8.359 21.578 21.766 1 97.38 177 LYS A N 1
ATOM 1383 C CA . LYS A 1 177 ? 9.016 21.641 23.062 1 97.38 177 LYS A CA 1
ATOM 1384 C C . LYS A 1 177 ? 10.5 21.938 22.922 1 97.38 177 LYS A C 1
ATOM 1386 O O . LYS A 1 177 ? 11.078 22.656 23.734 1 97.38 177 LYS A O 1
ATOM 1391 N N . SER A 1 178 ? 11.078 21.453 21.906 1 95.88 178 SER A N 1
ATOM 1392 C CA . SER A 1 178 ? 12.5 21.688 21.672 1 95.88 178 SER A CA 1
ATOM 1393 C C . SER A 1 178 ? 12.773 23.156 21.359 1 95.88 178 SER A C 1
ATOM 1395 O O . SER A 1 178 ? 13.898 23.625 21.531 1 95.88 178 SER A O 1
ATOM 1397 N N . TYR A 1 179 ? 11.766 23.891 20.969 1 94.69 179 TYR A N 1
ATOM 1398 C CA . TYR A 1 179 ? 11.883 25.312 20.703 1 94.69 179 TYR A CA 1
ATOM 1399 C C . TYR A 1 179 ? 11.523 26.125 21.938 1 94.69 179 TYR A C 1
ATOM 1401 O O . TYR A 1 179 ? 11.531 27.359 21.891 1 94.69 179 TYR A O 1
ATOM 1409 N N . GLY A 1 180 ? 11.07 25.391 23 1 94.75 180 GLY A N 1
ATOM 1410 C CA . GLY A 1 180 ? 10.766 26.078 24.234 1 94.75 180 GLY A CA 1
ATOM 1411 C C . GLY A 1 180 ? 9.305 26.469 24.359 1 94.75 180 GLY A C 1
ATOM 1412 O O . GLY A 1 180 ? 8.93 27.25 25.234 1 94.75 180 GLY A O 1
ATOM 1413 N N . ILE A 1 181 ? 8.453 25.906 23.484 1 96.75 181 ILE A N 1
ATOM 1414 C CA . ILE A 1 181 ? 7.023 26.188 23.562 1 96.75 181 ILE A CA 1
ATOM 1415 C C . ILE A 1 181 ? 6.426 25.5 24.781 1 96.75 181 ILE A C 1
ATOM 1417 O O . ILE A 1 181 ? 6.766 24.359 25.094 1 96.75 181 ILE A O 1
ATOM 1421 N N . LYS A 1 182 ? 5.555 26.219 25.453 1 97.25 182 LYS A N 1
ATOM 1422 C CA . LYS A 1 182 ? 4.918 25.703 26.656 1 97.25 182 LYS A CA 1
ATOM 1423 C C . LYS A 1 182 ? 3.537 25.125 26.344 1 97.25 182 LYS A C 1
ATOM 1425 O O . LYS A 1 182 ? 2.83 25.625 25.484 1 97.25 182 LYS A O 1
ATOM 1430 N N . PHE A 1 183 ? 3.227 24.094 27.078 1 98.38 183 PHE A N 1
ATOM 1431 C CA . PHE A 1 183 ? 1.923 23.453 26.984 1 98.38 183 PHE A CA 1
ATOM 1432 C C . PHE A 1 183 ? 1.2 23.484 28.328 1 98.38 183 PHE A C 1
ATOM 1434 O O . PHE A 1 183 ? 1.758 23.078 29.344 1 98.38 183 PHE A O 1
ATOM 1441 N N . ILE A 1 184 ? -0.018 24 28.328 1 98.25 184 ILE A N 1
ATOM 1442 C CA . ILE A 1 184 ? -0.821 24.062 29.547 1 98.25 184 ILE A CA 1
ATOM 1443 C C . ILE A 1 184 ? -2.156 23.359 29.328 1 98.25 184 ILE A C 1
ATOM 1445 O O . ILE A 1 184 ? -2.932 23.75 28.453 1 98.25 184 ILE A O 1
ATOM 1449 N N . GLN A 1 185 ? -2.396 22.328 30.062 1 97.94 185 GLN A N 1
ATOM 1450 C CA . GLN A 1 185 ? -3.682 21.641 30 1 97.94 185 GLN A CA 1
ATOM 1451 C C . GLN A 1 185 ? -4.746 22.391 30.797 1 97.94 185 GLN A C 1
ATOM 1453 O O . GLN A 1 185 ? -4.723 22.391 32.031 1 97.94 185 GLN A O 1
ATOM 1458 N N . LYS A 1 186 ? -5.605 23.016 30.062 1 95.62 186 LYS A N 1
ATOM 1459 C CA . LYS A 1 186 ? -6.656 23.844 30.656 1 95.62 186 LYS A CA 1
ATOM 1460 C C . LYS A 1 186 ? -7.809 24.047 29.672 1 95.62 186 LYS A C 1
ATOM 1462 O O . LYS A 1 186 ? -7.586 24.25 28.484 1 95.62 186 LYS A O 1
ATOM 1467 N N . LYS A 1 187 ? -8.961 23.969 30.203 1 94.38 187 LYS A N 1
ATOM 1468 C CA . LYS A 1 187 ? -10.117 24.375 29.406 1 94.38 187 LYS A CA 1
ATOM 1469 C C . LYS A 1 187 ? -10.258 25.891 29.359 1 94.38 187 LYS A C 1
ATOM 1471 O O . LYS A 1 187 ? -10.359 26.547 30.406 1 94.38 187 LYS A O 1
ATOM 1476 N N . VAL A 1 188 ? -10.211 26.5 28.219 1 94.19 188 VAL A N 1
ATOM 1477 C CA . VAL A 1 188 ? -10.406 27.922 28.047 1 94.19 188 VAL A CA 1
ATOM 1478 C C . VAL A 1 188 ? -11.891 28.219 27.812 1 94.19 188 VAL A C 1
ATOM 1480 O O . VAL A 1 188 ? -12.461 27.781 26.797 1 94.19 188 VAL A O 1
ATOM 1483 N N . ASN A 1 189 ? -12.508 28.938 28.719 1 92.25 189 ASN A N 1
ATOM 1484 C CA . ASN A 1 189 ? -13.938 29.172 28.625 1 92.25 189 ASN A CA 1
ATOM 1485 C C . ASN A 1 189 ? -14.25 30.453 27.859 1 92.25 189 ASN A C 1
ATOM 1487 O O . ASN A 1 189 ? -15.359 30.625 27.359 1 92.25 189 ASN A O 1
ATOM 1491 N N . SER A 1 190 ? -13.25 31.359 27.891 1 91.81 190 SER A N 1
ATOM 1492 C CA . SER A 1 190 ? -13.336 32.594 27.125 1 91.81 190 SER A CA 1
ATOM 1493 C C . SER A 1 190 ? -11.961 33.031 26.625 1 91.81 190 SER A C 1
ATOM 1495 O O . SER A 1 190 ? -10.977 32.969 27.359 1 91.81 190 SER A O 1
ATOM 1497 N N . LEU A 1 191 ? -11.945 33.438 25.391 1 91.12 191 LEU A N 1
ATOM 1498 C CA . LEU A 1 191 ? -10.672 33.906 24.844 1 91.12 191 LEU A CA 1
ATOM 1499 C C . LEU A 1 191 ? -10.18 35.156 25.562 1 91.12 191 LEU A C 1
ATOM 1501 O O . LEU A 1 191 ? -8.977 35.375 25.656 1 91.12 191 LEU A O 1
ATOM 1505 N N . MET A 1 192 ? -11.07 35.844 26.156 1 87.69 192 MET A N 1
ATOM 1506 C CA . MET A 1 192 ? -10.75 37.094 26.828 1 87.69 192 MET A CA 1
ATOM 1507 C C . MET A 1 192 ? -9.93 36.844 28.094 1 87.69 192 MET A C 1
ATOM 1509 O O . MET A 1 192 ? -9.203 37.719 28.547 1 87.69 192 MET A O 1
ATOM 1513 N N . GLU A 1 193 ? -10.117 35.656 28.594 1 89.69 193 GLU A N 1
ATOM 1514 C CA . GLU A 1 193 ? -9.344 35.344 29.797 1 89.69 193 GLU A CA 1
ATOM 1515 C C . GLU A 1 193 ? -7.844 35.406 29.5 1 89.69 193 GLU A C 1
ATOM 1517 O O . GLU A 1 193 ? -7.035 35.625 30.406 1 89.69 193 GLU A O 1
ATOM 1522 N N . LEU A 1 194 ? -7.508 35.25 28.219 1 91.12 194 LEU A N 1
ATOM 1523 C CA . LEU A 1 194 ? -6.109 35.188 27.812 1 91.12 194 LEU A CA 1
ATOM 1524 C C . LEU A 1 194 ? -5.625 36.594 27.391 1 91.12 194 LEU A C 1
ATOM 1526 O O . LEU A 1 194 ? -4.426 36.812 27.219 1 91.12 194 LEU A O 1
ATOM 1530 N N . SER A 1 195 ? -6.551 37.5 27.25 1 87.38 195 SER A N 1
ATOM 1531 C CA . SER A 1 195 ? -6.227 38.844 26.781 1 87.38 195 SER A CA 1
ATOM 1532 C C . SER A 1 195 ? -5.406 39.594 27.812 1 87.38 195 SER A C 1
ATOM 1534 O O . SER A 1 195 ? -4.758 40.594 27.484 1 87.38 195 SER A O 1
ATOM 1536 N N . LEU A 1 196 ? -5.395 39.156 29.047 1 83.75 196 LEU A N 1
ATOM 1537 C CA . LEU A 1 196 ? -4.684 39.875 30.109 1 83.75 196 LEU A CA 1
ATOM 1538 C C . LEU A 1 196 ? -3.199 39.5 30.078 1 83.75 196 LEU A C 1
ATOM 1540 O O . LEU A 1 196 ? -2.361 40.312 30.484 1 83.75 196 LEU A O 1
ATOM 1544 N N . SER A 1 197 ? -2.941 38.438 29.547 1 87.44 197 SER A N 1
ATOM 1545 C CA . SER A 1 197 ? -1.566 37.969 29.672 1 87.44 197 SER A CA 1
ATOM 1546 C C . SER A 1 197 ? -0.886 37.906 28.312 1 87.44 197 SER A C 1
ATOM 1548 O O . SER A 1 197 ? 0.344 37.906 28.219 1 87.44 197 SER A O 1
ATOM 1550 N N . ASP A 1 198 ? -1.697 37.844 27.25 1 93.12 198 ASP A N 1
ATOM 1551 C CA . ASP A 1 198 ? -1.103 37.594 25.938 1 93.12 198 ASP A CA 1
ATOM 1552 C C . ASP A 1 198 ? -1.423 38.719 24.969 1 93.12 198 ASP A C 1
ATOM 1554 O O . ASP A 1 198 ? -2.498 39.312 25.016 1 93.12 198 ASP A O 1
ATOM 1558 N N . ASP A 1 199 ? -0.509 39 24.094 1 93.06 199 ASP A N 1
ATOM 1559 C CA . ASP A 1 199 ? -0.644 40.062 23.094 1 93.06 199 ASP A CA 1
ATOM 1560 C C . ASP A 1 199 ? -1.434 39.562 21.891 1 93.06 199 ASP A C 1
ATOM 1562 O O . ASP A 1 199 ? -2.117 40.344 21.219 1 93.06 199 ASP A O 1
ATOM 1566 N N . VAL A 1 200 ? -1.27 38.312 21.562 1 96.12 200 VAL A N 1
ATOM 1567 C CA . VAL A 1 200 ? -1.918 37.656 20.406 1 96.12 200 VAL A CA 1
ATOM 1568 C C . VAL A 1 200 ? -2.543 36.344 20.844 1 96.12 200 VAL A C 1
ATOM 1570 O O . VAL A 1 200 ? -1.916 35.562 21.547 1 96.12 200 VAL A O 1
ATOM 1573 N N . ILE A 1 201 ? -3.807 36.125 20.469 1 97.12 201 ILE A N 1
ATOM 1574 C CA . ILE A 1 201 ? -4.504 34.875 20.703 1 97.12 201 ILE A CA 1
ATOM 1575 C C . ILE A 1 201 ? -4.832 34.219 19.359 1 97.12 201 ILE A C 1
ATOM 1577 O O . ILE A 1 201 ? -5.406 34.844 18.484 1 97.12 201 ILE A O 1
ATOM 1581 N N . ILE A 1 202 ? -4.387 33 19.188 1 98.25 202 ILE A N 1
ATOM 1582 C CA . ILE A 1 202 ? -4.723 32.219 18 1 98.25 202 ILE A CA 1
ATOM 1583 C C . ILE A 1 202 ? -5.723 31.141 18.359 1 98.25 202 ILE A C 1
ATOM 1585 O O . ILE A 1 202 ? -5.398 30.219 19.109 1 98.25 202 ILE A O 1
ATOM 1589 N N . ASN A 1 203 ? -6.938 31.266 17.828 1 97.94 203 ASN A N 1
ATOM 1590 C CA . ASN A 1 203 ? -8.047 30.375 18.125 1 97.94 203 ASN A CA 1
ATOM 1591 C C . ASN A 1 203 ? -8.086 29.188 17.156 1 97.94 203 ASN A C 1
ATOM 1593 O O . ASN A 1 203 ? -8.578 29.328 16.031 1 97.94 203 ASN A O 1
ATOM 1597 N N . CYS A 1 204 ? -7.648 28.078 17.609 1 98.19 204 CYS A N 1
ATOM 1598 C CA . CYS A 1 204 ? -7.648 26.828 16.859 1 98.19 204 CYS A CA 1
ATOM 1599 C C . CYS A 1 204 ? -8.477 25.766 17.578 1 98.19 204 CYS A C 1
ATOM 1601 O O . CYS A 1 204 ? -8.047 24.609 17.719 1 98.19 204 CYS A O 1
ATOM 1603 N N . THR A 1 205 ? -9.703 26.047 17.953 1 96.44 205 THR A N 1
ATOM 1604 C CA . THR A 1 205 ? -10.43 25.234 18.922 1 96.44 205 THR A CA 1
ATOM 1605 C C . THR A 1 205 ? -11.383 24.266 18.203 1 96.44 205 THR A C 1
ATOM 1607 O O . THR A 1 205 ? -12.203 23.609 18.859 1 96.44 205 THR A O 1
ATOM 1610 N N . GLY A 1 206 ? -11.328 24.219 16.875 1 94.81 206 GLY A N 1
ATOM 1611 C CA . GLY A 1 206 ? -12.156 23.281 16.141 1 94.81 206 GLY A CA 1
ATOM 1612 C C . GLY A 1 206 ? -13.625 23.375 16.516 1 94.81 206 GLY A C 1
ATOM 1613 O O . GLY A 1 206 ? -14.234 24.438 16.406 1 94.81 206 GLY A O 1
ATOM 1614 N N . MET A 1 207 ? -14.18 22.297 17.094 1 92.88 207 MET A N 1
ATOM 1615 C CA . MET A 1 207 ? -15.594 22.203 17.438 1 92.88 207 MET A CA 1
ATOM 1616 C C . MET A 1 207 ? -15.953 23.188 18.547 1 92.88 207 MET A C 1
ATOM 1618 O O . MET A 1 207 ? -17.078 23.688 18.594 1 92.88 207 MET A O 1
ATOM 1622 N N . GLN A 1 208 ? -15.031 23.484 19.375 1 93.31 208 GLN A N 1
ATOM 1623 C CA . GLN A 1 208 ? -15.32 24.344 20.516 1 93.31 208 GLN A CA 1
ATOM 1624 C C . GLN A 1 208 ? -15.484 25.797 20.094 1 93.31 208 GLN A C 1
ATOM 1626 O O . GLN A 1 208 ? -15.961 26.625 20.891 1 93.31 208 GLN A O 1
ATOM 1631 N N . ALA A 1 209 ? -15.086 26.109 18.891 1 93 209 ALA A N 1
ATOM 1632 C CA . ALA A 1 209 ? -15.297 27.453 18.375 1 93 209 ALA A CA 1
ATOM 1633 C C . ALA A 1 209 ? -16.781 27.812 18.375 1 93 209 ALA A C 1
ATOM 1635 O O . ALA A 1 209 ? -17.141 28.984 18.5 1 93 209 ALA A O 1
ATOM 1636 N N . ALA A 1 210 ? -17.609 26.812 18.25 1 90.5 210 ALA A N 1
ATOM 1637 C CA . ALA A 1 210 ? -19.062 27.031 18.266 1 90.5 210 ALA A CA 1
ATOM 1638 C C . ALA A 1 210 ? -19.484 27.734 19.562 1 90.5 210 ALA A C 1
ATOM 1640 O O . ALA A 1 210 ? -20.438 28.516 19.547 1 90.5 210 ALA A O 1
ATOM 1641 N N . HIS A 1 211 ? -18.766 27.516 20.641 1 88.56 211 HIS A N 1
ATOM 1642 C CA . HIS A 1 211 ? -19.156 28.031 21.938 1 88.56 211 HIS A CA 1
ATOM 1643 C C . HIS A 1 211 ? -18.266 29.203 22.344 1 88.56 211 HIS A C 1
ATOM 1645 O O . HIS A 1 211 ? -18.75 30.188 22.922 1 88.56 211 HIS A O 1
ATOM 1651 N N . LEU A 1 212 ? -17.016 29.156 22.016 1 89 212 LEU A N 1
ATOM 1652 C CA . LEU A 1 212 ? -16.047 30.141 22.469 1 89 212 LEU A CA 1
ATOM 1653 C C . LEU A 1 212 ? -16.219 31.469 21.734 1 89 212 LEU A C 1
ATOM 1655 O O . LEU A 1 212 ? -16.047 32.531 22.328 1 89 212 LEU A O 1
ATOM 1659 N N . VAL A 1 213 ? -16.453 31.672 20.406 1 83.88 213 VAL A N 1
ATOM 1660 C CA . VAL A 1 213 ? -16.625 32.844 19.562 1 83.88 213 VAL A CA 1
ATOM 1661 C C . VAL A 1 213 ? -18.078 33 19.156 1 83.88 213 VAL A C 1
ATOM 1663 O O . VAL A 1 213 ? -18.453 33.938 18.469 1 83.88 213 VAL A O 1
ATOM 1666 N N . PRO A 1 214 ? -18.984 32.438 19.719 1 83.62 214 PRO A N 1
ATOM 1667 C CA . PRO A 1 214 ? -20.172 31.672 19.328 1 83.62 214 PRO A CA 1
ATOM 1668 C C . PRO A 1 214 ? -20.422 31.688 17.828 1 83.62 214 PRO A C 1
ATOM 1670 O O . PRO A 1 214 ? -21.172 32.531 17.328 1 83.62 214 PRO A O 1
ATOM 1673 N N . ASP A 1 215 ? -19.812 31.016 17.094 1 91.19 215 ASP A N 1
ATOM 1674 C CA . ASP A 1 215 ? -19.953 30.844 15.656 1 91.19 215 ASP A CA 1
ATOM 1675 C C . ASP A 1 215 ? -21.047 29.828 15.32 1 91.19 215 ASP A C 1
ATOM 1677 O O . ASP A 1 215 ? -20.812 28.625 15.391 1 91.19 215 ASP A O 1
ATOM 1681 N N . LYS A 1 216 ? -22.188 30.297 14.883 1 92 216 LYS A N 1
ATOM 1682 C CA . LYS A 1 216 ? -23.359 29.453 14.617 1 92 216 LYS A CA 1
ATOM 1683 C C . LYS A 1 216 ? -23.141 28.594 13.383 1 92 216 LYS A C 1
ATOM 1685 O O . LYS A 1 216 ? -23.875 27.625 13.164 1 92 216 LYS A O 1
ATOM 1690 N N . GLU A 1 217 ? -22.156 28.938 12.688 1 95.31 217 GLU A N 1
ATOM 1691 C CA . GLU A 1 217 ? -21.922 28.156 11.477 1 95.31 217 GLU A CA 1
ATOM 1692 C C . GLU A 1 217 ? -21.188 26.859 11.781 1 95.31 217 GLU A C 1
ATOM 1694 O O . GLU A 1 217 ? -21.125 25.969 10.945 1 95.31 217 GLU A O 1
ATOM 1699 N N . VAL A 1 218 ? -20.562 26.797 12.938 1 96.62 218 VAL A N 1
ATOM 1700 C CA . VAL A 1 218 ? -19.828 25.594 13.297 1 96.62 218 VAL A CA 1
ATOM 1701 C C . VAL A 1 218 ? -20.797 24.516 13.773 1 96.62 218 VAL A C 1
ATOM 1703 O O . VAL A 1 218 ? -21.578 24.75 14.703 1 96.62 218 VAL A O 1
ATOM 1706 N N . GLN A 1 219 ? -20.828 23.391 13.109 1 96 219 GLN A N 1
ATOM 1707 C CA . GLN A 1 219 ? -21.641 22.25 13.492 1 96 219 GLN A CA 1
ATOM 1708 C C . GLN A 1 219 ? -20.859 20.953 13.383 1 96 219 GLN A C 1
ATOM 1710 O O . GLN A 1 219 ? -19.906 20.859 12.609 1 96 219 GLN A O 1
ATOM 1715 N N . PRO A 1 220 ? -21.297 19.984 14.148 1 96.19 220 PRO A N 1
ATOM 1716 C CA . PRO A 1 220 ? -20.578 18.703 14.047 1 96.19 220 PRO A CA 1
ATOM 1717 C C . PRO A 1 220 ? -20.875 17.969 12.734 1 96.19 220 PRO A C 1
ATOM 1719 O O . PRO A 1 220 ? -22.016 17.922 12.297 1 96.19 220 PRO A O 1
ATOM 1722 N N . GLY A 1 221 ? -19.875 17.578 12.031 1 95.62 221 GLY A N 1
ATOM 1723 C CA . GLY A 1 221 ? -19.969 16.484 11.07 1 95.62 221 GLY A CA 1
ATOM 1724 C C . GLY A 1 221 ? -19.656 15.133 11.672 1 95.62 221 GLY A C 1
ATOM 1725 O O . GLY A 1 221 ? -18.516 14.68 11.617 1 95.62 221 GLY A O 1
ATOM 1726 N N . ARG A 1 222 ? -20.641 14.531 12.203 1 96.88 222 ARG A N 1
ATOM 1727 C CA . ARG A 1 222 ? -20.422 13.281 12.914 1 96.88 222 ARG A CA 1
ATOM 1728 C C . ARG A 1 222 ? -19.953 12.188 11.969 1 96.88 222 ARG A C 1
ATOM 1730 O O . ARG A 1 222 ? -20.531 11.984 10.906 1 96.88 222 ARG A O 1
ATOM 1737 N N . GLY A 1 223 ? -18.875 11.594 12.359 1 95.56 223 GLY A N 1
ATOM 1738 C CA . GLY A 1 223 ? -18.391 10.414 11.656 1 95.56 223 GLY A CA 1
ATOM 1739 C C . GLY A 1 223 ? -18.266 9.195 12.555 1 95.56 223 GLY A C 1
ATOM 1740 O O . GLY A 1 223 ? -18.266 9.32 13.781 1 95.56 223 GLY A O 1
ATOM 1741 N N . GLN A 1 224 ? -18.297 8.086 12.016 1 96.69 224 GLN A N 1
ATOM 1742 C CA . GLN A 1 224 ? -18.031 6.816 12.68 1 96.69 224 GLN A CA 1
ATOM 1743 C C . GLN A 1 224 ? -17.062 5.957 11.867 1 96.69 224 GLN A C 1
ATOM 1745 O O . GLN A 1 224 ? -17.156 5.91 10.641 1 96.69 224 GLN A O 1
ATOM 1750 N N . LEU A 1 225 ? -16.125 5.352 12.586 1 96.62 225 LEU A N 1
ATOM 1751 C CA . LEU A 1 225 ? -15.125 4.504 11.953 1 96.62 225 LEU A CA 1
ATOM 1752 C C . LEU A 1 225 ? -15.141 3.102 12.555 1 96.62 225 LEU A C 1
ATOM 1754 O O . LEU A 1 225 ? -15.328 2.938 13.758 1 96.62 225 LEU A O 1
ATOM 1758 N N . THR A 1 226 ? -15.008 2.176 11.695 1 97.75 226 THR A N 1
ATOM 1759 C CA . THR A 1 226 ? -14.656 0.808 12.062 1 97.75 226 THR A CA 1
ATOM 1760 C C . THR A 1 226 ? -13.25 0.465 11.578 1 97.75 226 THR A C 1
ATOM 1762 O O . THR A 1 226 ? -12.914 0.698 10.414 1 97.75 226 THR A O 1
ATOM 1765 N N . LYS A 1 227 ? -12.422 -0.039 12.453 1 97.94 227 LYS A N 1
ATOM 1766 C CA . LYS A 1 227 ? -11.07 -0.415 12.07 1 97.94 227 LYS A CA 1
ATOM 1767 C C . LYS A 1 227 ? -10.883 -1.928 12.125 1 97.94 227 LYS A C 1
ATOM 1769 O O . LYS A 1 227 ? -11.352 -2.58 13.062 1 97.94 227 LYS A O 1
ATOM 1774 N N . VAL A 1 228 ? -10.273 -2.465 11.141 1 98.31 228 VAL A N 1
ATOM 1775 C CA . VAL A 1 228 ? -10.008 -3.896 11.047 1 98.31 228 VAL A CA 1
ATOM 1776 C C . VAL A 1 228 ? -8.523 -4.133 10.773 1 98.31 228 VAL A C 1
ATOM 1778 O O . VAL A 1 228 ? -7.805 -3.207 10.391 1 98.31 228 VAL A O 1
ATOM 1781 N N . TYR A 1 229 ? -8.07 -5.328 11.094 1 97.5 229 TYR A N 1
ATOM 1782 C CA . TYR A 1 229 ? -6.695 -5.699 10.766 1 97.5 229 TYR A CA 1
ATOM 1783 C C . TYR A 1 229 ? -6.625 -6.391 9.414 1 97.5 229 TYR A C 1
ATOM 1785 O O . TYR A 1 229 ? -7.102 -7.52 9.258 1 97.5 229 TYR A O 1
ATOM 1793 N N . ALA A 1 230 ? -6.113 -5.758 8.398 1 97.5 230 ALA A N 1
ATOM 1794 C CA . ALA A 1 230 ? -6.02 -6.242 7.023 1 97.5 230 ALA A CA 1
ATOM 1795 C C . ALA A 1 230 ? -4.734 -5.758 6.355 1 97.5 230 ALA A C 1
ATOM 1797 O O . ALA A 1 230 ? -4.781 -4.996 5.387 1 97.5 230 ALA A O 1
ATOM 1798 N N . PRO A 1 231 ? -3.623 -6.25 6.785 1 96.75 231 PRO A N 1
ATOM 1799 C CA . PRO A 1 231 ? -2.324 -5.73 6.352 1 96.75 231 PRO A CA 1
ATOM 1800 C C . PRO A 1 231 ? -2.035 -6.027 4.879 1 96.75 231 PRO A C 1
ATOM 1802 O O . PRO A 1 231 ? -1.086 -5.48 4.312 1 96.75 231 PRO A O 1
ATOM 1805 N N . TRP A 1 232 ? -2.865 -6.828 4.156 1 97.31 232 TRP A N 1
ATOM 1806 C CA . TRP A 1 232 ? -2.668 -7.125 2.74 1 97.31 232 TRP A CA 1
ATOM 1807 C C . TRP A 1 232 ? -3.199 -5.992 1.867 1 97.31 232 TRP A C 1
ATOM 1809 O O . TRP A 1 232 ? -2.9 -5.93 0.672 1 97.31 232 TRP A O 1
ATOM 1819 N N . LEU A 1 233 ? -4.012 -5.133 2.439 1 98 233 LEU A N 1
ATOM 1820 C CA . LEU A 1 233 ? -4.523 -4.004 1.673 1 98 233 LEU A CA 1
ATOM 1821 C C . LEU A 1 233 ? -3.455 -2.928 1.511 1 98 233 LEU A C 1
ATOM 1823 O O . LEU A 1 233 ? -2.932 -2.414 2.502 1 98 233 LEU A O 1
ATOM 1827 N N . LYS A 1 234 ? -3.197 -2.578 0.255 1 98.56 234 LYS A N 1
ATOM 1828 C CA . LYS A 1 234 ? -2.098 -1.663 -0.039 1 98.56 234 LYS A CA 1
ATOM 1829 C C . LYS A 1 234 ? -2.615 -0.348 -0.616 1 98.56 234 LYS A C 1
ATOM 1831 O O . LYS A 1 234 ? -1.874 0.633 -0.7 1 98.56 234 LYS A O 1
ATOM 1836 N N . HIS A 1 235 ? -3.924 -0.305 -1.026 1 98.81 235 HIS A N 1
ATOM 1837 C CA . HIS A 1 235 ? -4.5 0.873 -1.663 1 98.81 235 HIS A CA 1
ATOM 1838 C C . HIS A 1 235 ? -5.578 1.501 -0.788 1 98.81 235 HIS A C 1
ATOM 1840 O O . HIS A 1 235 ? -6.281 0.796 -0.057 1 98.81 235 HIS A O 1
ATOM 1846 N N . PHE A 1 236 ? -5.75 2.801 -0.907 1 98.75 236 PHE A N 1
ATOM 1847 C CA . PHE A 1 236 ? -6.957 3.414 -0.368 1 98.75 236 PHE A CA 1
ATOM 1848 C C . PHE A 1 236 ? -8.094 3.355 -1.384 1 98.75 236 PHE A C 1
ATOM 1850 O O . PHE A 1 236 ? -7.852 3.322 -2.592 1 98.75 236 PHE A O 1
ATOM 1857 N N . TYR A 1 237 ? -9.297 3.303 -0.915 1 98.38 237 TYR A N 1
ATOM 1858 C CA . TYR A 1 237 ? -10.523 3.355 -1.704 1 98.38 237 TYR A CA 1
ATOM 1859 C C . TYR A 1 237 ? -11.461 4.441 -1.184 1 98.38 237 TYR A C 1
ATOM 1861 O O . TYR A 1 237 ? -11.766 4.484 0.011 1 98.38 237 TYR A O 1
ATOM 1869 N N . SER A 1 238 ? -11.789 5.332 -1.998 1 97 238 SER A N 1
ATOM 1870 C CA . SER A 1 238 ? -12.797 6.34 -1.7 1 97 238 SER A CA 1
ATOM 1871 C C . SER A 1 238 ? -13.898 6.352 -2.758 1 97 238 SER A C 1
ATOM 1873 O O . SER A 1 238 ? -13.617 6.504 -3.949 1 97 238 SER A O 1
ATOM 1875 N N . THR A 1 239 ? -15.094 6.137 -2.361 1 96.94 239 THR A N 1
ATOM 1876 C CA . THR A 1 239 ? -16.203 6.168 -3.307 1 96.94 239 THR A CA 1
ATOM 1877 C C . THR A 1 239 ? -17.031 7.434 -3.127 1 96.94 239 THR A C 1
ATOM 1879 O O . THR A 1 239 ? -17.031 8.039 -2.053 1 96.94 239 THR A O 1
ATOM 1882 N N . HIS A 1 240 ? -17.625 7.801 -4.18 1 94.44 240 HIS A N 1
ATOM 1883 C CA . HIS A 1 240 ? -18.406 9.023 -4.211 1 94.44 240 HIS A CA 1
ATOM 1884 C C . HIS A 1 240 ? -19.75 8.797 -4.891 1 94.44 240 HIS A C 1
ATOM 1886 O O . HIS A 1 240 ? -19.812 8.445 -6.074 1 94.44 240 HIS A O 1
ATOM 1892 N N . ASP A 1 241 ? -20.719 8.922 -4.137 1 88.94 241 ASP A N 1
ATOM 1893 C CA . ASP A 1 241 ? -22.094 8.844 -4.609 1 88.94 241 ASP A CA 1
ATOM 1894 C C . ASP A 1 241 ? -22.812 10.172 -4.414 1 88.94 241 ASP A C 1
ATOM 1896 O O . ASP A 1 241 ? -23.203 10.516 -3.295 1 88.94 241 ASP A O 1
ATOM 1900 N N . GLU A 1 242 ? -23.047 10.859 -5.441 1 82.75 242 GLU A N 1
ATOM 1901 C CA . GLU A 1 242 ? -23.625 12.195 -5.383 1 82.75 242 GLU A CA 1
ATOM 1902 C C . GLU A 1 242 ? -25.016 12.164 -4.738 1 82.75 242 GLU A C 1
ATOM 1904 O O . GLU A 1 242 ? -25.438 13.141 -4.113 1 82.75 242 GLU A O 1
ATOM 1909 N N . GLN A 1 243 ? -25.656 11.078 -4.844 1 84 243 GLN A N 1
ATOM 1910 C CA . GLN A 1 243 ? -27.016 10.969 -4.305 1 84 243 GLN A CA 1
ATOM 1911 C C . GLN A 1 243 ? -26.984 10.875 -2.781 1 84 243 GLN A C 1
ATOM 1913 O O . GLN A 1 243 ? -27.969 11.203 -2.121 1 84 243 GLN A O 1
ATOM 1918 N N . LYS A 1 244 ? -25.859 10.477 -2.23 1 83.62 244 LYS A N 1
ATOM 1919 C CA . LYS A 1 244 ? -25.781 10.266 -0.79 1 83.62 244 LYS A CA 1
ATOM 1920 C C . LYS A 1 244 ? -25.125 11.461 -0.094 1 83.62 244 LYS A C 1
ATOM 1922 O O . LYS A 1 244 ? -25.172 11.562 1.134 1 83.62 244 LYS A O 1
ATOM 1927 N N . GLY A 1 245 ? -24.594 12.328 -0.833 1 79.69 245 GLY A N 1
ATOM 1928 C CA . GLY A 1 245 ? -23.906 13.461 -0.236 1 79.69 245 GLY A CA 1
ATOM 1929 C C . GLY A 1 245 ? -22.438 13.195 0.038 1 79.69 245 GLY A C 1
ATOM 1930 O O . GLY A 1 245 ? -21.953 12.086 -0.19 1 79.69 245 GLY A O 1
ATOM 1931 N N . LEU A 1 246 ? -21.781 14.156 0.629 1 76.56 246 LEU A N 1
ATOM 1932 C CA . LEU A 1 246 ? -20.344 14.109 0.87 1 76.56 246 LEU A CA 1
ATOM 1933 C C . LEU A 1 246 ? -20 13.102 1.964 1 76.56 246 LEU A C 1
ATOM 1935 O O . LEU A 1 246 ? -20.625 13.102 3.029 1 76.56 246 LEU A O 1
ATOM 1939 N N . TYR A 1 247 ? -19.109 12.242 1.657 1 77.56 247 TYR A N 1
ATOM 1940 C CA . TYR A 1 247 ? -18.484 11.328 2.611 1 77.56 247 TYR A CA 1
ATOM 1941 C C . TYR A 1 247 ? -19.516 10.344 3.162 1 77.56 247 TYR A C 1
ATOM 1943 O O . TYR A 1 247 ? -19.406 9.898 4.305 1 77.56 247 TYR A O 1
ATOM 1951 N N . ASN A 1 248 ? -20.562 10.094 2.471 1 89.62 248 ASN A N 1
ATOM 1952 C CA . ASN A 1 248 ? -21.578 9.141 2.92 1 89.62 248 ASN A CA 1
ATOM 1953 C C . ASN A 1 248 ? -21.562 7.879 2.066 1 89.62 248 ASN A C 1
ATOM 1955 O O . ASN A 1 248 ? -22.625 7.293 1.812 1 89.62 248 ASN A O 1
ATOM 1959 N N . SER A 1 249 ? -20.422 7.664 1.506 1 93.94 249 SER A N 1
ATOM 1960 C CA . SER A 1 249 ? -20.125 6.43 0.792 1 93.94 249 SER A CA 1
ATOM 1961 C C . SER A 1 249 ? -18.875 5.758 1.349 1 93.94 249 SER A C 1
ATOM 1963 O O . SER A 1 249 ? -18.031 6.414 1.976 1 93.94 249 SER A O 1
ATOM 1965 N N . PRO A 1 250 ? -18.766 4.516 1.111 1 96.19 250 PRO A N 1
ATOM 1966 C CA . PRO A 1 250 ? -17.703 3.762 1.771 1 96.19 250 PRO A CA 1
ATOM 1967 C C . PRO A 1 250 ? -16.312 4.242 1.372 1 96.19 250 PRO A C 1
ATOM 1969 O O . PRO A 1 250 ? -16.078 4.594 0.211 1 96.19 250 PRO A O 1
ATOM 1972 N N . TYR A 1 251 ? -15.453 4.293 2.316 1 97.25 251 TYR A N 1
ATOM 1973 C CA . TYR A 1 251 ? -14.031 4.418 2.033 1 97.25 251 TYR A CA 1
ATOM 1974 C C . TYR A 1 251 ? -13.219 3.432 2.865 1 97.25 251 TYR A C 1
ATOM 1976 O O . TYR A 1 251 ? -13.664 2.998 3.93 1 97.25 251 TYR A O 1
ATOM 1984 N N . ILE A 1 252 ? -12.125 3.006 2.402 1 98.62 252 ILE A N 1
ATOM 1985 C CA . ILE A 1 252 ? -11.172 2.07 2.996 1 98.62 252 ILE A CA 1
ATOM 1986 C C . ILE A 1 252 ? -9.773 2.678 2.98 1 98.62 252 ILE A C 1
ATOM 1988 O O . ILE A 1 252 ? -9.211 2.934 1.913 1 98.62 252 ILE A O 1
ATOM 1992 N N . LEU A 1 253 ? -9.195 2.898 4.164 1 98.56 253 LEU A N 1
ATOM 1993 C CA . LEU A 1 253 ? -7.91 3.584 4.27 1 98.56 253 LEU A CA 1
ATOM 1994 C C . LEU A 1 253 ? -6.914 2.754 5.074 1 98.56 253 LEU A C 1
ATOM 1996 O O . LEU A 1 253 ? -6.941 2.768 6.305 1 98.56 253 LEU A O 1
ATOM 2000 N N . PRO A 1 254 ? -6.016 2.049 4.398 1 98.56 254 PRO A N 1
ATOM 2001 C CA . PRO A 1 254 ? -4.992 1.269 5.105 1 98.56 254 PRO A CA 1
ATOM 2002 C C . PRO A 1 254 ? -3.99 2.145 5.852 1 98.56 254 PRO A C 1
ATOM 2004 O O . PRO A 1 254 ? -3.443 3.09 5.277 1 98.56 254 PRO A O 1
ATOM 2007 N N . GLY A 1 255 ? -3.758 1.807 7.066 1 97.81 255 GLY A N 1
ATOM 2008 C CA . GLY A 1 255 ? -2.826 2.561 7.891 1 97.81 255 GLY A CA 1
ATOM 2009 C C . GLY A 1 255 ? -1.43 1.971 7.906 1 97.81 255 GLY A C 1
ATOM 2010 O O . GLY A 1 255 ? -1.102 1.115 7.082 1 97.81 255 GLY A O 1
ATOM 2011 N N . SER A 1 256 ? -0.637 2.428 8.859 1 97.19 256 SER A N 1
ATOM 2012 C CA . SER A 1 256 ? 0.787 2.107 8.867 1 97.19 256 SER A CA 1
ATOM 2013 C C . SER A 1 256 ? 1.068 0.861 9.703 1 97.19 256 SER A C 1
ATOM 2015 O O . SER A 1 256 ? 2.209 0.403 9.773 1 97.19 256 SER A O 1
ATOM 2017 N N . THR A 1 257 ? 0.072 0.261 10.312 1 96 257 THR A N 1
ATOM 2018 C CA . THR A 1 257 ? 0.313 -0.845 11.234 1 96 257 THR A CA 1
ATOM 2019 C C . THR A 1 257 ? -0.439 -2.096 10.781 1 96 257 THR A C 1
ATOM 2021 O O . THR A 1 257 ? -0.538 -3.068 11.531 1 96 257 THR A O 1
ATOM 2024 N N . GLY A 1 258 ? -1.029 -2.006 9.68 1 96.25 258 GLY A N 1
ATOM 2025 C CA . GLY A 1 258 ? -1.886 -3.092 9.234 1 96.25 258 GLY A CA 1
ATOM 2026 C C . GLY A 1 258 ? -3.352 -2.867 9.547 1 96.25 258 GLY A C 1
ATOM 2027 O O . GLY A 1 258 ? -4.219 -3.582 9.039 1 96.25 258 GLY A O 1
ATOM 2028 N N . VAL A 1 259 ? -3.594 -1.873 10.336 1 97.25 259 VAL A N 1
ATOM 2029 C CA . VAL A 1 259 ? -4.969 -1.511 10.664 1 97.25 259 VAL A CA 1
ATOM 2030 C C . VAL A 1 259 ? -5.555 -0.647 9.547 1 97.25 259 VAL A C 1
ATOM 2032 O O . VAL A 1 259 ? -4.887 0.253 9.039 1 97.25 259 VAL A O 1
ATOM 2035 N N . VAL A 1 260 ? -6.785 -0.957 9.195 1 98.25 260 VAL A N 1
ATOM 2036 C CA . VAL A 1 260 ? -7.477 -0.292 8.094 1 98.25 260 VAL A CA 1
ATOM 2037 C C . VAL A 1 260 ? -8.727 0.407 8.617 1 98.25 260 VAL A C 1
ATOM 2039 O O . VAL A 1 260 ? -9.547 -0.206 9.305 1 98.25 260 VAL A O 1
ATOM 2042 N N . ALA A 1 261 ? -8.859 1.664 8.305 1 98.38 261 ALA A N 1
ATOM 2043 C CA . ALA A 1 261 ? -10.047 2.424 8.695 1 98.38 261 ALA A CA 1
ATOM 2044 C C . ALA A 1 261 ? -11.148 2.295 7.645 1 98.38 261 ALA A C 1
ATOM 2046 O O . ALA A 1 261 ? -10.906 2.516 6.453 1 98.38 261 ALA A O 1
ATOM 2047 N N . LEU A 1 262 ? -12.281 1.879 8.07 1 98.44 262 LEU A N 1
ATOM 2048 C CA . LEU A 1 262 ? -13.492 1.8 7.262 1 98.44 262 LEU A CA 1
ATOM 2049 C C . LEU A 1 262 ? -14.484 2.883 7.664 1 98.44 262 LEU A C 1
ATOM 2051 O O . LEU A 1 262 ? -14.773 3.061 8.852 1 98.44 262 LEU A O 1
ATOM 2055 N N . GLY A 1 263 ? -14.938 3.607 6.699 1 97 263 GLY A N 1
ATOM 2056 C CA . GLY A 1 263 ? -15.883 4.668 7.016 1 97 263 GLY A CA 1
ATOM 2057 C C . GLY A 1 263 ? -16.859 4.965 5.887 1 97 263 GLY A C 1
ATOM 2058 O O . GLY A 1 263 ? -17.125 4.102 5.047 1 97 263 GLY A O 1
ATOM 2059 N N . GLY A 1 264 ? -17.469 6.117 6.031 1 94.06 264 GLY A N 1
ATOM 2060 C CA . GLY A 1 264 ? -18.453 6.562 5.066 1 94.06 264 GLY A CA 1
ATOM 2061 C C . GLY A 1 264 ? -19.672 7.199 5.711 1 94.06 264 GLY A C 1
ATOM 2062 O O . GLY A 1 264 ? -20.797 7.043 5.223 1 94.06 264 GLY A O 1
ATOM 2063 N N . ILE A 1 265 ? -19.375 7.816 6.871 1 95.19 265 ILE A N 1
ATOM 2064 C CA . ILE A 1 265 ? -20.469 8.453 7.602 1 95.19 265 ILE A CA 1
ATOM 2065 C C . ILE A 1 265 ? -20.141 9.93 7.812 1 95.19 265 ILE A C 1
ATOM 2067 O O . ILE A 1 265 ? -19.078 10.281 8.312 1 95.19 265 ILE A O 1
ATOM 2071 N N . LEU A 1 266 ? -20.969 10.805 7.398 1 94.75 266 LEU A N 1
ATOM 2072 C CA . LEU A 1 266 ? -20.938 12.234 7.715 1 94.75 266 LEU A CA 1
ATOM 2073 C C . LEU A 1 266 ? -22.344 12.742 8 1 94.75 266 LEU A C 1
ATOM 2075 O O . LEU A 1 266 ? -23.156 12.891 7.078 1 94.75 266 LEU A O 1
ATOM 2079 N N . GLN A 1 267 ? -22.625 12.984 9.234 1 96.12 267 GLN A N 1
ATOM 2080 C CA . GLN A 1 267 ? -23.953 13.43 9.672 1 96.12 267 GLN A CA 1
ATOM 2081 C C . GLN A 1 267 ? -23.875 14.82 10.289 1 96.12 267 GLN A C 1
ATOM 2083 O O . GLN A 1 267 ? -23.547 14.977 11.461 1 96.12 267 GLN A O 1
ATOM 2088 N N . LEU A 1 268 ? -24.281 15.797 9.547 1 94.75 268 LEU A N 1
ATOM 2089 C CA . LEU A 1 268 ? -24.219 17.188 9.984 1 94.75 268 LEU A CA 1
ATOM 2090 C C . LEU A 1 268 ? -25.25 17.453 11.078 1 94.75 268 LEU A C 1
ATOM 2092 O O . LEU A 1 268 ? -26.391 17.016 10.984 1 94.75 268 LEU A O 1
ATOM 2096 N N . GLY A 1 269 ? -24.797 18.047 12.086 1 95.56 269 GLY A N 1
ATOM 2097 C CA . GLY A 1 269 ? -25.688 18.484 13.148 1 95.56 269 GLY A CA 1
ATOM 2098 C C . GLY A 1 269 ? -25.953 17.391 14.18 1 95.56 269 GLY A C 1
ATOM 2099 O O . GLY A 1 269 ? -26.656 17.625 15.164 1 95.56 269 GLY A O 1
ATOM 2100 N N . ASN A 1 270 ? -25.422 16.219 13.961 1 96.75 270 ASN A N 1
ATOM 2101 C CA . ASN A 1 270 ? -25.578 15.102 14.891 1 96.75 270 ASN A CA 1
ATOM 2102 C C . ASN A 1 270 ? -24.516 15.133 15.984 1 96.75 270 ASN A C 1
ATOM 2104 O O . ASN A 1 270 ? -23.328 14.93 15.711 1 96.75 270 ASN A O 1
ATOM 2108 N N . TRP A 1 271 ? -24.859 15.289 17.219 1 95.38 271 TRP A N 1
ATOM 2109 C CA . TRP A 1 271 ? -23.938 15.477 18.328 1 95.38 271 TRP A CA 1
ATOM 2110 C C . TRP A 1 271 ? -23.719 14.172 19.078 1 95.38 271 TRP A C 1
ATOM 2112 O O . TRP A 1 271 ? -23.125 14.164 20.156 1 95.38 271 TRP A O 1
ATOM 2122 N N . ASN A 1 272 ? -24.172 13.031 18.453 1 96.25 272 ASN A N 1
ATOM 2123 C CA . ASN A 1 272 ? -24.016 11.742 19.109 1 96.25 272 ASN A CA 1
ATOM 2124 C C . ASN A 1 272 ? -22.594 11.211 18.969 1 96.25 272 ASN A C 1
ATOM 2126 O O . ASN A 1 272 ? -22.141 10.891 17.859 1 96.25 272 ASN A O 1
ATOM 2130 N N . GLU A 1 273 ? -21.844 10.992 20.062 1 93.88 273 GLU A N 1
ATOM 2131 C CA . GLU A 1 273 ? -20.453 10.531 20.031 1 93.88 273 GLU A CA 1
ATOM 2132 C C . GLU A 1 273 ? -20.375 9.023 20.234 1 93.88 273 GLU A C 1
ATOM 2134 O O . GLU A 1 273 ? -19.281 8.453 20.266 1 93.88 273 GLU A O 1
ATOM 2139 N N . GLU A 1 274 ? -21.531 8.359 20.344 1 96.69 274 GLU A N 1
ATOM 2140 C CA . GLU A 1 274 ? -21.547 6.918 20.562 1 96.69 274 GLU A CA 1
ATOM 2141 C C . GLU A 1 274 ? -21.578 6.156 19.234 1 96.69 274 GLU A C 1
ATOM 2143 O O . GLU A 1 274 ? -22.172 6.629 18.266 1 96.69 274 GLU A O 1
ATOM 2148 N N . VAL A 1 275 ? -21.016 5.012 19.359 1 97.19 275 VAL A N 1
ATOM 2149 C CA . VAL A 1 275 ? -21.062 4.129 18.203 1 97.19 275 VAL A CA 1
ATOM 2150 C C . VAL A 1 275 ? -22.5 3.652 17.984 1 97.19 275 VAL A C 1
ATOM 2152 O O . VAL A 1 275 ? -23.188 3.258 18.922 1 97.19 275 VAL A O 1
ATOM 2155 N N . ASN A 1 276 ? -22.984 3.783 16.797 1 97.94 276 ASN A N 1
ATOM 2156 C CA . ASN A 1 276 ? -24.328 3.404 16.391 1 97.94 276 ASN A CA 1
ATOM 2157 C C . ASN A 1 276 ? -24.328 2.121 15.57 1 97.94 276 ASN A C 1
ATOM 2159 O O . ASN A 1 276 ? -23.547 1.984 14.633 1 97.94 276 ASN A O 1
ATOM 2163 N N . ASP A 1 277 ? -25.219 1.214 15.805 1 97.62 277 ASP A N 1
ATOM 2164 C CA . ASP A 1 277 ? -25.25 -0.105 15.18 1 97.62 277 ASP A CA 1
ATOM 2165 C C . ASP A 1 277 ? -25.625 -0.003 13.695 1 97.62 277 ASP A C 1
ATOM 2167 O O . ASP A 1 277 ? -25.078 -0.74 12.867 1 97.62 277 ASP A O 1
ATOM 2171 N N . GLU A 1 278 ? -26.531 0.806 13.477 1 97.5 278 GLU A N 1
ATOM 2172 C CA . GLU A 1 278 ? -26.938 0.967 12.086 1 97.5 278 GLU A CA 1
ATOM 2173 C C . GLU A 1 278 ? -25.797 1.521 11.234 1 97.5 278 GLU A C 1
ATOM 2175 O O . GLU A 1 278 ? -25.562 1.068 10.109 1 97.5 278 GLU A O 1
ATOM 2180 N N . ASP A 1 279 ? -25.109 2.518 11.797 1 97.25 279 ASP A N 1
ATOM 2181 C CA . ASP A 1 279 ? -23.938 3.072 11.109 1 97.25 279 ASP A CA 1
ATOM 2182 C C . ASP A 1 279 ? -22.859 2.014 10.93 1 97.25 279 ASP A C 1
ATOM 2184 O O . ASP A 1 279 ? -22.25 1.922 9.859 1 97.25 279 ASP A O 1
ATOM 2188 N N . ARG A 1 280 ? -22.688 1.208 11.922 1 97.19 280 ARG A N 1
ATOM 2189 C CA . ARG A 1 280 ? -21.734 0.11 11.852 1 97.19 280 ARG A CA 1
ATOM 2190 C C . ARG A 1 280 ? -22.062 -0.833 10.703 1 97.19 280 ARG A C 1
ATOM 2192 O O . ARG A 1 280 ? -21.172 -1.202 9.922 1 97.19 280 ARG A O 1
ATOM 2199 N N . ARG A 1 281 ? -23.297 -1.23 10.609 1 97 281 ARG A N 1
ATOM 2200 C CA . ARG A 1 281 ? -23.734 -2.148 9.57 1 97 281 ARG A CA 1
ATOM 2201 C C . ARG A 1 281 ? -23.547 -1.542 8.18 1 97 281 ARG A C 1
ATOM 2203 O O . ARG A 1 281 ? -23.094 -2.221 7.258 1 97 281 ARG A O 1
ATOM 2210 N N . CYS A 1 282 ? -23.859 -0.23 8.094 1 96.44 282 CYS A N 1
ATOM 2211 C CA . CYS A 1 282 ? -23.719 0.467 6.816 1 96.44 282 CYS A CA 1
ATOM 2212 C C . CYS A 1 282 ? -22.266 0.5 6.367 1 96.44 282 CYS A C 1
ATOM 2214 O O . CYS A 1 282 ? -21.969 0.206 5.211 1 96.44 282 CYS A O 1
ATOM 2216 N N . ILE A 1 283 ? -21.406 0.781 7.262 1 97.62 283 ILE A N 1
ATOM 2217 C CA . ILE A 1 283 ? -19.984 0.833 6.965 1 97.62 283 ILE A CA 1
ATOM 2218 C C . ILE A 1 283 ? -19.5 -0.549 6.539 1 97.62 283 ILE A C 1
ATOM 2220 O O . ILE A 1 283 ? -18.859 -0.694 5.496 1 97.62 283 ILE A O 1
ATOM 2224 N N . TRP A 1 284 ? -19.891 -1.563 7.312 1 97.81 284 TRP A N 1
ATOM 2225 C CA . TRP A 1 284 ? -19.406 -2.924 7.098 1 97.81 284 TRP A CA 1
ATOM 2226 C C . TRP A 1 284 ? -19.859 -3.463 5.75 1 97.81 284 TRP A C 1
ATOM 2228 O O . TRP A 1 284 ? -19.047 -3.928 4.949 1 97.81 284 TRP A O 1
ATOM 2238 N N . GLU A 1 285 ? -21.078 -3.328 5.457 1 97 285 GLU A N 1
ATOM 2239 C CA . GLU A 1 285 ? -21.641 -3.859 4.215 1 97 285 GLU A CA 1
ATOM 2240 C C . GLU A 1 285 ? -21.109 -3.111 3.002 1 97 285 GLU A C 1
ATOM 2242 O O . GLU A 1 285 ? -20.781 -3.723 1.981 1 97 285 GLU A O 1
ATOM 2247 N N . GLY A 1 286 ? -21.047 -1.79 3.135 1 96.56 286 GLY A N 1
ATOM 2248 C CA . GLY A 1 286 ? -20.516 -0.995 2.037 1 96.56 286 GLY A CA 1
ATOM 2249 C C . GLY A 1 286 ? -19.078 -1.32 1.703 1 96.56 286 GLY A C 1
ATOM 2250 O O . GLY A 1 286 ? -18.719 -1.501 0.534 1 96.56 286 GLY A O 1
ATOM 2251 N N . CYS A 1 287 ? -18.266 -1.423 2.707 1 97.75 287 CYS A N 1
ATOM 2252 C CA . CYS A 1 287 ? -16.844 -1.681 2.502 1 97.75 287 CYS A CA 1
ATOM 2253 C C . CYS A 1 287 ? -16.609 -3.107 2.02 1 97.75 287 CYS A C 1
ATOM 2255 O O . CYS A 1 287 ? -15.773 -3.344 1.146 1 97.75 287 CYS A O 1
ATOM 2257 N N . CYS A 1 288 ? -17.391 -4.098 2.535 1 96.62 288 CYS A N 1
ATOM 2258 C CA . CYS A 1 288 ? -17.234 -5.488 2.119 1 96.62 288 CYS A CA 1
ATOM 2259 C C . CYS A 1 288 ? -17.688 -5.684 0.679 1 96.62 288 CYS A C 1
ATOM 2261 O O . CYS A 1 288 ? -17.172 -6.535 -0.037 1 96.62 288 CYS A O 1
ATOM 2263 N N . LYS A 1 289 ? -18.656 -4.887 0.271 1 95.44 289 LYS A N 1
ATOM 2264 C CA . LYS A 1 289 ? -19.078 -4.926 -1.128 1 95.44 289 LYS A CA 1
ATOM 2265 C C . LYS A 1 289 ? -17.984 -4.387 -2.041 1 95.44 289 LYS A C 1
ATOM 2267 O O . LYS A 1 289 ? -17.75 -4.914 -3.131 1 95.44 289 LYS A O 1
ATOM 2272 N N . LEU A 1 290 ? -17.328 -3.383 -1.561 1 95.94 290 LEU A N 1
ATOM 2273 C CA . LEU A 1 290 ? -16.25 -2.748 -2.324 1 95.94 290 LEU A CA 1
ATOM 2274 C C . LEU A 1 290 ? -15.016 -3.637 -2.373 1 95.94 290 LEU A C 1
ATOM 2276 O O . LEU A 1 290 ? -14.391 -3.785 -3.426 1 95.94 290 LEU A O 1
ATOM 2280 N N . VAL A 1 291 ? -14.625 -4.234 -1.273 1 96.81 291 VAL A N 1
ATOM 2281 C CA . VAL A 1 291 ? -13.492 -5.137 -1.134 1 96.81 291 VAL A CA 1
ATOM 2282 C C . VAL A 1 291 ? -13.914 -6.387 -0.367 1 96.81 291 VAL A C 1
ATOM 2284 O O . VAL A 1 291 ? -13.812 -6.434 0.861 1 96.81 291 VAL A O 1
ATOM 2287 N N . PRO A 1 292 ? -14.234 -7.418 -0.997 1 96 292 PRO A N 1
ATOM 2288 C CA . PRO A 1 292 ? -14.852 -8.594 -0.376 1 96 292 PRO A CA 1
ATOM 2289 C C . PRO A 1 292 ? -13.906 -9.312 0.587 1 96 292 PRO A C 1
ATOM 2291 O O . PRO A 1 292 ? -14.359 -9.977 1.521 1 96 292 PRO A O 1
ATOM 2294 N N . SER A 1 293 ? -12.609 -9.133 0.446 1 95.56 293 SER A N 1
ATOM 2295 C CA . SER A 1 293 ? -11.656 -9.812 1.312 1 95.56 293 SER A CA 1
ATOM 2296 C C . SER A 1 293 ? -11.758 -9.312 2.748 1 95.56 293 SER A C 1
ATOM 2298 O O . SER A 1 293 ? -11.203 -9.93 3.664 1 95.56 293 SER A O 1
ATOM 2300 N N . LEU A 1 294 ? -12.477 -8.273 2.994 1 97.38 294 LEU A N 1
ATOM 2301 C CA . LEU A 1 294 ? -12.656 -7.719 4.332 1 97.38 294 LEU A CA 1
ATOM 2302 C C . LEU A 1 294 ? -13.602 -8.586 5.156 1 97.38 294 LEU A C 1
ATOM 2304 O O . LEU A 1 294 ? -13.641 -8.477 6.387 1 97.38 294 LEU A O 1
ATOM 2308 N N . ARG A 1 295 ? -14.359 -9.383 4.523 1 95.56 295 ARG A N 1
ATOM 2309 C CA . ARG A 1 295 ? -15.469 -10.078 5.16 1 95.56 295 ARG A CA 1
ATOM 2310 C C . ARG A 1 295 ? -14.977 -10.969 6.297 1 95.56 295 ARG A C 1
ATOM 2312 O O . ARG A 1 295 ? -15.68 -11.156 7.293 1 95.56 295 ARG A O 1
ATOM 2319 N N . ASN A 1 296 ? -13.766 -11.422 6.219 1 91.56 296 ASN A N 1
ATOM 2320 C CA . ASN A 1 296 ? -13.289 -12.367 7.227 1 91.56 296 ASN A CA 1
ATOM 2321 C C . ASN A 1 296 ? -12.336 -11.695 8.211 1 91.56 296 ASN A C 1
ATOM 2323 O O . ASN A 1 296 ? -11.633 -12.375 8.961 1 91.56 296 ASN A O 1
ATOM 2327 N N . THR A 1 297 ? -12.305 -10.383 8.188 1 95.38 297 THR A N 1
ATOM 2328 C CA . THR A 1 297 ? -11.445 -9.672 9.125 1 95.38 297 THR A CA 1
ATOM 2329 C C . THR A 1 297 ? -12.18 -9.406 10.438 1 95.38 297 THR A C 1
ATOM 2331 O O . THR A 1 297 ? -13.406 -9.547 10.516 1 95.38 297 THR A O 1
ATOM 2334 N N . HIS A 1 298 ? -11.352 -9.102 11.438 1 91.62 298 HIS A N 1
ATOM 2335 C CA . HIS A 1 298 ? -11.938 -8.781 12.734 1 91.62 298 HIS A CA 1
ATOM 2336 C C . HIS A 1 298 ? -11.797 -7.301 13.047 1 91.62 298 HIS A C 1
ATOM 2338 O O . HIS A 1 298 ? -10.781 -6.684 12.727 1 91.62 298 HIS A O 1
ATOM 2344 N N . VAL A 1 299 ? -12.82 -6.797 13.766 1 95.56 299 VAL A N 1
ATOM 2345 C CA . VAL A 1 299 ? -12.828 -5.398 14.188 1 95.56 299 VAL A CA 1
ATOM 2346 C C . VAL A 1 299 ? -11.883 -5.207 15.367 1 95.56 299 VAL A C 1
ATOM 2348 O O . VAL A 1 299 ? -11.945 -5.945 16.344 1 95.56 299 VAL A O 1
ATOM 2351 N N . VAL A 1 300 ? -11.055 -4.23 15.273 1 96.81 300 VAL A N 1
ATOM 2352 C CA . VAL A 1 300 ? -10.086 -4.02 16.344 1 96.81 300 VAL A CA 1
ATOM 2353 C C . VAL A 1 300 ? -10.422 -2.732 17.094 1 96.81 300 VAL A C 1
ATOM 2355 O O . VAL A 1 300 ? -9.984 -2.535 18.234 1 96.81 300 VAL A O 1
ATOM 2358 N N . GLU A 1 301 ? -11.148 -1.825 16.484 1 95.5 301 GLU A N 1
ATOM 2359 C CA . GLU A 1 301 ? -11.516 -0.554 17.094 1 95.5 301 GLU A CA 1
ATOM 2360 C C . GLU A 1 301 ? -12.734 0.065 16.406 1 95.5 301 GLU A C 1
ATOM 2362 O O . GLU A 1 301 ? -12.938 -0.129 15.211 1 95.5 301 GLU A O 1
ATOM 2367 N N . GLU A 1 302 ? -13.531 0.691 17.156 1 96.44 302 GLU A N 1
ATOM 2368 C CA . GLU A 1 302 ? -14.594 1.547 16.641 1 96.44 302 GLU A CA 1
ATOM 2369 C C . GLU A 1 302 ? -14.586 2.906 17.344 1 96.44 302 GLU A C 1
ATOM 2371 O O . GLU A 1 302 ? -14.25 3.008 18.516 1 96.44 302 GLU A O 1
ATOM 2376 N N . TRP A 1 303 ? -14.969 3.889 16.609 1 95.69 303 TRP A N 1
ATOM 2377 C CA . TRP A 1 303 ? -14.898 5.246 17.141 1 95.69 303 TRP A CA 1
ATOM 2378 C C . TRP A 1 303 ? -15.914 6.152 16.453 1 95.69 303 TRP A C 1
ATOM 2380 O O . TRP A 1 303 ? -16.172 6.008 15.25 1 95.69 303 TRP A O 1
ATOM 2390 N N . ALA A 1 304 ? -16.5 7.004 17.188 1 96.56 304 ALA A N 1
ATOM 2391 C CA . ALA A 1 304 ? -17.328 8.07 16.641 1 96.56 304 ALA A CA 1
ATOM 2392 C C . ALA A 1 304 ? -16.906 9.43 17.172 1 96.56 304 ALA A C 1
ATOM 2394 O O . ALA A 1 304 ? -16.516 9.555 18.344 1 96.56 304 ALA A O 1
ATOM 2395 N N . GLY A 1 305 ? -16.938 10.438 16.359 1 94.88 305 GLY A N 1
ATOM 2396 C CA . GLY A 1 305 ? -16.531 11.781 16.75 1 94.88 305 GLY A CA 1
ATOM 2397 C C . GLY A 1 305 ? -16.984 12.852 15.766 1 94.88 305 GLY A C 1
ATOM 2398 O O . GLY A 1 305 ? -17.781 12.586 14.883 1 94.88 305 GLY A O 1
ATOM 2399 N N . PHE A 1 306 ? -16.453 14.094 15.992 1 95.25 306 PHE A N 1
ATOM 2400 C CA . PHE A 1 306 ? -16.969 15.242 15.266 1 95.25 306 PHE A CA 1
ATOM 2401 C C . PHE A 1 306 ? -15.891 15.875 14.406 1 95.25 306 PHE A C 1
ATOM 2403 O O . PHE A 1 306 ? -14.805 16.188 14.898 1 95.25 306 PHE A O 1
ATOM 2410 N N . ARG A 1 307 ? -16.203 16.125 13.125 1 94.56 307 ARG A N 1
ATOM 2411 C CA . ARG A 1 307 ? -15.5 17.094 12.297 1 94.56 307 ARG A CA 1
ATOM 2412 C C . ARG A 1 307 ? -16.047 18.5 12.523 1 94.56 307 ARG A C 1
ATOM 2414 O O . ARG A 1 307 ? -17.25 18.703 12.648 1 94.56 307 ARG A O 1
ATOM 2421 N N . PRO A 1 308 ? -15.172 19.422 12.75 1 96.06 308 PRO A N 1
ATOM 2422 C CA . PRO A 1 308 ? -15.648 20.797 12.914 1 96.06 308 PRO A CA 1
ATOM 2423 C C . PRO A 1 308 ? -16.094 21.438 11.594 1 96.06 308 PRO A C 1
ATOM 2425 O O . PRO A 1 308 ? -15.367 22.25 11.031 1 96.06 308 PRO A O 1
ATOM 2428 N N . CYS A 1 309 ? -17.297 21.141 11.188 1 95.12 309 CYS A N 1
ATOM 2429 C CA . CYS A 1 309 ? -17.797 21.594 9.898 1 95.12 309 CYS A CA 1
ATOM 2430 C C . CYS A 1 309 ? -18.281 23.047 9.984 1 95.12 309 CYS A C 1
ATOM 2432 O O . CYS A 1 309 ? -18.859 23.453 10.992 1 95.12 309 CYS A O 1
ATOM 2434 N N . ARG A 1 310 ? -18 23.766 8.945 1 95 310 ARG A N 1
ATOM 2435 C CA . ARG A 1 310 ? -18.406 25.141 8.742 1 95 310 ARG A CA 1
ATOM 2436 C C . ARG A 1 310 ? -18.594 25.438 7.254 1 95 310 ARG A C 1
ATOM 2438 O O . ARG A 1 310 ? -18.125 24.688 6.402 1 95 310 ARG A O 1
ATOM 2445 N N . SER A 1 311 ? -19.375 26.469 6.941 1 91.06 311 SER A N 1
ATOM 2446 C CA . SER A 1 311 ? -19.609 26.797 5.539 1 91.06 311 SER A CA 1
ATOM 2447 C C . SER A 1 311 ? -18.297 27.156 4.832 1 91.06 311 SER A C 1
ATOM 2449 O O . SER A 1 311 ? -18.172 26.953 3.623 1 91.06 311 SER A O 1
ATOM 2451 N N . ALA A 1 312 ? -17.406 27.688 5.602 1 92.38 312 ALA A N 1
ATOM 2452 C CA . ALA A 1 312 ? -16.062 28 5.109 1 92.38 312 ALA A CA 1
ATOM 2453 C C . ALA A 1 312 ? -15.055 28.062 6.258 1 92.38 312 ALA A C 1
ATOM 2455 O O . ALA A 1 312 ? -15.414 28.359 7.395 1 92.38 312 ALA A O 1
ATOM 2456 N N . ILE A 1 313 ? -13.875 27.781 5.898 1 95.94 313 ILE A N 1
ATOM 2457 C CA . ILE A 1 313 ? -12.82 27.922 6.895 1 95.94 313 ILE A CA 1
ATOM 2458 C C . ILE A 1 313 ? -12.75 29.375 7.371 1 95.94 313 ILE A C 1
ATOM 2460 O O . ILE A 1 313 ? -12.805 30.297 6.559 1 95.94 313 ILE A O 1
ATOM 2464 N N . ARG A 1 314 ? -12.734 29.578 8.664 1 97.06 314 ARG A N 1
ATOM 2465 C CA . ARG A 1 314 ? -12.531 30.922 9.203 1 97.06 314 ARG A CA 1
ATOM 2466 C C . ARG A 1 314 ? -11.07 31.141 9.586 1 97.06 314 ARG A C 1
ATOM 2468 O O . ARG A 1 314 ? -10.617 30.656 10.625 1 97.06 314 ARG A O 1
ATOM 2475 N N . LEU A 1 315 ? -10.344 31.734 8.758 1 98.06 315 LEU A N 1
ATOM 2476 C CA . LEU A 1 315 ? -8.969 32.156 8.992 1 98.06 315 LEU A CA 1
ATOM 2477 C C . LEU A 1 315 ? -8.805 33.656 8.781 1 98.06 315 LEU A C 1
ATOM 2479 O O . LEU A 1 315 ? -8.648 34.125 7.645 1 98.06 315 LEU A O 1
ATOM 2483 N N . GLU A 1 316 ? -8.844 34.312 9.867 1 97.19 316 GLU A N 1
ATOM 2484 C CA . GLU A 1 316 ? -8.852 35.781 9.781 1 97.19 316 GLU A CA 1
ATOM 2485 C C . GLU A 1 316 ? -8.375 36.406 11.086 1 97.19 316 GLU A C 1
ATOM 2487 O O . GLU A 1 316 ? -8.344 35.75 12.125 1 97.19 316 GLU A O 1
ATOM 2492 N N . ARG A 1 317 ? -8.047 37.656 10.953 1 97 317 ARG A N 1
ATOM 2493 C CA . ARG A 1 317 ? -7.598 38.438 12.086 1 97 317 ARG A CA 1
ATOM 2494 C C . ARG A 1 317 ? -8.719 39.344 12.594 1 97 317 ARG A C 1
ATOM 2496 O O . ARG A 1 317 ? -9.508 39.875 11.797 1 97 317 ARG A O 1
ATOM 2503 N N . GLU A 1 318 ? -8.859 39.375 13.875 1 93.69 318 GLU A N 1
ATOM 2504 C CA . GLU A 1 318 ? -9.789 40.281 14.562 1 93.69 318 GLU A CA 1
ATOM 2505 C C . GLU A 1 318 ? -9.109 41 15.719 1 93.69 318 GLU A C 1
ATOM 2507 O O . GLU A 1 318 ? -8.305 40.406 16.438 1 93.69 318 GLU A O 1
ATOM 2512 N N . THR A 1 319 ? -9.336 42.312 15.883 1 91.75 319 THR A N 1
ATOM 2513 C CA . THR A 1 319 ? -8.82 43.062 17.016 1 91.75 319 THR A CA 1
ATOM 2514 C C . THR A 1 319 ? -9.891 43.219 18.078 1 91.75 319 THR A C 1
ATOM 2516 O O . THR A 1 319 ? -11.008 43.656 17.797 1 91.75 319 THR A O 1
ATOM 2519 N N . LEU A 1 320 ? -9.539 42.781 19.203 1 85.38 320 LEU A N 1
ATOM 2520 C CA . LEU A 1 320 ? -10.477 42.938 20.312 1 85.38 320 LEU A CA 1
ATOM 2521 C C . LEU A 1 320 ? -9.977 44 21.297 1 85.38 320 LEU A C 1
ATOM 2523 O O . LEU A 1 320 ? -8.773 44.094 21.562 1 85.38 320 LEU A O 1
ATOM 2527 N N . GLY A 1 321 ? -10.891 44.719 21.844 1 80.38 321 GLY A N 1
ATOM 2528 C CA . GLY A 1 321 ? -10.539 45.75 22.812 1 80.38 321 GLY A CA 1
ATOM 2529 C C . GLY A 1 321 ? -9.93 46.969 22.188 1 80.38 321 GLY A C 1
ATOM 2530 O O . GLY A 1 321 ? -10.031 47.156 20.969 1 80.38 321 GLY A O 1
ATOM 2531 N N . SER A 1 322 ? -9.617 47.969 23.031 1 77.12 322 SER A N 1
ATOM 2532 C CA . SER A 1 322 ? -9.008 49.219 22.578 1 77.12 322 SER A CA 1
ATOM 2533 C C . SER A 1 322 ? -7.93 49.688 23.547 1 77.12 322 SER A C 1
ATOM 2535 O O . SER A 1 322 ? -7.887 49.25 24.703 1 77.12 322 SER A O 1
ATOM 2537 N N . GLY A 1 323 ? -7.023 50.438 23.047 1 69.94 323 GLY A N 1
ATOM 2538 C CA . GLY A 1 323 ? -5.973 51 23.859 1 69.94 323 GLY A CA 1
ATOM 2539 C C . GLY A 1 323 ? -5.066 49.969 24.5 1 69.94 323 GLY A C 1
ATOM 2540 O O . GLY A 1 323 ? -4.52 49.125 23.797 1 69.94 323 GLY A O 1
ATOM 2541 N N . PHE A 1 324 ? -5.07 50.031 25.859 1 65.88 324 PHE A N 1
ATOM 2542 C CA . PHE A 1 324 ? -4.152 49.188 26.609 1 65.88 324 PHE A CA 1
ATOM 2543 C C . PHE A 1 324 ? -4.688 47.75 26.719 1 65.88 324 PHE A C 1
ATOM 2545 O O . PHE A 1 324 ? -3.928 46.812 26.969 1 65.88 324 PHE A O 1
ATOM 2552 N N . SER A 1 325 ? -5.895 47.625 26.344 1 76.25 325 SER A N 1
ATOM 2553 C CA . SER A 1 325 ? -6.516 46.312 26.469 1 76.25 325 SER A CA 1
ATOM 2554 C C . SER A 1 325 ? -6.668 45.656 25.109 1 76.25 325 SER A C 1
ATOM 2556 O O . SER A 1 325 ? -7.367 44.625 24.984 1 76.25 325 SER A O 1
ATOM 2558 N N . LYS A 1 326 ? -5.91 46.156 24.203 1 85.81 326 LYS A N 1
ATOM 2559 C CA . LYS A 1 326 ? -6.031 45.656 22.828 1 85.81 326 LYS A CA 1
ATOM 2560 C C . LYS A 1 326 ? -5.363 44.281 22.672 1 85.81 326 LYS A C 1
ATOM 2562 O O . LYS A 1 326 ? -4.238 44.094 23.141 1 85.81 326 LYS A O 1
ATOM 2567 N N . VAL A 1 327 ? -6.113 43.344 22.156 1 91.25 327 VAL A N 1
ATOM 2568 C CA . VAL A 1 327 ? -5.559 42.031 21.875 1 91.25 327 VAL A CA 1
ATOM 2569 C C . VAL A 1 327 ? -5.875 41.625 20.422 1 91.25 327 VAL A C 1
ATOM 2571 O O . VAL A 1 327 ? -6.965 41.906 19.922 1 91.25 327 VAL A O 1
ATOM 2574 N N . GLU A 1 328 ? -4.883 41.094 19.766 1 95.44 328 GLU A N 1
ATOM 2575 C CA . GLU A 1 328 ? -5.07 40.594 18.406 1 95.44 328 GLU A CA 1
ATOM 2576 C C . GLU A 1 328 ? -5.488 39.125 18.406 1 95.44 328 GLU A C 1
ATOM 2578 O O . GLU A 1 328 ? -4.844 38.312 19.047 1 95.44 328 GLU A O 1
ATOM 2583 N N . LEU A 1 329 ? -6.594 38.906 17.719 1 95.81 329 LEU A N 1
ATOM 2584 C CA . LEU A 1 329 ? -7.129 37.562 17.625 1 95.81 329 LEU A CA 1
ATOM 2585 C C . LEU A 1 329 ? -7.004 37.031 16.203 1 95.81 329 LEU A C 1
ATOM 2587 O O . LEU A 1 329 ? -7.371 37.719 15.242 1 95.81 329 LEU A O 1
ATOM 2591 N N . ILE A 1 330 ? -6.363 35.875 16.031 1 98.06 330 ILE A N 1
ATOM 2592 C CA . ILE A 1 330 ? -6.363 35.156 14.758 1 98.06 330 ILE A CA 1
ATOM 2593 C C . ILE A 1 330 ? -7.203 33.906 14.875 1 98.06 330 ILE A C 1
ATOM 2595 O O . ILE A 1 330 ? -6.906 33.031 15.695 1 98.06 330 ILE A O 1
ATOM 2599 N N . HIS A 1 331 ? -8.266 33.812 14.094 1 97.94 331 HIS A N 1
ATOM 2600 C CA . HIS A 1 331 ? -9.078 32.594 14.031 1 97.94 331 HIS A CA 1
ATOM 2601 C C . HIS A 1 331 ? -8.531 31.625 12.984 1 97.94 331 HIS A C 1
ATOM 2603 O O . HIS A 1 331 ? -8.078 32.062 11.922 1 97.94 331 HIS A O 1
ATOM 2609 N N . ASN A 1 332 ? -8.555 30.391 13.273 1 98.5 332 ASN A N 1
ATOM 2610 C CA . ASN A 1 332 ? -8.164 29.297 12.383 1 98.5 332 ASN A CA 1
ATOM 2611 C C . ASN A 1 332 ? -8.906 28 12.719 1 98.5 332 ASN A C 1
ATOM 2613 O O . ASN A 1 332 ? -8.352 27.109 13.367 1 98.5 332 ASN A O 1
ATOM 2617 N N . TYR A 1 333 ? -10.18 27.906 12.242 1 97.75 333 TYR A N 1
ATOM 2618 C CA . TYR A 1 333 ? -11.023 26.75 12.508 1 97.75 333 TYR A CA 1
ATOM 2619 C C . TYR A 1 333 ? -12.047 26.547 11.398 1 97.75 333 TYR A C 1
ATOM 2621 O O . TYR A 1 333 ? -12.094 27.328 10.445 1 97.75 333 TYR A O 1
ATOM 2629 N N . GLY A 1 334 ? -12.773 25.453 11.477 1 96.5 334 GLY A N 1
ATOM 2630 C CA . GLY A 1 334 ? -13.812 25.188 10.5 1 96.5 334 GLY A CA 1
ATOM 2631 C C . GLY A 1 334 ? -13.32 24.344 9.328 1 96.5 334 GLY A C 1
ATOM 2632 O O . GLY A 1 334 ? -13.805 24.5 8.211 1 96.5 334 GLY A O 1
ATOM 2633 N N . HIS A 1 335 ? -12.445 23.422 9.562 1 95.44 335 HIS A N 1
ATOM 2634 C CA . HIS A 1 335 ? -11.781 22.703 8.484 1 95.44 335 HIS A CA 1
ATOM 2635 C C . HIS A 1 335 ? -12.555 21.453 8.094 1 95.44 335 HIS A C 1
ATOM 2637 O O . HIS A 1 335 ? -12.227 20.797 7.094 1 95.44 335 HIS A O 1
ATOM 2643 N N . GLY A 1 336 ? -13.539 21.094 8.867 1 91.81 336 GLY A N 1
ATOM 2644 C CA . GLY A 1 336 ? -14.297 19.891 8.562 1 91.81 336 GLY A CA 1
ATOM 2645 C C . GLY A 1 336 ? -13.461 18.625 8.617 1 91.81 336 GLY A C 1
ATOM 2646 O O . GLY A 1 336 ? -12.75 18.391 9.594 1 91.81 336 GLY A O 1
ATOM 2647 N N . GLY A 1 337 ? -13.555 17.812 7.586 1 88.25 337 GLY A N 1
ATOM 2648 C CA . GLY A 1 337 ? -12.883 16.531 7.574 1 88.25 337 GLY A CA 1
ATOM 2649 C C . GLY A 1 337 ? -11.508 16.578 6.938 1 88.25 337 GLY A C 1
ATOM 2650 O O . GLY A 1 337 ? -10.867 15.539 6.742 1 88.25 337 GLY A O 1
ATOM 2651 N N . TYR A 1 338 ? -10.961 17.719 6.629 1 90.06 338 TYR A N 1
ATOM 2652 C CA . TYR A 1 338 ? -9.688 17.672 5.918 1 90.06 338 TYR A CA 1
ATOM 2653 C C . TYR A 1 338 ? -8.688 18.656 6.527 1 90.06 338 TYR A C 1
ATOM 2655 O O . TYR A 1 338 ? -7.922 19.297 5.805 1 90.06 338 TYR A O 1
ATOM 2663 N N . GLY A 1 339 ? -8.734 18.844 7.926 1 94.5 339 GLY A N 1
ATOM 2664 C CA . GLY A 1 339 ? -7.742 19.594 8.672 1 94.5 339 GLY A CA 1
ATOM 2665 C C . GLY A 1 339 ? -6.32 19.125 8.414 1 94.5 339 GLY A C 1
ATOM 2666 O O . GLY A 1 339 ? -5.418 19.938 8.219 1 94.5 339 GLY A O 1
ATOM 2667 N N . ILE A 1 340 ? -6.168 17.828 8.359 1 96.38 340 ILE A N 1
ATOM 2668 C CA . ILE A 1 340 ? -4.848 17.25 8.133 1 96.38 340 ILE A CA 1
ATOM 2669 C C . ILE A 1 340 ? -4.371 17.594 6.723 1 96.38 340 ILE A C 1
ATOM 2671 O O . ILE A 1 340 ? -3.191 17.875 6.512 1 96.38 340 ILE A O 1
ATOM 2675 N N . THR A 1 341 ? -5.219 17.625 5.797 1 97 341 THR A N 1
ATOM 2676 C CA . THR A 1 341 ? -4.941 17.859 4.383 1 97 341 THR A CA 1
ATOM 2677 C C . THR A 1 341 ? -4.477 19.297 4.156 1 97 341 THR A C 1
ATOM 2679 O O . THR A 1 341 ? -3.662 19.562 3.268 1 97 341 THR A O 1
ATOM 2682 N N . ILE A 1 342 ? -4.934 20.234 5.043 1 97.81 342 ILE A N 1
ATOM 2683 C CA . ILE A 1 342 ? -4.773 21.641 4.684 1 97.81 342 ILE A CA 1
ATOM 2684 C C . ILE A 1 342 ? -3.988 22.359 5.773 1 97.81 342 ILE A C 1
ATOM 2686 O O . ILE A 1 342 ? -3.703 23.562 5.648 1 97.81 342 ILE A O 1
ATOM 2690 N N . HIS A 1 343 ? -3.545 21.719 6.797 1 98.62 343 HIS A N 1
ATOM 2691 C CA . HIS A 1 343 ? -3.119 22.312 8.062 1 98.62 343 HIS A CA 1
ATOM 2692 C C . HIS A 1 343 ? -1.902 23.203 7.871 1 98.62 343 HIS A C 1
ATOM 2694 O O . HIS A 1 343 ? -1.826 24.297 8.461 1 98.62 343 HIS A O 1
ATOM 2700 N N . TRP A 1 344 ? -0.948 22.781 7.086 1 98.81 344 TRP A N 1
ATOM 2701 C CA . TRP A 1 344 ? 0.29 23.547 7 1 98.81 344 TRP A CA 1
ATOM 2702 C C . TRP A 1 344 ? 0.084 24.828 6.195 1 98.81 344 TRP A C 1
ATOM 2704 O O . TRP A 1 344 ? 0.629 25.875 6.535 1 98.81 344 TRP A O 1
ATOM 2714 N N . GLY A 1 345 ? -0.684 24.641 5.082 1 98.69 345 GLY A N 1
ATOM 2715 C CA . GLY A 1 345 ? -1.028 25.859 4.367 1 98.69 345 GLY A CA 1
ATOM 2716 C C . GLY A 1 345 ? -1.725 26.891 5.238 1 98.69 345 GLY A C 1
ATOM 2717 O O . GLY A 1 345 ? -1.4 28.078 5.188 1 98.69 345 GLY A O 1
ATOM 2718 N N . CYS A 1 346 ? -2.643 26.484 6.027 1 98.75 346 CYS A N 1
ATOM 2719 C CA . CYS A 1 346 ? -3.33 27.359 6.957 1 98.75 346 CYS A CA 1
ATOM 2720 C C . CYS A 1 346 ? -2.361 27.922 8 1 98.75 346 CYS A C 1
ATOM 2722 O O . CYS A 1 346 ? -2.475 29.078 8.406 1 98.75 346 CYS A O 1
ATOM 2724 N N . ALA A 1 347 ? -1.435 27.062 8.461 1 98.88 347 ALA A N 1
ATOM 2725 C CA . ALA A 1 347 ? -0.431 27.516 9.422 1 98.88 347 ALA A CA 1
ATOM 2726 C C . ALA A 1 347 ? 0.423 28.641 8.852 1 98.88 347 ALA A C 1
ATOM 2728 O O . ALA A 1 347 ? 0.734 29.609 9.555 1 98.88 347 ALA A O 1
ATOM 2729 N N . GLN A 1 348 ? 0.759 28.5 7.609 1 98.69 348 GLN A N 1
ATOM 2730 C CA . GLN A 1 348 ? 1.526 29.547 6.949 1 98.69 348 GLN A CA 1
ATOM 2731 C C . GLN A 1 348 ? 0.724 30.844 6.855 1 98.69 348 GLN A C 1
ATOM 2733 O O . GLN A 1 348 ? 1.281 31.938 6.988 1 98.69 348 GLN A O 1
ATOM 2738 N N . ALA A 1 349 ? -0.524 30.672 6.582 1 98.5 349 ALA A N 1
ATOM 2739 C CA . ALA A 1 349 ? -1.392 31.844 6.551 1 98.5 349 ALA A CA 1
ATOM 2740 C C . ALA A 1 349 ? -1.469 32.5 7.922 1 98.5 349 ALA A C 1
ATOM 2742 O O . ALA A 1 349 ? -1.477 33.719 8.023 1 98.5 349 ALA A O 1
ATOM 2743 N N . VAL A 1 350 ? -1.53 31.734 8.969 1 98.62 350 VAL A N 1
ATOM 2744 C CA . VAL A 1 350 ? -1.515 32.25 10.328 1 98.62 350 VAL A CA 1
ATOM 2745 C C . VAL A 1 350 ? -0.215 33.031 10.578 1 98.62 350 VAL A C 1
ATOM 2747 O O . VAL A 1 350 ? -0.231 34.125 11.133 1 98.62 350 VAL A O 1
ATOM 2750 N N . ALA A 1 351 ? 0.913 32.469 10.188 1 97.94 351 ALA A N 1
ATOM 2751 C CA . ALA A 1 351 ? 2.213 33.125 10.352 1 97.94 351 ALA A CA 1
ATOM 2752 C C . ALA A 1 351 ? 2.262 34.438 9.617 1 97.94 351 ALA A C 1
ATOM 2754 O O . ALA A 1 351 ? 2.867 35.406 10.102 1 97.94 351 ALA A O 1
ATOM 2755 N N . ALA A 1 352 ? 1.658 34.469 8.469 1 97.5 352 ALA A N 1
ATOM 2756 C CA . ALA A 1 352 ? 1.615 35.719 7.699 1 97.5 352 ALA A CA 1
ATOM 2757 C C . ALA A 1 352 ? 0.821 36.781 8.438 1 97.5 352 ALA A C 1
ATOM 2759 O O . ALA A 1 352 ? 1.222 37.938 8.469 1 97.5 352 ALA A O 1
ATOM 2760 N N . LEU A 1 353 ? -0.326 36.438 8.969 1 97.88 353 LEU A N 1
ATOM 2761 C CA . LEU A 1 353 ? -1.12 37.375 9.758 1 97.88 353 LEU A CA 1
ATOM 2762 C C . LEU A 1 353 ? -0.348 37.812 10.992 1 97.88 353 LEU A C 1
ATOM 2764 O O . LEU A 1 353 ? -0.406 39 11.359 1 97.88 353 LEU A O 1
ATOM 2768 N N . PHE A 1 354 ? 0.331 36.906 11.602 1 97 354 PHE A N 1
ATOM 2769 C CA . PHE A 1 354 ? 1.156 37.25 12.758 1 97 354 PHE A CA 1
ATOM 2770 C C . PHE A 1 354 ? 2.238 38.25 12.383 1 97 354 PHE A C 1
ATOM 2772 O O . PHE A 1 354 ? 2.525 39.188 13.148 1 97 354 PHE A O 1
ATOM 2779 N N . GLU A 1 355 ? 2.814 38.031 11.25 1 95.25 355 GLU A N 1
ATOM 2780 C CA . GLU A 1 355 ? 3.83 38.938 10.75 1 95.25 355 GLU A CA 1
ATOM 2781 C C . GLU A 1 355 ? 3.27 40.344 10.594 1 95.25 355 GLU A C 1
ATOM 2783 O O . GLU A 1 355 ? 3.955 41.344 10.891 1 95.25 355 GLU A O 1
ATOM 2788 N N . GLU A 1 356 ? 2.094 40.406 10.109 1 94.88 356 GLU A N 1
ATOM 2789 C CA . GLU A 1 356 ? 1.438 41.719 9.992 1 94.88 356 GLU A CA 1
ATOM 2790 C C . GLU A 1 356 ? 1.288 42.375 11.352 1 94.88 356 GLU A C 1
ATOM 2792 O O . GLU A 1 356 ? 1.507 43.594 11.484 1 94.88 356 GLU A O 1
ATOM 2797 N N . ILE A 1 357 ? 0.875 41.656 12.289 1 93.56 357 ILE A N 1
ATOM 2798 C CA . ILE A 1 357 ? 0.703 42.156 13.648 1 93.56 357 ILE A CA 1
ATOM 2799 C C . ILE A 1 357 ? 2.039 42.688 14.18 1 93.56 357 ILE A C 1
ATOM 2801 O O . ILE A 1 357 ? 2.107 43.781 14.758 1 93.56 357 ILE A O 1
ATOM 2805 N N . CYS A 1 358 ? 3.115 41.938 13.984 1 91.62 358 CYS A N 1
ATOM 2806 C CA . CYS A 1 358 ? 4.453 42.312 14.422 1 91.62 358 CYS A CA 1
ATOM 2807 C C . CYS A 1 358 ? 4.895 43.594 13.758 1 91.62 358 CYS A C 1
ATOM 2809 O O . CYS A 1 358 ? 5.469 44.469 14.414 1 91.62 358 CYS A O 1
ATOM 2811 N N . ALA A 1 359 ? 4.57 43.719 12.516 1 90.69 359 ALA A N 1
ATOM 2812 C CA . ALA A 1 359 ? 4.953 44.906 11.766 1 90.69 359 ALA A CA 1
ATOM 2813 C C . ALA A 1 359 ? 4.227 46.156 12.297 1 90.69 359 ALA A C 1
ATOM 2815 O O . ALA A 1 359 ? 4.805 47.219 12.359 1 90.69 359 ALA A O 1
ATOM 2816 N N . GLU A 1 360 ? 3.006 45.969 12.633 1 88.31 360 GLU A N 1
ATOM 2817 C CA . GLU A 1 360 ? 2.209 47.094 13.141 1 88.31 360 GLU A CA 1
ATOM 2818 C C . GLU A 1 360 ? 2.676 47.5 14.531 1 88.31 360 GLU A C 1
ATOM 2820 O O . GLU A 1 360 ? 2.674 48.688 14.867 1 88.31 360 GLU A O 1
ATOM 2825 N N . LYS A 1 361 ? 3 46.594 15.297 1 83.19 361 LYS A N 1
ATOM 2826 C CA . LYS A 1 361 ? 3.48 46.875 16.641 1 83.19 361 LYS A CA 1
ATOM 2827 C C . LYS A 1 361 ? 4.824 47.594 16.594 1 83.19 361 LYS A C 1
ATOM 2829 O O . LYS A 1 361 ? 5.098 48.469 17.438 1 83.19 361 LYS A O 1
ATOM 2834 N N . LYS A 1 362 ? 5.668 47.25 15.742 1 79.12 362 LYS A N 1
ATOM 2835 C CA . LYS A 1 362 ? 6.949 47.938 15.547 1 79.12 362 LYS A CA 1
ATOM 2836 C C . LYS A 1 362 ? 6.742 49.375 15.164 1 79.12 362 LYS A C 1
ATOM 2838 O O . LYS A 1 362 ? 7.469 50.281 15.633 1 79.12 362 LYS A O 1
ATOM 2843 N N . ARG A 1 363 ? 5.871 49.656 14.305 1 75 363 ARG A N 1
ATOM 2844 C CA . ARG A 1 363 ? 5.598 51 13.844 1 75 363 ARG A CA 1
ATOM 2845 C C . ARG A 1 363 ? 5.027 51.844 14.969 1 75 363 ARG A C 1
ATOM 2847 O O . ARG A 1 363 ? 5.219 53.062 14.992 1 75 363 ARG A O 1
ATOM 2854 N N . ALA A 1 364 ? 4.285 51.312 15.852 1 67.75 364 ALA A N 1
ATOM 2855 C CA . ALA A 1 364 ? 3.662 52.031 16.953 1 67.75 364 ALA A CA 1
ATOM 2856 C C . ALA A 1 364 ? 4.695 52.438 18 1 67.75 364 ALA A C 1
ATOM 2858 O O . ALA A 1 364 ? 4.438 53.312 18.828 1 67.75 364 ALA A O 1
ATOM 2859 N N . VAL A 1 365 ? 5.859 51.781 18.156 1 61.72 365 VAL A N 1
ATOM 2860 C CA . VAL A 1 365 ? 6.898 52.156 19.109 1 61.72 365 VAL A CA 1
ATOM 2861 C C . VAL A 1 365 ? 7.676 53.344 18.594 1 61.72 365 VAL A C 1
ATOM 2863 O O . VAL A 1 365 ? 8.219 53.312 17.484 1 61.72 365 VAL A O 1
ATOM 2866 N N . PRO A 1 366 ? 7.445 54.5 19.188 1 53.31 366 PRO A N 1
ATOM 2867 C CA . PRO A 1 366 ? 8.133 55.719 18.766 1 53.31 366 PRO A CA 1
ATOM 2868 C C . PRO A 1 366 ? 9.648 55.562 18.703 1 53.31 366 PRO A C 1
ATOM 2870 O O . PRO A 1 366 ? 10.227 54.844 19.5 1 53.31 366 PRO A O 1
ATOM 2873 N N . SER A 1 367 ? 10.227 55.594 17.406 1 44.25 367 SER A N 1
ATOM 2874 C CA . SER A 1 367 ? 11.672 55.719 17.25 1 44.25 367 SER A CA 1
ATOM 2875 C C . SER A 1 367 ? 12.234 56.75 18.203 1 44.25 367 SER A C 1
ATOM 2877 O O . SER A 1 367 ? 12.102 57.969 17.969 1 44.25 367 SER A O 1
ATOM 2879 N N . HIS A 1 368 ? 11.789 56.781 19.328 1 39.38 368 HIS A N 1
ATOM 2880 C CA . HIS A 1 368 ? 12.477 57.844 20.047 1 39.38 368 HIS A CA 1
ATOM 2881 C C . HIS A 1 368 ? 13.961 57.531 20.219 1 39.38 368 HIS A C 1
ATOM 2883 O O . HIS A 1 368 ? 14.672 58.25 20.938 1 39.38 368 HIS A O 1
ATOM 2889 N N . LEU A 1 369 ? 14.633 56.562 19.594 1 33.5 369 LEU A N 1
ATOM 2890 C CA . LEU A 1 369 ? 16.047 56.875 19.812 1 33.5 369 LEU A CA 1
ATOM 2891 C C . LEU A 1 369 ? 16.516 57.969 18.859 1 33.5 369 LEU A C 1
ATOM 2893 O O . LEU A 1 369 ? 16.125 57.969 17.688 1 33.5 369 LEU A O 1
ATOM 2897 N N . MET B 1 1 ? -29.234 -23.078 -37.344 1 48.12 1 MET B N 1
ATOM 2898 C CA . MET B 1 1 ? -29.5 -23.453 -35.938 1 48.12 1 MET B CA 1
ATOM 2899 C C . MET B 1 1 ? -29.047 -24.891 -35.656 1 48.12 1 MET B C 1
ATOM 2901 O O . MET B 1 1 ? -28.5 -25.188 -34.594 1 48.12 1 MET B O 1
ATOM 2905 N N . THR B 1 2 ? -29.156 -25.703 -36.688 1 61.19 2 THR B N 1
ATOM 2906 C CA . THR B 1 2 ? -28.875 -27.125 -36.531 1 61.19 2 THR B CA 1
ATOM 2907 C C . THR B 1 2 ? -27.375 -27.391 -36.531 1 61.19 2 THR B C 1
ATOM 2909 O O . THR B 1 2 ? -26.891 -28.25 -35.781 1 61.19 2 THR B O 1
ATOM 2912 N N . CYS B 1 3 ? -26.672 -26.594 -37.25 1 66.31 3 CYS B N 1
ATOM 2913 C CA . CYS B 1 3 ? -25.234 -26.828 -37.375 1 66.31 3 CYS B CA 1
ATOM 2914 C C . CYS B 1 3 ? -24.5 -26.453 -36.094 1 66.31 3 CYS B C 1
ATOM 2916 O O . CYS B 1 3 ? -23.562 -27.141 -35.688 1 66.31 3 CYS B O 1
ATOM 291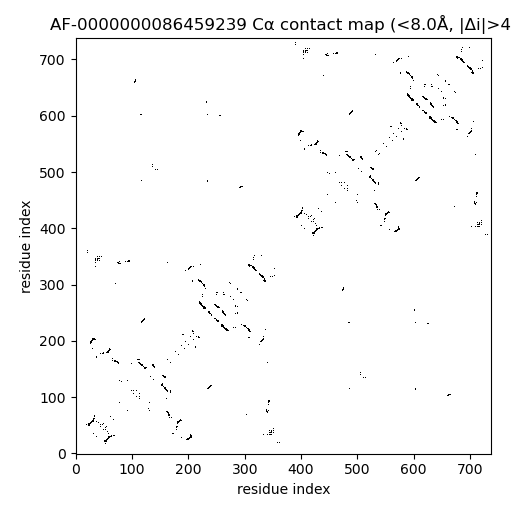8 N N . GLY B 1 4 ? -24.938 -25.375 -35.469 1 60.38 4 GLY B N 1
ATOM 2919 C CA . GLY B 1 4 ? -24.344 -24.969 -34.219 1 60.38 4 GLY B CA 1
ATOM 2920 C C . GLY B 1 4 ? -24.562 -25.969 -33.094 1 60.38 4 GLY B C 1
ATOM 2921 O O . GLY B 1 4 ? -23.656 -26.25 -32.312 1 60.38 4 GLY B O 1
ATOM 2922 N N . PHE B 1 5 ? -25.766 -26.531 -33.188 1 64.44 5 PHE B N 1
ATOM 2923 C CA . PHE B 1 5 ? -26.141 -27.516 -32.156 1 64.44 5 PHE B CA 1
ATOM 2924 C C . PHE B 1 5 ? -25.359 -28.812 -32.344 1 64.44 5 PHE B C 1
ATOM 2926 O O . PHE B 1 5 ? -24.906 -29.406 -31.359 1 64.44 5 PHE B O 1
ATOM 2933 N N . ILE B 1 6 ? -25.172 -29.266 -33.594 1 64.5 6 ILE B N 1
ATOM 2934 C CA . ILE B 1 6 ? -24.438 -30.484 -33.844 1 64.5 6 ILE B CA 1
ATOM 2935 C C . ILE B 1 6 ? -22.969 -30.297 -33.469 1 64.5 6 ILE B C 1
ATOM 2937 O O . ILE B 1 6 ? -22.359 -31.188 -32.875 1 64.5 6 ILE B O 1
ATOM 2941 N N . ALA B 1 7 ? -22.562 -29.203 -33.656 1 68 7 ALA B N 1
ATOM 2942 C CA . ALA B 1 7 ? -21.172 -28.891 -33.312 1 68 7 ALA B CA 1
ATOM 2943 C C . ALA B 1 7 ? -20.969 -28.891 -31.797 1 68 7 ALA B C 1
ATOM 2945 O O . ALA B 1 7 ? -19.938 -29.375 -31.312 1 68 7 ALA B O 1
ATOM 2946 N N . SER B 1 8 ? -21.938 -28.375 -31.109 1 72.56 8 SER B N 1
ATOM 2947 C CA . SER B 1 8 ? -21.906 -28.391 -29.641 1 72.56 8 SER B CA 1
ATOM 2948 C C . SER B 1 8 ? -22 -29.812 -29.094 1 72.56 8 SER B C 1
ATOM 2950 O O . SER B 1 8 ? -21.312 -30.156 -28.141 1 72.56 8 SER B O 1
ATOM 2952 N N . LEU B 1 9 ? -22.703 -30.609 -29.719 1 70 9 LEU B N 1
ATOM 2953 C CA . LEU B 1 9 ? -22.875 -32 -29.297 1 70 9 LEU B CA 1
ATOM 2954 C C . LEU B 1 9 ? -21.609 -32.812 -29.578 1 70 9 LEU B C 1
ATOM 2956 O O . LEU B 1 9 ? -21.219 -33.656 -28.781 1 70 9 LEU B O 1
ATOM 2960 N N . LEU B 1 10 ? -21.031 -32.562 -30.719 1 66.25 10 LEU B N 1
ATOM 2961 C CA . LEU B 1 10 ? -19.797 -33.25 -31.078 1 66.25 10 LEU B CA 1
ATOM 2962 C C . LEU B 1 10 ? -18.656 -32.812 -30.141 1 66.25 10 LEU B C 1
ATOM 2964 O O . LEU B 1 10 ? -17.859 -33.656 -29.734 1 66.25 10 LEU B O 1
ATOM 2968 N N . ARG B 1 11 ? -18.703 -31.641 -29.859 1 65 11 ARG B N 1
ATOM 2969 C CA . ARG B 1 11 ? -17.703 -31.156 -28.906 1 65 11 ARG B CA 1
ATOM 2970 C C . ARG B 1 11 ? -17.922 -31.781 -27.531 1 65 11 ARG B C 1
ATOM 2972 O O . ARG B 1 11 ? -16.953 -32.125 -26.859 1 65 11 ARG B O 1
ATOM 2979 N N . MET B 1 12 ? -19.156 -31.859 -27.266 1 71.44 12 MET B N 1
ATOM 2980 C CA . MET B 1 12 ? -19.5 -32.5 -26.016 1 71.44 12 MET B CA 1
ATOM 2981 C C . MET B 1 12 ? -19.109 -34 -26.047 1 71.44 12 MET B C 1
ATOM 2983 O O . MET B 1 12 ? -18.594 -34.531 -25.062 1 71.44 12 MET B O 1
ATOM 2987 N N . ALA B 1 13 ? -19.328 -34.656 -27.094 1 68.12 13 ALA B N 1
ATOM 2988 C CA . ALA B 1 13 ? -18.969 -36.062 -27.234 1 68.12 13 ALA B CA 1
ATOM 2989 C C . ALA B 1 13 ? -17.453 -36.25 -27.219 1 68.12 13 ALA B C 1
ATOM 2991 O O . ALA B 1 13 ? -16.953 -37.156 -26.562 1 68.12 13 ALA B O 1
ATOM 2992 N N . GLU B 1 14 ? -16.797 -35.469 -27.891 1 67.75 14 GLU B N 1
ATOM 2993 C CA . GLU B 1 14 ? -15.336 -35.531 -27.891 1 67.75 14 GLU B CA 1
ATOM 2994 C C . GLU B 1 14 ? -14.766 -35.281 -26.5 1 67.75 14 GLU B C 1
ATOM 2996 O O . GLU B 1 14 ? -13.82 -35.938 -26.078 1 67.75 14 GLU B O 1
ATOM 3001 N N . ALA B 1 15 ? -15.383 -34.312 -25.875 1 72.31 15 ALA B N 1
ATOM 3002 C CA . ALA B 1 15 ? -14.969 -34 -24.516 1 72.31 15 ALA B CA 1
ATOM 3003 C C . ALA B 1 15 ? -15.188 -35.188 -23.594 1 72.31 15 ALA B C 1
ATOM 3005 O O . ALA B 1 15 ? -14.344 -35.531 -22.75 1 72.31 15 ALA B O 1
ATOM 3006 N N . LEU B 1 16 ? -16.234 -35.812 -23.797 1 72.75 16 LEU B N 1
ATOM 3007 C CA . LEU B 1 16 ? -16.578 -36.969 -22.984 1 72.75 16 LEU B CA 1
ATOM 3008 C C . LEU B 1 16 ? -15.633 -38.156 -23.281 1 72.75 16 LEU B C 1
ATOM 3010 O O . LEU B 1 16 ? -15.242 -38.875 -22.359 1 72.75 16 LEU B O 1
ATOM 3014 N N . GLU B 1 17 ? -15.344 -38.344 -24.531 1 71.88 17 GLU B N 1
ATOM 3015 C CA . GLU B 1 17 ? -14.414 -39.375 -24.922 1 71.88 17 GLU B CA 1
ATOM 3016 C C . GLU B 1 17 ? -13.016 -39.125 -24.375 1 71.88 17 GLU B C 1
ATOM 3018 O O . GLU B 1 17 ? -12.328 -40.031 -23.922 1 71.88 17 GLU B O 1
ATOM 3023 N N . LEU B 1 18 ? -12.641 -37.938 -24.406 1 74.12 18 LEU B N 1
ATOM 3024 C CA . LEU B 1 18 ? -11.344 -37.562 -23.844 1 74.12 18 LEU B CA 1
ATOM 3025 C C . LEU B 1 18 ? -11.32 -37.781 -22.344 1 74.12 18 LEU B C 1
ATOM 3027 O O . LEU B 1 18 ? -10.305 -38.188 -21.781 1 74.12 18 LEU B O 1
ATOM 3031 N N . GLN B 1 19 ? -12.406 -37.469 -21.797 1 74.56 19 GLN B N 1
ATOM 3032 C CA . GLN B 1 19 ? -12.531 -37.688 -20.359 1 74.56 19 GLN B CA 1
ATOM 3033 C C . GLN B 1 19 ? -12.391 -39.188 -20.016 1 74.56 19 GLN B C 1
ATOM 3035 O O . GLN B 1 19 ? -11.711 -39.531 -19.062 1 74.56 19 GLN B O 1
ATOM 3040 N N . ALA B 1 20 ? -13.023 -39.969 -20.797 1 73.25 20 ALA B N 1
ATOM 3041 C CA . ALA B 1 20 ? -12.961 -41.438 -20.578 1 73.25 20 ALA B CA 1
ATOM 3042 C C . ALA B 1 20 ? -11.531 -41.938 -20.766 1 73.25 20 ALA B C 1
ATOM 3044 O O . ALA B 1 20 ? -11.078 -42.781 -20 1 73.25 20 ALA B O 1
ATOM 3045 N N . SER B 1 21 ? -10.852 -41.406 -21.75 1 74.44 21 SER B N 1
ATOM 3046 C CA . SER B 1 21 ? -9.477 -41.812 -22 1 74.44 21 SER B CA 1
ATOM 3047 C C . SER B 1 21 ? -8.555 -41.344 -20.875 1 74.44 21 SER B C 1
ATOM 3049 O O . SER B 1 21 ? -7.605 -42.062 -20.516 1 74.44 21 SER B O 1
ATOM 3051 N N . ALA B 1 22 ? -8.797 -40.312 -20.281 1 79.31 22 ALA B N 1
ATOM 3052 C CA . ALA B 1 22 ? -8.008 -39.75 -19.188 1 79.31 22 ALA B CA 1
ATOM 3053 C C . ALA B 1 22 ? -8.234 -40.531 -17.906 1 79.31 22 ALA B C 1
ATOM 3055 O O . ALA B 1 22 ? -7.309 -40.719 -17.109 1 79.31 22 ALA B O 1
ATOM 3056 N N . GLY B 1 23 ? -9.469 -40.938 -17.641 1 80.75 23 GLY B N 1
ATOM 3057 C CA . GLY B 1 23 ? -9.844 -41.625 -16.422 1 80.75 23 GLY B CA 1
ATOM 3058 C C . GLY B 1 23 ? -9.031 -42.906 -16.172 1 80.75 23 GLY B C 1
ATOM 3059 O O . GLY B 1 23 ? -8.781 -43.25 -15.023 1 80.75 23 GLY B O 1
ATOM 3060 N N . GLY B 1 24 ? -8.5 -43.5 -17.109 1 81.62 24 GLY B N 1
ATOM 3061 C CA . GLY B 1 24 ? -7.734 -44.719 -16.969 1 81.62 24 GLY B CA 1
ATOM 3062 C C . GLY B 1 24 ? -6.242 -44.469 -16.828 1 81.62 24 GLY B C 1
ATOM 3063 O O . GLY B 1 24 ? -5.48 -45.406 -16.594 1 81.62 24 GLY B O 1
ATOM 3064 N N . LEU B 1 25 ? -5.875 -43.219 -16.844 1 91.19 25 LEU B N 1
ATOM 3065 C CA . LEU B 1 25 ? -4.445 -42.938 -16.844 1 91.19 25 LEU B CA 1
ATOM 3066 C C . LEU B 1 25 ? -3.941 -42.656 -15.438 1 91.19 25 LEU B C 1
ATOM 3068 O O . LEU B 1 25 ? -4.641 -42.031 -14.641 1 91.19 25 LEU B O 1
ATOM 3072 N N . ARG B 1 26 ? -2.729 -43.156 -15.148 1 95 26 ARG B N 1
ATOM 3073 C CA . ARG B 1 26 ? -1.979 -42.844 -13.938 1 95 26 ARG B CA 1
ATOM 3074 C C . ARG B 1 26 ? -0.895 -41.812 -14.219 1 95 26 ARG B C 1
ATOM 3076 O O . ARG B 1 26 ? -0.023 -42.031 -15.062 1 95 26 ARG B O 1
ATOM 3083 N N . VAL B 1 27 ? -1.028 -40.688 -13.5 1 96.94 27 VAL B N 1
ATOM 3084 C CA . VAL B 1 27 ? -0.133 -39.562 -13.742 1 96.94 27 VAL B CA 1
ATOM 3085 C C . VAL B 1 27 ? 0.708 -39.281 -12.5 1 96.94 27 VAL B C 1
ATOM 3087 O O . VAL B 1 27 ? 0.169 -39.125 -11.398 1 96.94 27 VAL B O 1
ATOM 3090 N N . ALA B 1 28 ? 2.037 -39.312 -12.656 1 97.81 28 ALA B N 1
ATOM 3091 C CA . ALA B 1 28 ? 2.959 -38.906 -11.594 1 97.81 28 ALA B CA 1
ATOM 3092 C C . ALA B 1 28 ? 3.494 -37.5 -11.844 1 97.81 28 ALA B C 1
ATOM 3094 O O . ALA B 1 28 ? 4.035 -37.219 -12.922 1 97.81 28 ALA B O 1
ATOM 3095 N N . ILE B 1 29 ? 3.271 -36.656 -10.93 1 98.56 29 ILE B N 1
ATOM 3096 C CA . ILE B 1 29 ? 3.895 -35.312 -10.969 1 98.56 29 ILE B CA 1
ATOM 3097 C C . ILE B 1 29 ? 5.023 -35.25 -9.938 1 98.56 29 ILE B C 1
ATOM 3099 O O . ILE B 1 29 ? 4.812 -35.562 -8.766 1 98.56 29 ILE B O 1
ATOM 3103 N N . VAL B 1 30 ? 6.25 -34.938 -10.391 1 98.19 30 VAL B N 1
ATOM 3104 C CA . VAL B 1 30 ? 7.406 -34.875 -9.508 1 98.19 30 VAL B CA 1
ATOM 3105 C C . VAL B 1 30 ? 7.766 -33.406 -9.234 1 98.19 30 VAL B C 1
ATOM 3107 O O . VAL B 1 30 ? 8.234 -32.719 -10.125 1 98.19 30 VAL B O 1
ATOM 3110 N N . GLY B 1 31 ? 7.578 -33 -7.992 1 97.56 31 GLY B N 1
ATOM 3111 C CA . GLY B 1 31 ? 7.754 -31.625 -7.586 1 97.56 31 GLY B CA 1
ATOM 3112 C C . GLY B 1 31 ? 6.477 -30.984 -7.07 1 97.56 31 GLY B C 1
ATOM 3113 O O . GLY B 1 31 ? 5.449 -31 -7.754 1 97.56 31 GLY B O 1
ATOM 3114 N N . ALA B 1 32 ? 6.602 -30.422 -5.887 1 97.94 32 ALA B N 1
ATOM 3115 C CA . ALA B 1 32 ? 5.414 -29.859 -5.246 1 97.94 32 ALA B CA 1
ATOM 3116 C C . ALA B 1 32 ? 5.559 -28.344 -5.059 1 97.94 32 ALA B C 1
ATOM 3118 O O . ALA B 1 32 ? 5.047 -27.797 -4.086 1 97.94 32 ALA B O 1
ATOM 3119 N N . GLY B 1 33 ? 6.34 -27.734 -5.887 1 97.25 33 GLY B N 1
ATOM 3120 C CA . GLY B 1 33 ? 6.309 -26.281 -5.973 1 97.25 33 GLY B CA 1
ATOM 3121 C C . GLY B 1 33 ? 5.113 -25.75 -6.746 1 97.25 33 GLY B C 1
ATOM 3122 O O . GLY B 1 33 ? 4.191 -26.5 -7.062 1 97.25 33 GLY B O 1
ATOM 3123 N N . VAL B 1 34 ? 5.18 -24.516 -7.027 1 98.12 34 VAL B N 1
ATOM 3124 C CA . VAL B 1 34 ? 4.039 -23.859 -7.668 1 98.12 34 VAL B CA 1
ATOM 3125 C C . VAL B 1 34 ? 3.828 -24.453 -9.062 1 98.12 34 VAL B C 1
ATOM 3127 O O . VAL B 1 34 ? 2.691 -24.578 -9.523 1 98.12 34 VAL B O 1
ATOM 3130 N N . ILE B 1 35 ? 4.887 -24.875 -9.719 1 98.5 35 ILE B N 1
ATOM 3131 C CA . ILE B 1 35 ? 4.801 -25.422 -11.07 1 98.5 35 ILE B CA 1
ATOM 3132 C C . ILE B 1 35 ? 4.105 -26.766 -11.039 1 98.5 35 ILE B C 1
ATOM 3134 O O . ILE B 1 35 ? 3.176 -27.016 -11.82 1 98.5 35 ILE B O 1
ATOM 3138 N N . GLY B 1 36 ? 4.48 -27.641 -10.141 1 98.62 36 GLY B N 1
ATOM 3139 C CA . GLY B 1 36 ? 3.869 -28.953 -10.047 1 98.62 36 GLY B CA 1
ATOM 3140 C C . GLY B 1 36 ? 2.416 -28.906 -9.617 1 98.62 36 GLY B C 1
ATOM 3141 O O . GLY B 1 36 ? 1.559 -29.547 -10.234 1 98.62 36 GLY B O 1
ATOM 3142 N N . LEU B 1 37 ? 2.176 -28.156 -8.609 1 98.69 37 LEU B N 1
ATOM 3143 C CA . LEU B 1 37 ? 0.824 -28.109 -8.062 1 98.69 37 LEU B CA 1
ATOM 3144 C C . LEU B 1 37 ? -0.141 -27.484 -9.062 1 98.69 37 LEU B C 1
ATOM 3146 O O . LEU B 1 37 ? -1.27 -27.953 -9.219 1 98.69 37 LEU B O 1
ATOM 3150 N N . SER B 1 38 ? 0.305 -26.438 -9.742 1 98.69 38 SER B N 1
ATOM 3151 C CA . SER B 1 38 ? -0.572 -25.812 -10.719 1 98.69 38 SER B CA 1
ATOM 3152 C C . SER B 1 38 ? -0.781 -26.703 -11.938 1 98.69 38 SER B C 1
ATOM 3154 O O . SER B 1 38 ? -1.853 -26.703 -12.547 1 98.69 38 SER B O 1
ATOM 3156 N N . SER B 1 39 ? 0.245 -27.453 -12.312 1 98.81 39 SER B N 1
ATOM 3157 C CA . SER B 1 39 ? 0.068 -28.422 -13.398 1 98.81 39 SER B CA 1
ATOM 3158 C C . SER B 1 39 ? -1.003 -29.453 -13.047 1 98.81 39 SER B C 1
ATOM 3160 O O . SER B 1 39 ? -1.855 -29.766 -13.875 1 98.81 39 SER B O 1
ATOM 3162 N N . ALA B 1 40 ? -0.94 -29.938 -11.828 1 98.62 40 ALA B N 1
ATOM 3163 C CA . ALA B 1 40 ? -1.959 -30.859 -11.359 1 98.62 40 ALA B CA 1
ATOM 3164 C C . ALA B 1 40 ? -3.348 -30.234 -11.414 1 98.62 40 ALA B C 1
ATOM 3166 O O . ALA B 1 40 ? -4.297 -30.859 -11.898 1 98.62 40 ALA B O 1
ATOM 3167 N N . LEU B 1 41 ? -3.443 -29.047 -10.945 1 98.38 41 LEU B N 1
ATOM 3168 C CA . LEU B 1 41 ? -4.73 -28.359 -10.906 1 98.38 41 LEU B CA 1
ATOM 3169 C C . LEU B 1 41 ? -5.289 -28.172 -12.312 1 98.38 41 LEU B C 1
ATOM 3171 O O . LEU B 1 41 ? -6.484 -28.359 -12.539 1 98.38 41 LEU B O 1
ATOM 3175 N N . ALA B 1 42 ? -4.445 -27.781 -13.227 1 98.31 42 ALA B N 1
ATOM 3176 C CA . ALA B 1 42 ? -4.891 -27.562 -14.602 1 98.31 42 ALA B CA 1
ATOM 3177 C C . ALA B 1 42 ? -5.473 -28.828 -15.211 1 98.31 42 ALA B C 1
ATOM 3179 O O . ALA B 1 42 ? -6.504 -28.781 -15.883 1 98.31 42 ALA B O 1
ATOM 3180 N N . ILE B 1 43 ? -4.883 -29.953 -14.961 1 97.25 43 ILE B N 1
ATOM 3181 C CA . ILE B 1 43 ? -5.348 -31.219 -15.5 1 97.25 43 ILE B CA 1
ATOM 3182 C C . ILE B 1 43 ? -6.676 -31.609 -14.852 1 97.25 43 ILE B C 1
ATOM 3184 O O . ILE B 1 43 ? -7.629 -31.969 -15.539 1 97.25 43 ILE B O 1
ATOM 3188 N N . VAL B 1 44 ? -6.715 -31.469 -13.547 1 94.88 44 VAL B N 1
ATOM 3189 C CA . VAL B 1 44 ? -7.895 -31.938 -12.82 1 94.88 44 VAL B CA 1
ATOM 3190 C C . VAL B 1 44 ? -9.086 -31.031 -13.141 1 94.88 44 VAL B C 1
ATOM 3192 O O . VAL B 1 44 ? -10.227 -31.484 -13.188 1 94.88 44 VAL B O 1
ATOM 3195 N N . GLU B 1 45 ? -8.805 -29.781 -13.344 1 93 45 GLU B N 1
ATOM 3196 C CA . GLU B 1 45 ? -9.898 -28.875 -13.711 1 93 45 GLU B CA 1
ATOM 3197 C C . GLU B 1 45 ? -10.469 -29.234 -15.078 1 93 45 GLU B C 1
ATOM 3199 O O . GLU B 1 45 ? -11.664 -29.031 -15.328 1 93 45 GLU B O 1
ATOM 3204 N N . HIS B 1 46 ? -9.656 -29.766 -15.914 1 90.75 46 HIS B N 1
ATOM 3205 C CA . HIS B 1 46 ? -10.102 -30.141 -17.25 1 90.75 46 HIS B CA 1
ATOM 3206 C C . HIS B 1 46 ? -10.812 -31.5 -17.234 1 90.75 46 HIS B C 1
ATOM 3208 O O . HIS B 1 46 ? -11.789 -31.688 -17.969 1 90.75 46 HIS B O 1
ATOM 3214 N N . TYR B 1 47 ? -10.352 -32.438 -16.391 1 91.44 47 TYR B N 1
ATOM 3215 C CA . TYR B 1 47 ? -10.812 -33.812 -16.547 1 91.44 47 TYR B CA 1
ATOM 3216 C C . TYR B 1 47 ? -11.523 -34.281 -15.281 1 91.44 47 TYR B C 1
ATOM 3218 O O . TYR B 1 47 ? -12.148 -35.344 -15.281 1 91.44 47 TYR B O 1
ATOM 3226 N N . GLY B 1 48 ? -11.477 -33.406 -14.234 1 88.25 48 GLY B N 1
ATOM 3227 C CA . GLY B 1 48 ? -12 -33.875 -12.953 1 88.25 48 GLY B CA 1
ATOM 3228 C C . GLY B 1 48 ? -11.07 -34.844 -12.242 1 88.25 48 GLY B C 1
ATOM 3229 O O . GLY B 1 48 ? -10 -35.156 -12.75 1 88.25 48 GLY B O 1
ATOM 3230 N N . GLY B 1 49 ? -11.5 -35.219 -11.039 1 84.5 49 GLY B N 1
ATOM 3231 C CA . GLY B 1 49 ? -10.766 -36.219 -10.266 1 84.5 49 GLY B CA 1
ATOM 3232 C C . GLY B 1 49 ? -11.211 -37.656 -10.547 1 84.5 49 GLY B C 1
ATOM 3233 O O . GLY B 1 49 ? -12.172 -37.875 -11.281 1 84.5 49 GLY B O 1
ATOM 3234 N N . PRO B 1 50 ? -10.484 -38.594 -9.984 1 82.94 50 PRO B N 1
ATOM 3235 C CA . PRO B 1 50 ? -10.93 -39.969 -10.125 1 82.94 50 PRO B CA 1
ATOM 3236 C C . PRO B 1 50 ? -12.32 -40.219 -9.539 1 82.94 50 PRO B C 1
ATOM 3238 O O . PRO B 1 50 ? -12.703 -39.562 -8.562 1 82.94 50 PRO B O 1
ATOM 3241 N N . PRO B 1 51 ? -13.031 -41.125 -10.305 1 82.5 51 PRO B N 1
ATOM 3242 C CA . PRO B 1 51 ? -12.633 -42.062 -11.359 1 82.5 51 PRO B CA 1
ATOM 3243 C C . PRO B 1 51 ? -12.859 -41.5 -12.766 1 82.5 51 PRO B C 1
ATOM 3245 O O . PRO B 1 51 ? -12.469 -42.125 -13.758 1 82.5 51 PRO B O 1
ATOM 3248 N N . LEU B 1 52 ? -13.461 -40.312 -12.805 1 83.25 52 LEU B N 1
ATOM 3249 C CA . LEU B 1 52 ? -13.758 -39.781 -14.125 1 83.25 52 LEU B CA 1
ATOM 3250 C C . LEU B 1 52 ? -12.492 -39.219 -14.781 1 83.25 52 LEU B C 1
ATOM 3252 O O . LEU B 1 52 ? -12.336 -39.344 -16 1 83.25 52 LEU B O 1
ATOM 3256 N N . GLY B 1 53 ? -11.633 -38.719 -13.984 1 90.31 53 GLY B N 1
ATOM 3257 C CA . GLY B 1 53 ? -10.367 -38.188 -14.469 1 90.31 53 GLY B CA 1
ATOM 3258 C C . GLY B 1 53 ? -9.188 -39.062 -14.117 1 90.31 53 GLY B C 1
ATOM 3259 O O . GLY B 1 53 ? -9.352 -40.156 -13.586 1 90.31 53 GLY B O 1
ATOM 3260 N N . PRO B 1 54 ? -8.016 -38.656 -14.523 1 94.56 54 PRO B N 1
ATOM 3261 C CA . PRO B 1 54 ? -6.812 -39.469 -14.242 1 94.56 54 PRO B CA 1
ATOM 3262 C C . PRO B 1 54 ? -6.5 -39.531 -12.75 1 94.56 54 PRO B C 1
ATOM 3264 O O . PRO B 1 54 ? -6.945 -38.688 -11.969 1 94.56 54 PRO B O 1
ATOM 3267 N N . THR B 1 55 ? -5.879 -40.625 -12.359 1 95.62 55 THR B N 1
ATOM 3268 C CA . THR B 1 55 ? -5.309 -40.719 -11.023 1 95.62 55 THR B CA 1
ATOM 3269 C C . THR B 1 55 ? -3.975 -40 -10.953 1 95.62 55 THR B C 1
ATOM 3271 O O . THR B 1 55 ? -3.006 -40.375 -11.602 1 95.62 55 THR B O 1
ATOM 3274 N N . ILE B 1 56 ? -3.961 -38.938 -10.188 1 97.38 56 ILE B N 1
ATOM 3275 C CA . ILE B 1 56 ? -2.768 -38.125 -10.117 1 97.38 56 ILE B CA 1
ATOM 3276 C C . ILE B 1 56 ? -2.105 -38.281 -8.75 1 97.38 56 ILE B C 1
ATOM 3278 O O . ILE B 1 56 ? -2.775 -38.188 -7.719 1 97.38 56 ILE B O 1
ATOM 3282 N N . THR B 1 57 ? -0.816 -38.562 -8.742 1 97.94 57 THR B N 1
ATOM 3283 C CA . THR B 1 57 ? 0.008 -38.594 -7.535 1 97.94 57 THR B CA 1
ATOM 3284 C C . THR B 1 57 ? 1.15 -37.562 -7.645 1 97.94 57 THR B C 1
ATOM 3286 O O . THR B 1 57 ? 1.872 -37.562 -8.641 1 97.94 57 THR B O 1
ATOM 3289 N N . ILE B 1 58 ? 1.278 -36.75 -6.621 1 98.5 58 ILE B N 1
ATOM 3290 C CA . ILE B 1 58 ? 2.373 -35.781 -6.574 1 98.5 58 ILE B CA 1
ATOM 3291 C C . ILE B 1 58 ? 3.463 -36.281 -5.629 1 98.5 58 ILE B C 1
ATOM 3293 O O . ILE B 1 58 ? 3.197 -36.562 -4.461 1 98.5 58 ILE B O 1
ATOM 3297 N N . PHE B 1 59 ? 4.664 -36.438 -6.184 1 98.12 59 PHE B N 1
ATOM 3298 C CA . PHE B 1 59 ? 5.84 -36.844 -5.426 1 98.12 59 PHE B CA 1
ATOM 3299 C C . PHE B 1 59 ? 6.746 -35.656 -5.148 1 98.12 59 PHE B C 1
ATOM 3301 O O . PHE B 1 59 ? 7.012 -34.844 -6.047 1 98.12 59 PHE B O 1
ATOM 3308 N N . ALA B 1 60 ? 7.195 -35.5 -3.953 1 97.69 60 ALA B N 1
ATOM 3309 C CA . ALA B 1 60 ? 8.164 -34.469 -3.625 1 97.69 60 ALA B CA 1
ATOM 3310 C C . ALA B 1 60 ? 8.969 -34.844 -2.385 1 97.69 60 ALA B C 1
ATOM 3312 O O . ALA B 1 60 ? 8.484 -35.562 -1.515 1 97.69 60 ALA B O 1
ATOM 3313 N N . GLU B 1 61 ? 10.156 -34.312 -2.369 1 95.62 61 GLU B N 1
ATOM 3314 C CA . GLU B 1 61 ? 10.992 -34.5 -1.189 1 95.62 61 GLU B CA 1
ATOM 3315 C C . GLU B 1 61 ? 10.469 -33.719 -0.003 1 95.62 61 GLU B C 1
ATOM 3317 O O . GLU B 1 61 ? 10.562 -34.156 1.144 1 95.62 61 GLU B O 1
ATOM 3322 N N . ALA B 1 62 ? 9.961 -32.562 -0.276 1 95.44 62 ALA B N 1
ATOM 3323 C CA . ALA B 1 62 ? 9.398 -31.672 0.748 1 95.44 62 ALA B CA 1
ATOM 3324 C C . ALA B 1 62 ? 8.148 -30.969 0.234 1 95.44 62 ALA B C 1
ATOM 3326 O O . ALA B 1 62 ? 8.047 -30.656 -0.955 1 95.44 62 ALA B O 1
ATOM 3327 N N . PHE B 1 63 ? 7.266 -30.75 1.167 1 97.31 63 PHE B N 1
ATOM 3328 C CA . PHE B 1 63 ? 6.07 -29.969 0.886 1 97.31 63 PHE B CA 1
ATOM 3329 C C . PHE B 1 63 ? 6.09 -28.656 1.663 1 97.31 63 PHE B C 1
ATOM 3331 O O . PHE B 1 63 ? 6.93 -28.453 2.545 1 97.31 63 PHE B O 1
ATOM 3338 N N . SER B 1 64 ? 5.254 -27.688 1.194 1 95.62 64 SER B N 1
ATOM 3339 C CA . SER B 1 64 ? 5.078 -26.484 1.984 1 95.62 64 SER B CA 1
ATOM 3340 C C . SER B 1 64 ? 4.836 -26.812 3.455 1 95.62 64 SER B C 1
ATOM 3342 O O . SER B 1 64 ? 4.094 -27.734 3.773 1 95.62 64 SER B O 1
ATOM 3344 N N . PRO B 1 65 ? 5.516 -26.062 4.305 1 94.62 65 PRO B N 1
ATOM 3345 C CA . PRO B 1 65 ? 6.242 -24.797 4.164 1 94.62 65 PRO B CA 1
ATOM 3346 C C . PRO B 1 65 ? 7.75 -24.984 4.051 1 94.62 65 PRO B C 1
ATOM 3348 O O . PRO B 1 65 ? 8.523 -24.109 4.453 1 94.62 65 PRO B O 1
ATOM 3351 N N . HIS B 1 66 ? 8.188 -26.109 3.619 1 91.38 66 HIS B N 1
ATOM 3352 C CA . HIS B 1 66 ? 9.609 -26.406 3.635 1 91.38 66 HIS B CA 1
ATOM 3353 C C . HIS B 1 66 ? 10.195 -26.375 2.225 1 91.38 66 HIS B C 1
ATOM 3355 O O . HIS B 1 66 ? 11.25 -26.953 1.974 1 91.38 66 HIS B O 1
ATOM 3361 N N . THR B 1 67 ? 9.492 -25.703 1.312 1 90 67 THR B N 1
ATOM 3362 C CA . THR B 1 67 ? 9.992 -25.594 -0.054 1 90 67 THR B CA 1
ATOM 3363 C C . THR B 1 67 ? 10.664 -24.234 -0.272 1 90 67 THR B C 1
ATOM 3365 O O . THR B 1 67 ? 10.484 -23.312 0.524 1 90 67 THR B O 1
ATOM 3368 N N . THR B 1 68 ? 11.43 -24.109 -1.348 1 85.19 68 THR B N 1
ATOM 3369 C CA . THR B 1 68 ? 12.055 -22.844 -1.731 1 85.19 68 THR B CA 1
ATOM 3370 C C . THR B 1 68 ? 11 -21.766 -1.978 1 85.19 68 THR B C 1
ATOM 3372 O O . THR B 1 68 ? 11.18 -20.609 -1.588 1 85.19 68 THR B O 1
ATOM 3375 N N . GLY B 1 69 ? 9.906 -22.188 -2.547 1 89.62 69 GLY B N 1
ATOM 3376 C CA . GLY B 1 69 ? 8.836 -21.266 -2.875 1 89.62 69 GLY B CA 1
ATOM 3377 C C . GLY B 1 69 ? 8.242 -20.578 -1.658 1 89.62 69 GLY B C 1
ATOM 3378 O O . GLY B 1 69 ? 7.738 -19.453 -1.756 1 89.62 69 GLY B O 1
ATOM 3379 N N . ASP B 1 70 ? 8.367 -21.141 -0.532 1 92.69 70 ASP B N 1
ATOM 3380 C CA . ASP B 1 70 ? 7.762 -20.625 0.691 1 92.69 70 ASP B CA 1
ATOM 3381 C C . ASP B 1 70 ? 8.453 -19.344 1.152 1 92.69 70 ASP B C 1
ATOM 3383 O O . ASP B 1 70 ? 7.91 -18.594 1.958 1 92.69 70 ASP B O 1
ATOM 3387 N N . HIS B 1 71 ? 9.594 -19.016 0.594 1 88.12 71 HIS B N 1
ATOM 3388 C CA . HIS B 1 71 ? 10.398 -17.906 1.114 1 88.12 71 HIS B CA 1
ATOM 3389 C C . HIS B 1 71 ? 10.398 -16.719 0.147 1 88.12 71 HIS B C 1
ATOM 3391 O O . HIS B 1 71 ? 10.852 -15.633 0.496 1 88.12 71 HIS B O 1
ATOM 3397 N N . VAL B 1 72 ? 9.836 -16.969 -0.975 1 87.69 72 VAL B N 1
ATOM 3398 C CA . VAL B 1 72 ? 9.938 -15.93 -1.997 1 87.69 72 VAL B CA 1
ATOM 3399 C C . VAL B 1 72 ? 8.883 -14.859 -1.757 1 87.69 72 VAL B C 1
ATOM 3401 O O . VAL B 1 72 ? 7.855 -15.117 -1.122 1 87.69 72 VAL B O 1
ATOM 3404 N N . ALA B 1 73 ? 9.094 -13.633 -2.258 1 89.12 73 ALA B N 1
ATOM 3405 C CA . ALA B 1 73 ? 8.242 -12.469 -2.012 1 89.12 73 ALA B CA 1
ATOM 3406 C C . ALA B 1 73 ? 6.941 -12.57 -2.805 1 89.12 73 ALA B C 1
ATOM 3408 O O . ALA B 1 73 ? 5.867 -12.234 -2.293 1 89.12 73 ALA B O 1
ATOM 3409 N N . GLY B 1 74 ? 7.059 -13.047 -4.09 1 95 74 GLY B N 1
ATOM 3410 C CA . GLY B 1 74 ? 5.824 -13.375 -4.781 1 95 74 GLY B CA 1
ATOM 3411 C C . GLY B 1 74 ? 5.309 -12.25 -5.652 1 95 74 GLY B C 1
ATOM 3412 O O . GLY B 1 74 ? 4.117 -12.18 -5.949 1 95 74 GLY B O 1
ATOM 3413 N N . LEU B 1 75 ? 6.152 -11.32 -6.129 1 97.31 75 LEU B N 1
ATOM 3414 C CA . LEU B 1 75 ? 5.73 -10.266 -7.039 1 97.31 75 LEU B CA 1
ATOM 3415 C C . LEU B 1 75 ? 5.492 -10.812 -8.438 1 97.31 75 LEU B C 1
ATOM 3417 O O . LEU B 1 75 ? 6.344 -11.523 -8.984 1 97.31 75 LEU B O 1
ATOM 3421 N N . TRP B 1 76 ? 4.352 -10.562 -8.992 1 98.06 76 TRP B N 1
ATOM 3422 C CA . TRP B 1 76 ? 4.141 -10.883 -10.398 1 98.06 76 TRP B CA 1
ATOM 3423 C C . TRP B 1 76 ? 4.793 -9.836 -11.297 1 98.06 76 TRP B C 1
ATOM 3425 O O . TRP B 1 76 ? 4.285 -8.719 -11.422 1 98.06 76 TRP B O 1
ATOM 3435 N N . GLN B 1 77 ? 5.812 -10.203 -11.891 1 96 77 GLN B N 1
ATOM 3436 C CA . GLN B 1 77 ? 6.496 -9.367 -12.867 1 96 77 GLN B CA 1
ATOM 3437 C C . GLN B 1 77 ? 7.469 -10.188 -13.711 1 96 77 GLN B C 1
ATOM 3439 O O . GLN B 1 77 ? 8.469 -10.695 -13.195 1 96 77 GLN B O 1
ATOM 3444 N N . PRO B 1 78 ? 7.199 -10.25 -15 1 93.44 78 PRO B N 1
ATOM 3445 C CA . PRO B 1 78 ? 8.219 -10.828 -15.883 1 93.44 78 PRO B CA 1
ATOM 3446 C C . PRO B 1 78 ? 9.484 -9.969 -15.961 1 93.44 78 PRO B C 1
ATOM 3448 O O . PRO B 1 78 ? 9.461 -8.805 -15.562 1 93.44 78 PRO B O 1
ATOM 3451 N N . TYR B 1 79 ? 10.539 -10.531 -16.422 1 82.81 79 TYR B N 1
ATOM 3452 C CA . TYR B 1 79 ? 11.781 -9.781 -16.562 1 82.81 79 TYR B CA 1
ATOM 3453 C C . TYR B 1 79 ? 11.594 -8.57 -17.469 1 82.81 79 TYR B C 1
ATOM 3455 O O . TYR B 1 79 ? 10.898 -8.648 -18.484 1 82.81 79 TYR B O 1
ATOM 3463 N N . PRO B 1 80 ? 12.219 -7.484 -17.047 1 72.44 80 PRO B N 1
ATOM 3464 C CA . PRO B 1 80 ? 12 -6.242 -17.781 1 72.44 80 PRO B CA 1
ATOM 3465 C C . PRO B 1 80 ? 12.797 -6.188 -19.094 1 72.44 80 PRO B C 1
ATOM 3467 O O . PRO B 1 80 ? 12.469 -5.391 -19.984 1 72.44 80 PRO B O 1
ATOM 3470 N N . TYR B 1 81 ? 13.945 -6.941 -19.109 1 72.06 81 TYR B N 1
ATOM 3471 C CA . TYR B 1 81 ? 14.859 -6.84 -20.234 1 72.06 81 TYR B CA 1
ATOM 3472 C C . TYR B 1 81 ? 14.906 -8.141 -21.016 1 72.06 81 TYR B C 1
ATOM 3474 O O . TYR B 1 81 ? 14.516 -9.195 -20.516 1 72.06 81 TYR B O 1
ATOM 3482 N N . GLY B 1 82 ? 15.266 -7.945 -22.25 1 65.06 82 GLY B N 1
ATOM 3483 C CA . GLY B 1 82 ? 15.68 -9.07 -23.062 1 65.06 82 GLY B CA 1
ATOM 3484 C C . GLY B 1 82 ? 14.57 -9.602 -23.953 1 65.06 82 GLY B C 1
ATOM 3485 O O . GLY B 1 82 ? 13.414 -9.211 -23.812 1 65.06 82 GLY B O 1
ATOM 3486 N N . PRO B 1 83 ? 14.969 -10.258 -24.859 1 68.44 83 PRO B N 1
ATOM 3487 C CA . PRO B 1 83 ? 13.984 -10.914 -25.719 1 68.44 83 PRO B CA 1
ATOM 3488 C C . PRO B 1 83 ? 13.109 -11.906 -24.969 1 68.44 83 PRO B C 1
ATOM 3490 O O . PRO B 1 83 ? 13.625 -12.766 -24.25 1 68.44 83 PRO B O 1
ATOM 3493 N N . VAL B 1 84 ? 11.883 -11.562 -24.828 1 76.06 84 VAL B N 1
ATOM 3494 C CA . VAL B 1 84 ? 10.945 -12.516 -24.234 1 76.06 84 VAL B CA 1
ATOM 3495 C C . VAL B 1 84 ? 10.188 -13.258 -25.328 1 76.06 84 VAL B C 1
ATOM 3497 O O . VAL B 1 84 ? 9.539 -12.633 -26.172 1 76.06 84 VAL B O 1
ATOM 3500 N N . PRO B 1 85 ? 10.445 -14.562 -25.297 1 84 85 PRO B N 1
ATOM 3501 C CA . PRO B 1 85 ? 9.656 -15.32 -26.266 1 84 85 PRO B CA 1
ATOM 3502 C C . PRO B 1 85 ? 8.164 -15.031 -26.172 1 84 85 PRO B C 1
ATOM 3504 O O . PRO B 1 85 ? 7.633 -14.852 -25.078 1 84 85 PRO B O 1
ATOM 3507 N N . SER B 1 86 ? 7.574 -14.945 -27.328 1 86.75 86 SER B N 1
ATOM 3508 C CA . SER B 1 86 ? 6.152 -14.633 -27.406 1 86.75 86 SER B CA 1
ATOM 3509 C C . SER B 1 86 ? 5.324 -15.609 -26.578 1 86.75 86 SER B C 1
ATOM 3511 O O . SER B 1 86 ? 4.328 -15.227 -25.969 1 86.75 86 SER B O 1
ATOM 3513 N N . VAL B 1 87 ? 5.73 -16.828 -26.469 1 93.75 87 VAL B N 1
ATOM 3514 C CA . VAL B 1 87 ? 4.98 -17.859 -25.75 1 93.75 87 VAL B CA 1
ATOM 3515 C C . VAL B 1 87 ? 5 -17.547 -24.25 1 93.75 87 VAL B C 1
ATOM 3517 O O . VAL B 1 87 ? 4.016 -17.797 -23.547 1 93.75 87 VAL B O 1
ATOM 3520 N N . GLU B 1 88 ? 6.078 -17.031 -23.797 1 93.88 88 GLU B N 1
ATOM 3521 C CA . GLU B 1 88 ? 6.164 -16.672 -22.375 1 93.88 88 GLU B CA 1
ATOM 3522 C C . GLU B 1 88 ? 5.254 -15.5 -22.047 1 93.88 88 GLU B C 1
ATOM 3524 O O . GLU B 1 88 ? 4.672 -15.438 -20.953 1 93.88 88 GLU B O 1
ATOM 3529 N N . THR B 1 89 ? 5.145 -14.562 -23.016 1 94.5 89 THR B N 1
ATOM 3530 C CA . THR B 1 89 ? 4.223 -13.453 -22.812 1 94.5 89 THR B CA 1
ATOM 3531 C C . THR B 1 89 ? 2.789 -13.961 -22.672 1 94.5 89 THR B C 1
ATOM 3533 O O . THR B 1 89 ? 2.033 -13.477 -21.828 1 94.5 89 THR B O 1
ATOM 3536 N N . LYS B 1 90 ? 2.48 -14.938 -23.516 1 96.69 90 LYS B N 1
ATOM 3537 C CA . LYS B 1 90 ? 1.162 -15.555 -23.422 1 96.69 90 LYS B CA 1
ATOM 3538 C C . LYS B 1 90 ? 0.955 -16.219 -22.062 1 96.69 90 LYS B C 1
ATOM 3540 O O . LYS B 1 90 ? -0.081 -16.031 -21.422 1 96.69 90 LYS B O 1
ATOM 3545 N N . TRP B 1 91 ? 1.955 -16.984 -21.578 1 98.12 91 TRP B N 1
ATOM 3546 C CA . TRP B 1 91 ? 1.861 -17.672 -20.297 1 98.12 91 TRP B CA 1
ATOM 3547 C C . TRP B 1 91 ? 1.737 -16.672 -19.141 1 98.12 91 TRP B C 1
ATOM 3549 O O . TRP B 1 91 ? 0.987 -16.891 -18.188 1 98.12 91 TRP B O 1
ATOM 3559 N N . ASN B 1 92 ? 2.451 -15.555 -19.266 1 97.44 92 ASN B N 1
ATOM 3560 C CA . ASN B 1 92 ? 2.367 -14.5 -18.266 1 97.44 92 ASN B CA 1
ATOM 3561 C C . ASN B 1 92 ? 0.966 -13.891 -18.203 1 97.44 92 ASN B C 1
ATOM 3563 O O . ASN B 1 92 ? 0.4 -13.734 -17.125 1 97.44 92 ASN B O 1
ATOM 3567 N N . ARG B 1 93 ? 0.435 -13.602 -19.375 1 97.75 93 ARG B N 1
ATOM 3568 C CA . ARG B 1 93 ? -0.906 -13.039 -19.453 1 97.75 93 ARG B CA 1
ATOM 3569 C C . ARG B 1 93 ? -1.943 -13.984 -18.875 1 97.75 93 ARG B C 1
ATOM 3571 O O . ARG B 1 93 ? -2.811 -13.57 -18.094 1 97.75 93 ARG B O 1
ATOM 3578 N N . GLU B 1 94 ? -1.83 -15.258 -19.172 1 98.44 94 GLU B N 1
ATOM 3579 C CA . GLU B 1 94 ? -2.771 -16.266 -18.688 1 98.44 94 GLU B CA 1
ATOM 3580 C C . GLU B 1 94 ? -2.705 -16.375 -17.172 1 98.44 94 GLU B C 1
ATOM 3582 O O . GLU B 1 94 ? -3.734 -16.531 -16.5 1 98.44 94 GLU B O 1
ATOM 3587 N N . THR B 1 95 ? -1.511 -16.312 -16.672 1 98.75 95 THR B N 1
ATOM 3588 C CA . THR B 1 95 ? -1.346 -16.406 -15.227 1 98.75 95 THR B CA 1
ATOM 3589 C C . THR B 1 95 ? -1.953 -15.195 -14.531 1 98.75 95 THR B C 1
ATOM 3591 O O . THR B 1 95 ? -2.689 -15.336 -13.555 1 98.75 95 THR B O 1
ATOM 3594 N N . PHE B 1 96 ? -1.673 -14.023 -15.102 1 98.5 96 PHE B N 1
ATOM 3595 C CA . PHE B 1 96 ? -2.205 -12.797 -14.531 1 98.5 96 PHE B CA 1
ATOM 3596 C C . PHE B 1 96 ? -3.729 -12.82 -14.523 1 98.5 96 PHE B C 1
ATOM 3598 O O . PHE B 1 96 ? -4.352 -12.531 -13.492 1 98.5 96 PHE B O 1
ATOM 3605 N N . GLN B 1 97 ? -4.309 -13.18 -15.609 1 97.69 97 GLN B N 1
ATOM 3606 C CA . GLN B 1 97 ? -5.762 -13.211 -15.75 1 97.69 97 GLN B CA 1
ATOM 3607 C C . GLN B 1 97 ? -6.379 -14.258 -14.828 1 97.69 97 GLN B C 1
ATOM 3609 O O . GLN B 1 97 ? -7.438 -14.023 -14.242 1 97.69 97 GLN B O 1
ATOM 3614 N N . PHE B 1 98 ? -5.758 -15.367 -14.719 1 97.62 98 PHE B N 1
ATOM 3615 C CA . PHE B 1 98 ? -6.215 -16.406 -13.805 1 97.62 98 PHE B CA 1
ATOM 3616 C C . PHE B 1 98 ? -6.273 -15.883 -12.375 1 97.62 98 PHE B C 1
ATOM 3618 O O . PHE B 1 98 ? -7.285 -16.047 -11.688 1 97.62 98 PHE B O 1
ATOM 3625 N N . LEU B 1 99 ? -5.203 -15.234 -11.961 1 97.62 99 LEU B N 1
ATOM 3626 C CA . LEU B 1 99 ? -5.117 -14.75 -10.586 1 97.62 99 LEU B CA 1
ATOM 3627 C C . LEU B 1 99 ? -6.113 -13.617 -10.352 1 97.62 99 LEU B C 1
ATOM 3629 O O . LEU B 1 99 ? -6.711 -13.523 -9.273 1 97.62 99 LEU B O 1
ATOM 3633 N N . LEU B 1 100 ? -6.336 -12.773 -11.336 1 96.31 100 LEU B N 1
ATOM 3634 C CA . LEU B 1 100 ? -7.258 -11.648 -11.227 1 96.31 100 LEU B CA 1
ATOM 3635 C C . LEU B 1 100 ? -8.656 -12.117 -10.867 1 96.31 100 LEU B C 1
ATOM 3637 O O . LEU B 1 100 ? -9.398 -11.422 -10.164 1 96.31 100 LEU B O 1
ATOM 3641 N N . LYS B 1 101 ? -8.984 -13.305 -11.258 1 93.81 101 LYS B N 1
ATOM 3642 C CA . LYS B 1 101 ? -10.328 -13.836 -11.062 1 93.81 101 LYS B CA 1
ATOM 3643 C C . LYS B 1 101 ? -10.625 -14.062 -9.586 1 93.81 101 LYS B C 1
ATOM 3645 O O . LYS B 1 101 ? -11.781 -14.094 -9.18 1 93.81 101 LYS B O 1
ATOM 3650 N N . PHE B 1 102 ? -9.602 -14.188 -8.852 1 94.75 102 PHE B N 1
ATOM 3651 C CA . PHE B 1 102 ? -9.797 -14.539 -7.445 1 94.75 102 PHE B CA 1
ATOM 3652 C C . PHE B 1 102 ? -9.938 -13.281 -6.59 1 94.75 102 PHE B C 1
ATOM 3654 O O . PHE B 1 102 ? -10.352 -13.359 -5.43 1 94.75 102 PHE B O 1
ATOM 3661 N N . LEU B 1 103 ? -9.68 -12.094 -7.102 1 92.5 103 LEU B N 1
ATOM 3662 C CA . LEU B 1 103 ? -9.57 -10.891 -6.293 1 92.5 103 LEU B CA 1
ATOM 3663 C C . LEU B 1 103 ? -10.906 -10.531 -5.66 1 92.5 103 LEU B C 1
ATOM 3665 O O . LEU B 1 103 ? -10.953 -9.852 -4.629 1 92.5 103 LEU B O 1
ATOM 3669 N N . ASN B 1 104 ? -12.008 -10.953 -6.18 1 88.69 104 ASN B N 1
ATOM 3670 C CA . ASN B 1 104 ? -13.32 -10.609 -5.637 1 88.69 104 ASN B CA 1
ATOM 3671 C C . ASN B 1 104 ? -13.844 -11.695 -4.699 1 88.69 104 ASN B C 1
ATOM 3673 O O . ASN B 1 104 ? -15.008 -11.664 -4.301 1 88.69 104 ASN B O 1
ATOM 3677 N N . HIS B 1 105 ? -12.953 -12.578 -4.336 1 89.69 105 HIS B N 1
ATOM 3678 C CA . HIS B 1 105 ? -13.344 -13.617 -3.389 1 89.69 105 HIS B CA 1
ATOM 3679 C C . HIS B 1 105 ? -12.938 -13.242 -1.966 1 89.69 105 HIS B C 1
ATOM 3681 O O . HIS B 1 105 ? -11.883 -12.648 -1.751 1 89.69 105 HIS B O 1
ATOM 3687 N N . ALA B 1 106 ? -13.75 -13.695 -1.034 1 87.94 106 ALA B N 1
ATOM 3688 C CA . ALA B 1 106 ? -13.516 -13.367 0.369 1 87.94 106 ALA B CA 1
ATOM 3689 C C . ALA B 1 106 ? -12.281 -14.078 0.901 1 87.94 106 ALA B C 1
ATOM 3691 O O . ALA B 1 106 ? -11.633 -13.602 1.837 1 87.94 106 ALA B O 1
ATOM 3692 N N . ASP B 1 107 ? -11.852 -15.141 0.271 1 87.81 107 ASP B N 1
ATOM 3693 C CA . ASP B 1 107 ? -10.781 -15.969 0.823 1 87.81 107 ASP B CA 1
ATOM 3694 C C . ASP B 1 107 ? -9.438 -15.633 0.172 1 87.81 107 ASP B C 1
ATOM 3696 O O . ASP B 1 107 ? -8.461 -16.359 0.36 1 87.81 107 ASP B O 1
ATOM 3700 N N . VAL B 1 108 ? -9.398 -14.547 -0.533 1 92.06 108 VAL B N 1
ATOM 3701 C CA . VAL B 1 108 ? -8.211 -14.18 -1.295 1 92.06 108 VAL B CA 1
ATOM 3702 C C . VAL B 1 108 ? -7.02 -14.016 -0.35 1 92.06 108 VAL B C 1
ATOM 3704 O O . VAL B 1 108 ? -5.906 -14.438 -0.666 1 92.06 108 VAL B O 1
ATOM 3707 N N . PRO B 1 109 ? -7.238 -13.547 0.885 1 92.19 109 PRO B N 1
ATOM 3708 C CA . PRO B 1 109 ? -6.086 -13.445 1.784 1 92.19 109 PRO B CA 1
ATOM 3709 C C . PRO B 1 109 ? -5.516 -14.812 2.158 1 92.19 109 PRO B C 1
ATOM 3711 O O . PRO B 1 109 ? -4.305 -14.945 2.355 1 92.19 109 PRO B O 1
ATOM 3714 N N . GLU B 1 110 ? -6.328 -15.812 2.174 1 94.06 110 GLU B N 1
ATOM 3715 C CA . GLU B 1 110 ? -5.863 -17.156 2.471 1 94.06 110 GLU B CA 1
ATOM 3716 C C . GLU B 1 110 ? -4.949 -17.688 1.369 1 94.06 110 GLU B C 1
ATOM 3718 O O . GLU B 1 110 ? -4.062 -18.5 1.626 1 94.06 110 GLU B O 1
ATOM 3723 N N . MET B 1 111 ? -5.16 -17.219 0.2 1 95.94 111 MET B N 1
ATOM 3724 C CA . MET B 1 111 ? -4.348 -17.594 -0.95 1 95.94 111 MET B CA 1
ATOM 3725 C C . MET B 1 111 ? -3.012 -16.875 -0.944 1 95.94 111 MET B C 1
ATOM 3727 O O . MET B 1 111 ? -2.1 -17.219 -1.69 1 95.94 111 MET B O 1
ATOM 3731 N N . GLY B 1 112 ? -2.93 -15.805 -0.145 1 96.88 112 GLY B N 1
ATOM 3732 C CA . GLY B 1 112 ? -1.749 -14.961 -0.202 1 96.88 112 GLY B CA 1
ATOM 3733 C C . GLY B 1 112 ? -1.712 -14.07 -1.431 1 96.88 112 GLY B C 1
ATOM 3734 O O . GLY B 1 112 ? -0.635 -13.703 -1.905 1 96.88 112 GLY B O 1
ATOM 3735 N N . LEU B 1 113 ? -2.891 -13.812 -2.016 1 97.88 113 LEU B N 1
ATOM 3736 C CA . LEU B 1 113 ? -3.023 -13.008 -3.225 1 97.88 113 LEU B CA 1
ATOM 3737 C C . LEU B 1 113 ? -3.539 -11.609 -2.898 1 97.88 113 LEU B C 1
ATOM 3739 O O . LEU B 1 113 ? -4.488 -11.461 -2.125 1 97.88 113 LEU B O 1
ATOM 3743 N N . PHE B 1 114 ? -2.916 -10.586 -3.371 1 97.69 114 PHE B N 1
ATOM 3744 C CA . PHE B 1 114 ? -3.41 -9.227 -3.23 1 97.69 114 PHE B CA 1
ATOM 3745 C C . PHE B 1 114 ? -2.818 -8.32 -4.305 1 97.69 114 PHE B C 1
ATOM 3747 O O . PHE B 1 114 ? -1.885 -8.711 -5.008 1 97.69 114 PHE B O 1
ATOM 3754 N N . VAL B 1 115 ? -3.393 -7.145 -4.5 1 97.81 115 VAL B N 1
ATOM 3755 C CA . VAL B 1 115 ? -2.969 -6.18 -5.508 1 97.81 115 VAL B CA 1
ATOM 3756 C C . VAL B 1 115 ? -2.033 -5.148 -4.879 1 97.81 115 VAL B C 1
ATOM 3758 O O . VAL B 1 115 ? -2.203 -4.773 -3.717 1 97.81 115 VAL B O 1
ATOM 3761 N N . GLN B 1 116 ? -1.077 -4.727 -5.609 1 98.44 116 GLN B N 1
ATOM 3762 C CA . GLN B 1 116 ? -0.103 -3.756 -5.121 1 98.44 116 GLN B CA 1
ATOM 3763 C C . GLN B 1 116 ? 0.442 -2.9 -6.262 1 98.44 116 GLN B C 1
ATOM 3765 O O . GLN B 1 116 ? 0.677 -3.402 -7.363 1 98.44 116 GLN B O 1
ATOM 3770 N N . SER B 1 117 ? 0.591 -1.622 -6.051 1 98.81 117 SER B N 1
ATOM 3771 C CA . SER B 1 117 ? 1.228 -0.723 -7.008 1 98.81 117 SER B CA 1
ATOM 3772 C C . SER B 1 117 ? 2.688 -0.47 -6.641 1 98.81 117 SER B C 1
ATOM 3774 O O . SER B 1 117 ? 3.076 -0.618 -5.48 1 98.81 117 SER B O 1
ATOM 3776 N N . GLY B 1 118 ? 3.43 -0.128 -7.676 1 98.75 118 GLY B N 1
ATOM 3777 C CA . GLY B 1 118 ? 4.793 0.242 -7.324 1 98.75 118 GLY B CA 1
ATOM 3778 C C . GLY B 1 118 ? 5.621 0.681 -8.516 1 98.75 118 GLY B C 1
ATOM 3779 O O . GLY B 1 118 ? 5.074 1.052 -9.555 1 98.75 118 GLY B O 1
ATOM 3780 N N . TYR B 1 119 ? 6.895 0.699 -8.289 1 98.69 119 TYR B N 1
ATOM 3781 C CA . TYR B 1 119 ? 7.84 1.405 -9.148 1 98.69 119 TYR B CA 1
ATOM 3782 C C . TYR B 1 119 ? 8.844 0.439 -9.758 1 98.69 119 TYR B C 1
ATOM 3784 O O . TYR B 1 119 ? 9.352 -0.456 -9.078 1 98.69 119 TYR B O 1
ATOM 3792 N N . ASN B 1 120 ? 9.125 0.567 -11.016 1 97.81 120 ASN B N 1
ATOM 3793 C CA . ASN B 1 120 ? 10.367 0.156 -11.664 1 97.81 120 ASN B CA 1
ATOM 3794 C C . ASN B 1 120 ? 11.25 1.355 -12 1 97.81 120 ASN B C 1
ATOM 3796 O O . ASN B 1 120 ? 10.812 2.281 -12.688 1 97.81 120 ASN B O 1
ATOM 3800 N N . LEU B 1 121 ? 12.445 1.358 -11.531 1 97.81 121 LEU B N 1
ATOM 3801 C CA . LEU B 1 121 ? 13.32 2.512 -11.688 1 97.81 121 LEU B CA 1
ATOM 3802 C C . LEU B 1 121 ? 14.547 2.154 -12.523 1 97.81 121 LEU B C 1
ATOM 3804 O O . LEU B 1 121 ? 15.109 1.07 -12.367 1 97.81 121 LEU B O 1
ATOM 3808 N N . PHE B 1 122 ? 14.938 3.059 -13.367 1 96.5 122 PHE B N 1
ATOM 3809 C CA . PHE B 1 122 ? 16.047 2.859 -14.289 1 96.5 122 PHE B CA 1
ATOM 3810 C C . PHE B 1 122 ? 16.984 4.066 -14.289 1 96.5 122 PHE B C 1
ATOM 3812 O O . PHE B 1 122 ? 16.562 5.18 -13.969 1 96.5 122 PHE B O 1
ATOM 3819 N N . LYS B 1 123 ? 18.188 3.848 -14.656 1 95.19 123 LYS B N 1
ATOM 3820 C CA . LYS B 1 123 ? 19.156 4.93 -14.758 1 95.19 123 LYS B CA 1
ATOM 3821 C C . LYS B 1 123 ? 19.016 5.684 -16.078 1 95.19 123 LYS B C 1
ATOM 3823 O O . LYS B 1 123 ? 19.406 6.848 -16.172 1 95.19 123 LYS B O 1
ATOM 3828 N N . LYS B 1 124 ? 18.453 5.02 -17.109 1 94.31 124 LYS B N 1
ATOM 3829 C CA . LYS B 1 124 ? 18.234 5.605 -18.438 1 94.31 124 LYS B CA 1
ATOM 3830 C C . LYS B 1 124 ? 16.891 5.176 -19.016 1 94.31 124 LYS B C 1
ATOM 3832 O O . LYS B 1 124 ? 16.234 4.277 -18.484 1 94.31 124 LYS B O 1
ATOM 3837 N N . ARG B 1 125 ? 16.547 5.812 -20.047 1 94.75 125 ARG B N 1
ATOM 3838 C CA . ARG B 1 125 ? 15.312 5.469 -20.734 1 94.75 125 ARG B CA 1
ATOM 3839 C C . ARG B 1 125 ? 15.391 4.062 -21.328 1 94.75 125 ARG B C 1
ATOM 3841 O O . ARG B 1 125 ? 16.422 3.674 -21.891 1 94.75 125 ARG B O 1
ATOM 3848 N N .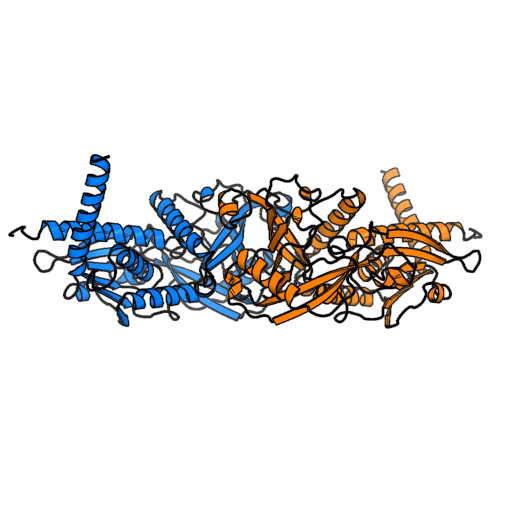 VAL B 1 126 ? 14.344 3.287 -21.156 1 93.19 126 VAL B N 1
ATOM 3849 C CA . VAL B 1 126 ? 14.242 1.942 -21.719 1 93.19 126 VAL B CA 1
ATOM 3850 C C . VAL B 1 126 ? 12.883 1.772 -22.406 1 93.19 126 VAL B C 1
ATOM 3852 O O . VAL B 1 126 ? 11.93 2.492 -22.094 1 93.19 126 VAL B O 1
ATOM 3855 N N . PRO B 1 127 ? 12.82 0.83 -23.359 1 92.81 127 PRO B N 1
ATOM 3856 C CA . PRO B 1 127 ? 11.508 0.572 -23.969 1 92.81 127 PRO B CA 1
ATOM 3857 C C . PRO B 1 127 ? 10.508 -0.002 -22.969 1 92.81 127 PRO B C 1
ATOM 3859 O O . PRO B 1 127 ? 10.898 -0.583 -21.953 1 92.81 127 PRO B O 1
ATOM 3862 N N . ASP B 1 128 ? 9.25 0.167 -23.297 1 94.62 128 ASP B N 1
ATOM 3863 C CA . ASP B 1 128 ? 8.211 -0.468 -22.484 1 94.62 128 ASP B CA 1
ATOM 3864 C C . ASP B 1 128 ? 8.352 -1.988 -22.516 1 94.62 128 ASP B C 1
ATOM 3866 O O . ASP B 1 128 ? 8.695 -2.57 -23.547 1 94.62 128 ASP B O 1
ATOM 3870 N N . PRO B 1 129 ? 8.086 -2.605 -21.453 1 93.62 129 PRO B N 1
ATOM 3871 C CA . PRO B 1 129 ? 8.172 -4.066 -21.422 1 93.62 129 PRO B CA 1
ATOM 3872 C C . PRO B 1 129 ? 7.02 -4.746 -22.156 1 93.62 129 PRO B C 1
ATOM 3874 O O . PRO B 1 129 ? 5.941 -4.16 -22.297 1 93.62 129 PRO B O 1
ATOM 3877 N N . PRO B 1 130 ? 7.203 -6.008 -22.562 1 92.25 130 PRO B N 1
ATOM 3878 C CA . PRO B 1 130 ? 6.133 -6.719 -23.266 1 92.25 130 PRO B CA 1
ATOM 3879 C C . PRO B 1 130 ? 4.898 -6.941 -22.406 1 92.25 130 PRO B C 1
ATOM 3881 O O . PRO B 1 130 ? 3.824 -7.262 -22.922 1 92.25 130 PRO B O 1
ATOM 3884 N N . TRP B 1 131 ? 5.066 -6.781 -21.172 1 94.94 131 TRP B N 1
ATOM 3885 C CA . TRP B 1 131 ? 3.949 -7.082 -20.281 1 94.94 131 TRP B CA 1
ATOM 3886 C C . TRP B 1 131 ? 3.256 -5.801 -19.828 1 94.94 131 TRP B C 1
ATOM 3888 O O . TRP B 1 131 ? 2.439 -5.824 -18.891 1 94.94 131 TRP B O 1
ATOM 3898 N N . CYS B 1 132 ? 3.523 -4.633 -20.438 1 95.25 132 CYS B N 1
ATOM 3899 C CA . CYS B 1 132 ? 2.986 -3.344 -20.031 1 95.25 132 CYS B CA 1
ATOM 3900 C C . CYS B 1 132 ? 1.472 -3.305 -20.188 1 95.25 132 CYS B C 1
ATOM 3902 O O . CYS B 1 132 ? 0.788 -2.568 -19.469 1 95.25 132 CYS B O 1
ATOM 3904 N N . ASP B 1 133 ? 0.936 -4.137 -21.094 1 95.56 133 ASP B N 1
ATOM 3905 C CA . ASP B 1 133 ? -0.507 -4.121 -21.312 1 95.56 133 ASP B CA 1
ATOM 3906 C C . ASP B 1 133 ? -1.199 -5.215 -20.5 1 95.56 133 ASP B C 1
ATOM 3908 O O . ASP B 1 133 ? -2.42 -5.367 -20.562 1 95.56 133 ASP B O 1
ATOM 3912 N N . ILE B 1 134 ? -0.429 -5.988 -19.781 1 97 134 ILE B N 1
ATOM 3913 C CA . ILE B 1 134 ? -0.986 -7.059 -18.953 1 97 134 ILE B CA 1
ATOM 3914 C C . ILE B 1 134 ? -1.334 -6.523 -17.578 1 97 134 ILE B C 1
ATOM 3916 O O . ILE B 1 134 ? -2.41 -6.809 -17.047 1 97 134 ILE B O 1
ATOM 3920 N N . VAL B 1 135 ? -0.488 -5.676 -17.016 1 98.06 135 VAL B N 1
ATOM 3921 C CA . VAL B 1 135 ? -0.678 -5.137 -15.672 1 98.06 135 VAL B CA 1
ATOM 3922 C C . VAL B 1 135 ? -1.72 -4.023 -15.711 1 98.06 135 VAL B C 1
ATOM 3924 O O . VAL B 1 135 ? -2.199 -3.645 -16.781 1 98.06 135 VAL B O 1
ATOM 3927 N N . LEU B 1 136 ? -2.086 -3.553 -14.609 1 98.44 136 LEU B N 1
ATOM 3928 C CA . LEU B 1 136 ? -3.123 -2.533 -14.5 1 98.44 136 LEU B CA 1
ATOM 3929 C C . LEU B 1 136 ? -2.508 -1.144 -14.367 1 98.44 136 LEU B C 1
ATOM 3931 O O . LEU B 1 136 ? -1.617 -0.93 -13.547 1 98.44 136 LEU B O 1
ATOM 3935 N N . GLY B 1 137 ? -2.977 -0.27 -15.203 1 98.25 137 GLY B N 1
ATOM 3936 C CA . GLY B 1 137 ? -2.629 1.136 -15.078 1 98.25 137 GLY B CA 1
ATOM 3937 C C . GLY B 1 137 ? -1.166 1.418 -15.359 1 98.25 137 GLY B C 1
ATOM 3938 O O . GLY B 1 137 ? -0.551 2.26 -14.703 1 98.25 137 GLY B O 1
ATOM 3939 N N . PHE B 1 138 ? -0.594 0.759 -16.297 1 98.31 138 PHE B N 1
ATOM 3940 C CA . PHE B 1 138 ? 0.805 0.98 -16.641 1 98.31 138 PHE B CA 1
ATOM 3941 C C . PHE B 1 138 ? 1.021 2.406 -17.141 1 98.31 138 PHE B C 1
ATOM 3943 O O . PHE B 1 138 ? 0.245 2.91 -17.953 1 98.31 138 PHE B O 1
ATOM 3950 N N . ARG B 1 139 ? 2.088 3.045 -16.641 1 98.44 139 ARG B N 1
ATOM 3951 C CA . ARG B 1 139 ? 2.457 4.379 -17.109 1 98.44 139 ARG B CA 1
ATOM 3952 C C . ARG B 1 139 ? 3.912 4.688 -16.781 1 98.44 139 ARG B C 1
ATOM 3954 O O . ARG B 1 139 ? 4.531 4.004 -15.961 1 98.44 139 ARG B O 1
ATOM 3961 N N . HIS B 1 140 ? 4.402 5.723 -17.406 1 98.38 140 HIS B N 1
ATOM 3962 C CA . HIS B 1 140 ? 5.727 6.234 -17.078 1 98.38 140 HIS B CA 1
ATOM 3963 C C . HIS B 1 140 ? 5.672 7.184 -15.883 1 98.38 140 HIS B C 1
ATOM 3965 O O . HIS B 1 140 ? 4.68 7.891 -15.688 1 98.38 140 HIS B O 1
ATOM 3971 N N . LEU B 1 141 ? 6.734 7.191 -15.117 1 98.56 141 LEU B N 1
ATOM 3972 C CA . LEU B 1 141 ? 6.812 8.086 -13.969 1 98.56 141 LEU B CA 1
ATOM 3973 C C . LEU B 1 141 ? 6.945 9.539 -14.422 1 98.56 141 LEU B C 1
ATOM 3975 O O . LEU B 1 141 ? 7.633 9.828 -15.406 1 98.56 141 LEU B O 1
ATOM 3979 N N . THR B 1 142 ? 6.305 10.43 -13.703 1 97.75 142 THR B N 1
ATOM 3980 C CA . THR B 1 142 ? 6.484 11.859 -13.906 1 97.75 142 THR B CA 1
ATOM 3981 C C . THR B 1 142 ? 7.789 12.336 -13.273 1 97.75 142 THR B C 1
ATOM 3983 O O . THR B 1 142 ? 8.398 11.617 -12.484 1 97.75 142 THR B O 1
ATOM 3986 N N . GLN B 1 143 ? 8.148 13.555 -13.586 1 96.75 143 GLN B N 1
ATOM 3987 C CA . GLN B 1 143 ? 9.352 14.141 -12.992 1 96.75 143 GLN B CA 1
ATOM 3988 C C . GLN B 1 143 ? 9.203 14.297 -11.484 1 96.75 143 GLN B C 1
ATOM 3990 O O . GLN B 1 143 ? 10.172 14.109 -10.742 1 96.75 143 GLN B O 1
ATOM 3995 N N . ASP B 1 144 ? 8.031 14.633 -11 1 96.12 144 ASP B N 1
ATOM 3996 C CA . ASP B 1 144 ? 7.785 14.766 -9.57 1 96.12 144 ASP B CA 1
ATOM 3997 C C . ASP B 1 144 ? 7.988 13.438 -8.844 1 96.12 144 ASP B C 1
ATOM 3999 O O . ASP B 1 144 ? 8.562 13.398 -7.754 1 96.12 144 ASP B O 1
ATOM 4003 N N . GLU B 1 145 ? 7.547 12.375 -9.414 1 97.5 145 GLU B N 1
ATOM 4004 C CA . GLU B 1 145 ? 7.738 11.055 -8.828 1 97.5 145 GLU B CA 1
ATOM 4005 C C . GLU B 1 145 ? 9.211 10.656 -8.836 1 97.5 145 GLU B C 1
ATOM 4007 O O . GLU B 1 145 ? 9.719 10.094 -7.859 1 97.5 145 GLU B O 1
ATOM 4012 N N . LEU B 1 146 ? 9.883 10.93 -9.961 1 97.38 146 LEU B N 1
ATOM 4013 C CA . LEU B 1 146 ? 11.289 10.578 -10.086 1 97.38 146 LEU B CA 1
ATOM 4014 C C . LEU B 1 146 ? 12.133 11.328 -9.055 1 97.38 146 LEU B C 1
ATOM 4016 O O . LEU B 1 146 ? 13.156 10.812 -8.594 1 97.38 146 LEU B O 1
ATOM 4020 N N . SER B 1 147 ? 11.688 12.508 -8.641 1 95.12 147 SER B N 1
ATOM 4021 C CA . SER B 1 147 ? 12.43 13.32 -7.68 1 95.12 147 SER B CA 1
ATOM 4022 C C . SER B 1 147 ? 12.469 12.656 -6.309 1 95.12 147 SER B C 1
ATOM 4024 O O . SER B 1 147 ? 13.305 13 -5.469 1 95.12 147 SER B O 1
ATOM 4026 N N . LEU B 1 148 ? 11.609 11.688 -6.102 1 94.25 148 LEU B N 1
ATOM 4027 C CA . LEU B 1 148 ? 11.609 10.953 -4.844 1 94.25 148 LEU B CA 1
ATOM 4028 C C . LEU B 1 148 ? 12.766 9.961 -4.789 1 94.25 148 LEU B C 1
ATOM 4030 O O . LEU B 1 148 ? 13.094 9.445 -3.719 1 94.25 148 LEU B O 1
ATOM 4034 N N . PHE B 1 149 ? 13.359 9.695 -5.934 1 95.94 149 PHE B N 1
ATOM 4035 C CA . PHE B 1 149 ? 14.375 8.648 -6.027 1 95.94 149 PHE B CA 1
ATOM 4036 C C . PHE B 1 149 ? 15.656 9.188 -6.641 1 95.94 149 PHE B C 1
ATOM 4038 O O . PHE B 1 149 ? 16 8.852 -7.773 1 95.94 149 PHE B O 1
ATOM 4045 N N . PRO B 1 150 ? 16.422 9.898 -5.805 1 94.06 150 PRO B N 1
ATOM 4046 C CA . PRO B 1 150 ? 17.688 10.406 -6.344 1 94.06 150 PRO B CA 1
ATOM 4047 C C . PRO B 1 150 ? 18.547 9.297 -6.934 1 94.06 150 PRO B C 1
ATOM 4049 O O . PRO B 1 150 ? 18.672 8.227 -6.344 1 94.06 150 PRO B O 1
ATOM 4052 N N . GLY B 1 151 ? 19.078 9.547 -8.109 1 93.62 151 GLY B N 1
ATOM 4053 C CA . GLY B 1 151 ? 19.953 8.578 -8.75 1 93.62 151 GLY B CA 1
ATOM 4054 C C . GLY B 1 151 ? 19.25 7.781 -9.844 1 93.62 151 GLY B C 1
ATOM 4055 O O . GLY B 1 151 ? 19.906 7.066 -10.609 1 93.62 151 GLY B O 1
ATOM 4056 N N . TRP B 1 152 ? 17.969 7.867 -9.922 1 96.12 152 TRP B N 1
ATOM 4057 C CA . TRP B 1 152 ? 17.188 7.211 -10.969 1 96.12 152 TRP B CA 1
ATOM 4058 C C . TRP B 1 152 ? 16.531 8.234 -11.875 1 96.12 152 TRP B C 1
ATOM 4060 O O . TRP B 1 152 ? 16.016 9.258 -11.406 1 96.12 152 TRP B O 1
ATOM 4070 N N . SER B 1 153 ? 16.531 8.023 -13.195 1 96.94 153 SER B N 1
ATOM 4071 C CA . SER B 1 153 ? 16.141 9.086 -14.117 1 96.94 153 SER B CA 1
ATOM 4072 C C . SER B 1 153 ? 14.945 8.672 -14.969 1 96.94 153 SER B C 1
ATOM 4074 O O . SER B 1 153 ? 14.438 9.469 -15.758 1 96.94 153 SER B O 1
ATOM 4076 N N . TYR B 1 154 ? 14.539 7.438 -14.883 1 97.44 154 TYR B N 1
ATOM 4077 C CA . TYR B 1 154 ? 13.414 6.902 -15.641 1 97.44 154 TYR B CA 1
ATOM 4078 C C . TYR B 1 154 ? 12.688 5.824 -14.852 1 97.44 154 TYR B C 1
ATOM 4080 O O . TYR B 1 154 ? 13.227 5.273 -13.891 1 97.44 154 TYR B O 1
ATOM 4088 N N . GLY B 1 155 ? 11.383 5.586 -15.211 1 97.81 155 GLY B N 1
ATOM 4089 C CA . GLY B 1 155 ? 10.711 4.531 -14.461 1 97.81 155 GLY B CA 1
ATOM 4090 C C . GLY B 1 155 ? 9.289 4.277 -14.938 1 97.81 155 GLY B C 1
ATOM 4091 O O . GLY B 1 155 ? 8.75 5.055 -15.727 1 97.81 155 GLY B O 1
ATOM 4092 N N . TRP B 1 156 ? 8.805 3.105 -14.57 1 98.44 156 TRP B N 1
ATOM 4093 C CA . TRP B 1 156 ? 7.418 2.691 -14.781 1 98.44 156 TRP B CA 1
ATOM 4094 C C . TRP B 1 156 ? 6.66 2.623 -13.461 1 98.44 156 TRP B C 1
ATOM 4096 O O . TRP B 1 156 ? 7.258 2.406 -12.406 1 98.44 156 TRP B O 1
ATOM 4106 N N . PHE B 1 157 ? 5.391 2.85 -13.547 1 98.81 157 PHE B N 1
ATOM 4107 C CA . PHE B 1 157 ? 4.453 2.611 -12.453 1 98.81 157 PHE B CA 1
ATOM 4108 C C . PHE B 1 157 ? 3.293 1.737 -12.922 1 98.81 157 PHE B C 1
ATOM 4110 O O . PHE B 1 157 ? 2.781 1.914 -14.031 1 98.81 157 PHE B O 1
ATOM 4117 N N . ASN B 1 158 ? 2.916 0.739 -12.125 1 98.62 158 ASN B N 1
ATOM 4118 C CA . ASN B 1 158 ? 1.742 -0.068 -12.445 1 98.62 158 ASN B CA 1
ATOM 4119 C C . ASN B 1 158 ? 1.169 -0.741 -11.203 1 98.62 158 ASN B C 1
ATOM 4121 O O . ASN B 1 158 ? 1.75 -0.651 -10.117 1 98.62 158 ASN B O 1
ATOM 4125 N N . THR B 1 159 ? 0.02 -1.233 -11.297 1 98.75 159 THR B N 1
ATOM 4126 C CA . THR B 1 159 ? -0.587 -2.119 -10.305 1 98.75 159 THR B CA 1
ATOM 4127 C C . THR B 1 159 ? -0.51 -3.572 -10.766 1 98.75 159 THR B C 1
ATOM 4129 O O . THR B 1 159 ? -0.886 -3.895 -11.891 1 98.75 159 THR B O 1
ATOM 4132 N N . THR B 1 160 ? 0.062 -4.359 -9.945 1 98.44 160 THR B N 1
ATOM 4133 C CA . THR B 1 160 ? 0.229 -5.777 -10.25 1 98.44 160 THR B CA 1
ATOM 4134 C C . THR B 1 160 ? -0.21 -6.641 -9.07 1 98.44 160 THR B C 1
ATOM 4136 O O . THR B 1 160 ? -0.994 -6.199 -8.234 1 98.44 160 THR B O 1
ATOM 4139 N N . LEU B 1 161 ? 0.188 -7.941 -9.102 1 98.25 161 LEU B N 1
ATOM 4140 C CA . LEU B 1 161 ? -0.275 -8.906 -8.109 1 98.25 161 LEU B CA 1
ATOM 4141 C C . LEU B 1 161 ? 0.889 -9.43 -7.273 1 98.25 161 LEU B C 1
ATOM 4143 O O . LEU B 1 161 ? 2.006 -9.562 -7.777 1 98.25 161 LEU B O 1
ATOM 4147 N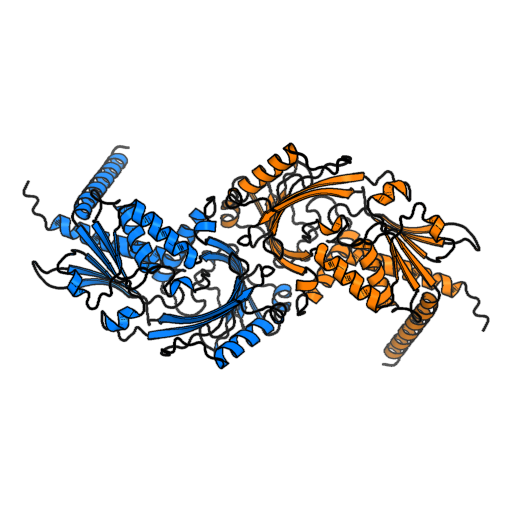 N . MET B 1 162 ? 0.613 -9.57 -6.07 1 98.31 162 MET B N 1
ATOM 4148 C CA . MET B 1 162 ? 1.464 -10.352 -5.172 1 98.31 162 MET B CA 1
ATOM 4149 C C . MET B 1 162 ? 0.844 -11.711 -4.875 1 98.31 162 MET B C 1
ATOM 4151 O O . MET B 1 162 ? -0.366 -11.812 -4.672 1 98.31 162 MET B O 1
ATOM 4155 N N . LEU B 1 163 ? 1.646 -12.711 -4.887 1 98 163 LEU B N 1
ATOM 4156 C CA . LEU B 1 163 ? 1.232 -14.07 -4.551 1 98 163 LEU B CA 1
ATOM 4157 C C . LEU B 1 163 ? 2.26 -14.742 -3.648 1 98 163 LEU B C 1
ATOM 4159 O O . LEU B 1 163 ? 3.322 -15.164 -4.113 1 98 163 LEU B O 1
ATOM 4163 N N . GLU B 1 164 ? 1.909 -14.891 -2.422 1 97.38 164 GLU B N 1
ATOM 4164 C CA . GLU B 1 164 ? 2.834 -15.477 -1.457 1 97.38 164 GLU B CA 1
ATOM 4165 C C . GLU B 1 164 ? 2.682 -17 -1.399 1 97.38 164 GLU B C 1
ATOM 4167 O O . GLU B 1 164 ? 1.679 -17.516 -0.898 1 97.38 164 GLU B O 1
ATOM 4172 N N . CYS B 1 165 ? 3.723 -17.672 -1.789 1 96.44 165 CYS B N 1
ATOM 4173 C CA . CYS B 1 165 ? 3.66 -19.125 -1.922 1 96.44 165 CYS B CA 1
ATOM 4174 C C . CYS B 1 165 ? 3.473 -19.781 -0.563 1 96.44 165 CYS B C 1
ATOM 4176 O O . CYS B 1 165 ? 2.879 -20.859 -0.471 1 96.44 165 CYS B O 1
ATOM 4178 N N . LYS B 1 166 ? 3.904 -19.156 0.498 1 95.62 166 LYS B N 1
ATOM 4179 C CA . LYS B 1 166 ? 3.686 -19.719 1.828 1 95.62 166 LYS B CA 1
ATOM 4180 C C . LYS B 1 166 ? 2.199 -19.922 2.096 1 95.62 166 LYS B C 1
ATOM 4182 O O . LYS B 1 166 ? 1.824 -20.797 2.893 1 95.62 166 LYS B O 1
ATOM 4187 N N . ASN B 1 167 ? 1.379 -19.156 1.449 1 96.88 167 ASN B N 1
ATOM 4188 C CA . ASN B 1 167 ? -0.071 -19.297 1.547 1 96.88 167 ASN B CA 1
ATOM 4189 C C . ASN B 1 167 ? -0.646 -20.047 0.357 1 96.88 167 ASN B C 1
ATOM 4191 O O . ASN B 1 167 ? -1.492 -20.938 0.527 1 96.88 167 ASN B O 1
ATOM 4195 N N . TYR B 1 168 ? -0.164 -19.766 -0.798 1 97.81 168 TYR B N 1
ATOM 4196 C CA . TYR B 1 168 ? -0.742 -20.25 -2.045 1 97.81 168 TYR B CA 1
ATOM 4197 C C . TYR B 1 168 ? -0.529 -21.75 -2.189 1 97.81 168 TYR B C 1
ATOM 4199 O O . TYR B 1 168 ? -1.422 -22.469 -2.645 1 97.81 168 TYR B O 1
ATOM 4207 N N . LEU B 1 169 ? 0.645 -22.219 -1.829 1 97.94 169 LEU B N 1
ATOM 4208 C CA . LEU B 1 169 ? 0.932 -23.641 -1.995 1 97.94 169 LEU B CA 1
ATOM 4209 C C . LEU B 1 169 ? 0.02 -24.484 -1.113 1 97.94 169 LEU B C 1
ATOM 4211 O O . LEU B 1 169 ? -0.628 -25.422 -1.597 1 97.94 169 LEU B O 1
ATOM 4215 N N . PRO B 1 170 ? -0.097 -24.141 0.182 1 97.44 170 PRO B N 1
ATOM 4216 C CA . PRO B 1 170 ? -1.068 -24.875 0.989 1 97.44 170 PRO B CA 1
ATOM 4217 C C . PRO B 1 170 ? -2.49 -24.781 0.438 1 97.44 170 PRO B C 1
ATOM 4219 O O . PRO B 1 170 ? -3.242 -25.75 0.492 1 97.44 170 PRO B O 1
ATOM 4222 N N . TRP B 1 171 ? -2.834 -23.672 -0.048 1 96.81 171 TRP B N 1
ATOM 4223 C CA . TRP B 1 171 ? -4.152 -23.5 -0.647 1 96.81 171 TRP B CA 1
ATOM 4224 C C . TRP B 1 171 ? -4.34 -24.438 -1.836 1 96.81 171 TRP B C 1
ATOM 4226 O O . TRP B 1 171 ? -5.363 -25.109 -1.946 1 96.81 171 TRP B O 1
ATOM 4236 N N . LEU B 1 172 ? -3.365 -24.516 -2.719 1 97.38 172 LEU B N 1
ATOM 4237 C CA . LEU B 1 172 ? -3.396 -25.406 -3.865 1 97.38 172 LEU B CA 1
ATOM 4238 C C . LEU B 1 172 ? -3.49 -26.859 -3.412 1 97.38 172 LEU B C 1
ATOM 4240 O O . LEU B 1 172 ? -4.273 -27.641 -3.963 1 97.38 172 LEU B O 1
ATOM 4244 N N . MET B 1 173 ? -2.684 -27.219 -2.432 1 98.12 173 MET B N 1
ATOM 4245 C CA . MET B 1 173 ? -2.666 -28.594 -1.949 1 98.12 173 MET B CA 1
ATOM 4246 C C . MET B 1 173 ? -4.027 -28.984 -1.389 1 98.12 173 MET B C 1
ATOM 4248 O O . MET B 1 173 ? -4.516 -30.094 -1.656 1 98.12 173 MET B O 1
ATOM 4252 N N . LYS B 1 174 ? -4.594 -28.094 -0.605 1 97.5 174 LYS B N 1
ATOM 4253 C CA . LYS B 1 174 ? -5.926 -28.344 -0.069 1 97.5 174 LYS B CA 1
ATOM 4254 C C . LYS B 1 174 ? -6.938 -28.562 -1.19 1 97.5 174 LYS B C 1
ATOM 4256 O O . LYS B 1 174 ? -7.746 -29.484 -1.14 1 97.5 174 LYS B O 1
ATOM 4261 N N . LYS B 1 175 ? -6.906 -27.734 -2.172 1 96.06 175 LYS B N 1
ATOM 4262 C CA . LYS B 1 175 ? -7.801 -27.844 -3.32 1 96.06 175 LYS B CA 1
ATOM 4263 C C . LYS B 1 175 ? -7.59 -29.156 -4.062 1 96.06 175 LYS B C 1
ATOM 4265 O O . LYS B 1 175 ? -8.555 -29.844 -4.398 1 96.06 175 LYS B O 1
ATOM 4270 N N . LEU B 1 176 ? -6.371 -29.484 -4.281 1 97.81 176 LEU B N 1
ATOM 4271 C CA . LEU B 1 176 ? -6.039 -30.719 -5.004 1 97.81 176 LEU B CA 1
ATOM 4272 C C . LEU B 1 176 ? -6.488 -31.953 -4.219 1 97.81 176 LEU B C 1
ATOM 4274 O O . LEU B 1 176 ? -6.988 -32.906 -4.805 1 97.81 176 LEU B O 1
ATOM 4278 N N . LYS B 1 177 ? -6.348 -31.891 -2.896 1 97.38 177 LYS B N 1
ATOM 4279 C CA . LYS B 1 177 ? -6.812 -33 -2.059 1 97.38 177 LYS B CA 1
ATOM 4280 C C . LYS B 1 177 ? -8.328 -33.156 -2.172 1 97.38 177 LYS B C 1
ATOM 4282 O O . LYS B 1 177 ? -8.828 -34.281 -2.146 1 97.38 177 LYS B O 1
ATOM 4287 N N . SER B 1 178 ? -9.008 -32.094 -2.322 1 95.94 178 SER B N 1
ATOM 4288 C CA . SER B 1 178 ? -10.461 -32.188 -2.443 1 95.94 178 SER B CA 1
ATOM 4289 C C . SER B 1 178 ? -10.875 -32.844 -3.744 1 95.94 178 SER B C 1
ATOM 4291 O O . SER B 1 178 ? -11.992 -33.375 -3.854 1 95.94 178 SER B O 1
ATOM 4293 N N . TYR B 1 179 ? -9.984 -32.938 -4.695 1 94.75 179 TYR B N 1
ATOM 4294 C CA . TYR B 1 179 ? -10.234 -33.625 -5.957 1 94.75 179 TYR B CA 1
ATOM 4295 C C . TYR B 1 179 ? -9.758 -35.062 -5.895 1 94.75 179 TYR B C 1
ATOM 4297 O O . TYR B 1 179 ? -9.852 -35.812 -6.883 1 94.75 179 TYR B O 1
ATOM 4305 N N . GLY B 1 180 ? -9.117 -35.406 -4.738 1 94.88 180 GLY B N 1
ATOM 4306 C CA . GLY B 1 180 ? -8.68 -36.781 -4.562 1 94.88 180 GLY B CA 1
ATOM 4307 C C . GLY B 1 180 ? -7.246 -37 -4.988 1 94.88 180 GLY B C 1
ATOM 4308 O O . GLY B 1 180 ? -6.812 -38.156 -5.129 1 94.88 180 GLY B O 1
ATOM 4309 N N . ILE B 1 181 ? -6.496 -35.906 -5.223 1 96.75 181 ILE B N 1
ATOM 4310 C CA . ILE B 1 181 ? -5.09 -36.062 -5.602 1 96.75 181 ILE B CA 1
ATOM 4311 C C . ILE B 1 181 ? -4.277 -36.531 -4.406 1 96.75 181 ILE B C 1
ATOM 4313 O O . ILE B 1 181 ? -4.492 -36.094 -3.275 1 96.75 181 ILE B O 1
ATOM 4317 N N . LYS B 1 182 ? -3.377 -37.438 -4.676 1 97.25 182 LYS B N 1
ATOM 4318 C CA . LYS B 1 182 ? -2.541 -38.031 -3.631 1 97.25 182 LYS B CA 1
ATOM 4319 C C . LYS B 1 182 ? -1.185 -37.344 -3.562 1 97.25 182 LYS B C 1
ATOM 4321 O O . LYS B 1 182 ? -0.644 -36.906 -4.586 1 97.25 182 LYS B O 1
ATOM 4326 N N . PHE B 1 183 ? -0.709 -37.25 -2.365 1 98.44 183 PHE B N 1
ATOM 4327 C CA . PHE B 1 183 ? 0.607 -36.688 -2.102 1 98.44 183 PHE B CA 1
ATOM 4328 C C . PHE B 1 183 ? 1.51 -37.688 -1.413 1 98.44 183 PHE B C 1
ATOM 4330 O O . PHE B 1 183 ? 1.133 -38.281 -0.395 1 98.44 183 PHE B O 1
ATOM 4337 N N . ILE B 1 184 ? 2.682 -37.938 -1.987 1 98.25 184 ILE B N 1
ATOM 4338 C CA . ILE B 1 184 ? 3.641 -38.875 -1.411 1 98.25 184 ILE B CA 1
ATOM 4339 C C . ILE B 1 184 ? 4.977 -38.188 -1.188 1 98.25 184 ILE B C 1
ATOM 4341 O O . ILE B 1 184 ? 5.594 -37.688 -2.137 1 98.25 184 ILE B O 1
ATOM 4345 N N . GLN B 1 185 ? 5.387 -38.094 0.036 1 97.94 185 GLN B N 1
ATOM 4346 C CA . GLN B 1 185 ? 6.695 -37.531 0.354 1 97.94 185 GLN B CA 1
ATOM 4347 C C . GLN B 1 185 ? 7.809 -38.531 0.101 1 97.94 185 GLN B C 1
ATOM 4349 O O . GLN B 1 185 ? 7.949 -39.5 0.845 1 97.94 185 GLN B O 1
ATOM 4354 N N . LYS B 1 186 ? 8.508 -38.312 -0.966 1 95.62 186 LYS B N 1
ATOM 4355 C CA . LYS B 1 186 ? 9.578 -39.188 -1.387 1 95.62 186 LYS B CA 1
ATOM 4356 C C . LYS B 1 186 ? 10.562 -38.5 -2.309 1 95.62 186 LYS B C 1
ATOM 4358 O O . LYS B 1 186 ? 10.164 -37.688 -3.156 1 95.62 186 LYS B O 1
ATOM 4363 N N . LYS B 1 187 ? 11.773 -38.781 -2.088 1 94.44 187 LYS B N 1
ATOM 4364 C CA . LYS B 1 187 ? 12.781 -38.312 -3.045 1 94.44 187 LYS B CA 1
ATOM 4365 C C . LYS B 1 187 ? 12.805 -39.219 -4.277 1 94.44 187 LYS B C 1
ATOM 4367 O O . LYS B 1 187 ? 13.016 -40.438 -4.164 1 94.44 187 LYS B O 1
ATOM 4372 N N . VAL B 1 188 ? 12.555 -38.719 -5.434 1 94.25 188 VAL B N 1
ATOM 4373 C CA . VAL B 1 188 ? 12.625 -39.438 -6.691 1 94.25 188 VAL B CA 1
ATOM 4374 C C . VAL B 1 188 ? 14.039 -39.344 -7.27 1 94.25 188 VAL B C 1
ATOM 4376 O O . VAL B 1 188 ? 14.492 -38.25 -7.621 1 94.25 188 VAL B O 1
ATOM 4379 N N . ASN B 1 189 ? 14.703 -40.438 -7.375 1 92.38 189 ASN B N 1
ATOM 4380 C CA . ASN B 1 189 ? 16.094 -40.438 -7.816 1 92.38 189 ASN B CA 1
ATOM 4381 C C . ASN B 1 189 ? 16.203 -40.625 -9.328 1 92.38 189 ASN B C 1
ATOM 4383 O O . ASN B 1 189 ? 17.234 -40.281 -9.922 1 92.38 189 ASN B O 1
ATOM 4387 N N . SER B 1 190 ? 15.172 -41.25 -9.867 1 91.94 190 SER B N 1
ATOM 4388 C CA . SER B 1 190 ? 15.062 -41.438 -11.312 1 91.94 190 SER B CA 1
ATOM 4389 C C . SER B 1 190 ? 13.609 -41.406 -11.766 1 91.94 190 SER B C 1
ATOM 4391 O O . SER B 1 190 ? 12.742 -42 -11.125 1 91.94 190 SER B O 1
ATOM 4393 N N . LEU B 1 191 ? 13.391 -40.688 -12.844 1 91.19 191 LEU B N 1
ATOM 4394 C CA . LEU B 1 191 ? 12.023 -40.625 -13.352 1 91.19 191 LEU B CA 1
ATOM 4395 C C . LEU B 1 191 ? 11.555 -42 -13.812 1 91.19 191 LEU B C 1
ATOM 4397 O O . LEU B 1 191 ? 10.359 -42.312 -13.773 1 91.19 191 LEU B O 1
ATOM 4401 N N . MET B 1 192 ? 12.469 -42.844 -14.125 1 87.69 192 MET B N 1
ATOM 4402 C CA . MET B 1 192 ? 12.156 -44.156 -14.656 1 87.69 192 MET B CA 1
ATOM 4403 C C . MET B 1 192 ? 11.547 -45.031 -13.586 1 87.69 192 MET B C 1
ATOM 4405 O O . MET B 1 192 ? 10.828 -46 -13.891 1 87.69 192 MET B O 1
ATOM 4409 N N . GLU B 1 193 ? 11.891 -44.688 -12.375 1 89.69 193 GLU B N 1
ATOM 4410 C CA . GLU B 1 193 ? 11.312 -45.5 -11.297 1 89.69 193 GLU B CA 1
ATOM 4411 C C . GLU B 1 193 ? 9.797 -45.375 -11.281 1 89.69 193 GLU B C 1
ATOM 4413 O O . GLU B 1 193 ? 9.109 -46.281 -10.781 1 89.69 193 GLU B O 1
ATOM 4418 N N . LEU B 1 194 ? 9.289 -44.312 -11.883 1 90.94 194 LEU B N 1
ATOM 4419 C CA . LEU B 1 194 ? 7.848 -44.062 -11.891 1 90.94 194 LEU B CA 1
ATOM 4420 C C . LEU B 1 194 ? 7.211 -44.625 -13.164 1 90.94 194 LEU B C 1
ATOM 4422 O O . LEU B 1 194 ? 5.984 -44.719 -13.266 1 90.94 194 LEU B O 1
ATOM 4426 N N . SER B 1 195 ? 8.047 -45.031 -14.086 1 87.06 195 SER B N 1
ATOM 4427 C CA . SER B 1 195 ? 7.559 -45.5 -15.375 1 87.06 195 SER B CA 1
ATOM 4428 C C . SER B 1 195 ? 6.84 -46.844 -15.227 1 87.06 195 SER B C 1
ATOM 4430 O O . SER B 1 195 ? 6.082 -47.25 -16.109 1 87.06 195 SER B O 1
ATOM 4432 N N . LEU B 1 196 ? 7.039 -47.531 -14.148 1 83.62 196 LEU B N 1
ATOM 4433 C CA . LEU B 1 196 ? 6.441 -48.844 -13.938 1 83.62 196 LEU B CA 1
ATOM 4434 C C . LEU B 1 196 ? 4.996 -48.719 -13.469 1 83.62 196 LEU B C 1
ATOM 4436 O O . LEU B 1 196 ? 4.168 -49.594 -13.742 1 83.62 196 LEU B O 1
ATOM 4440 N N . SER B 1 197 ? 4.742 -47.656 -12.914 1 86.88 197 SER B N 1
ATOM 4441 C CA . SER B 1 197 ? 3.434 -47.562 -12.281 1 86.88 197 SER B CA 1
ATOM 4442 C C . SER B 1 197 ? 2.574 -46.5 -12.961 1 86.88 197 SER B C 1
ATOM 4444 O O . SER B 1 197 ? 1.346 -46.5 -12.844 1 86.88 197 SER B O 1
ATOM 4446 N N . ASP B 1 198 ? 3.23 -45.594 -13.695 1 92.69 198 ASP B N 1
ATOM 4447 C CA . ASP B 1 198 ? 2.477 -44.469 -14.203 1 92.69 198 ASP B CA 1
ATOM 4448 C C . ASP B 1 198 ? 2.574 -44.375 -15.727 1 92.69 198 ASP B C 1
ATOM 4450 O O . ASP B 1 198 ? 3.605 -44.719 -16.312 1 92.69 198 ASP B O 1
ATOM 4454 N N . ASP B 1 199 ? 1.533 -43.938 -16.328 1 92.94 199 ASP B N 1
ATOM 4455 C CA . ASP B 1 199 ? 1.449 -43.781 -17.781 1 92.94 199 ASP B CA 1
ATOM 4456 C C . ASP B 1 199 ? 2.092 -42.469 -18.25 1 92.94 199 ASP B C 1
ATOM 4458 O O . ASP B 1 199 ? 2.615 -42.406 -19.359 1 92.94 199 ASP B O 1
ATOM 4462 N N . VAL B 1 200 ? 1.971 -41.438 -17.453 1 96.12 200 VAL B N 1
ATOM 4463 C CA . VAL B 1 200 ? 2.494 -40.125 -17.75 1 96.12 200 VAL B CA 1
ATOM 4464 C C . VAL B 1 200 ? 3.264 -39.594 -16.547 1 96.12 200 VAL B C 1
ATOM 4466 O O . VAL B 1 200 ? 2.801 -39.688 -15.406 1 96.12 200 VAL B O 1
ATOM 4469 N N . ILE B 1 201 ? 4.473 -39.094 -16.781 1 97.12 201 ILE B N 1
ATOM 4470 C CA . ILE B 1 201 ? 5.281 -38.438 -15.758 1 97.12 201 ILE B CA 1
ATOM 4471 C C . ILE B 1 201 ? 5.457 -36.969 -16.109 1 97.12 201 ILE B C 1
ATOM 4473 O O . ILE B 1 201 ? 5.848 -36.625 -17.219 1 97.12 201 ILE B O 1
ATOM 4477 N N . ILE B 1 202 ? 5.078 -36.094 -15.211 1 98.25 202 ILE B N 1
ATOM 4478 C CA . ILE B 1 202 ? 5.297 -34.656 -15.375 1 98.25 202 ILE B CA 1
ATOM 4479 C C . ILE B 1 202 ? 6.414 -34.188 -14.438 1 98.25 202 ILE B C 1
ATOM 4481 O O . ILE B 1 202 ? 6.266 -34.25 -13.219 1 98.25 202 ILE B O 1
ATOM 4485 N N . ASN B 1 203 ? 7.523 -33.781 -15.039 1 97.94 203 ASN B N 1
ATOM 4486 C CA . ASN B 1 203 ? 8.727 -33.375 -14.32 1 97.94 203 ASN B CA 1
ATOM 4487 C C . ASN B 1 203 ? 8.711 -31.891 -13.992 1 97.94 203 ASN B C 1
ATOM 4489 O O . ASN B 1 203 ? 9.023 -31.062 -14.844 1 97.94 203 ASN B O 1
ATOM 4493 N N . CYS B 1 204 ? 8.414 -31.578 -12.773 1 98.12 204 CYS B N 1
ATOM 4494 C CA . CYS B 1 204 ? 8.391 -30.219 -12.25 1 98.12 204 CYS B CA 1
ATOM 4495 C C . CYS B 1 204 ? 9.391 -30.062 -11.102 1 98.12 204 CYS B C 1
ATOM 4497 O O . CYS B 1 204 ? 9.055 -29.5 -10.062 1 98.12 204 CYS B O 1
ATOM 4499 N N . THR B 1 205 ? 10.641 -30.453 -11.266 1 96.5 205 THR B N 1
ATOM 4500 C CA . THR B 1 205 ? 11.547 -30.656 -10.148 1 96.5 205 THR B CA 1
ATOM 4501 C C . THR B 1 205 ? 12.461 -29.438 -9.969 1 96.5 205 THR B C 1
ATOM 4503 O O . THR B 1 205 ? 13.406 -29.469 -9.18 1 96.5 205 THR B O 1
ATOM 4506 N N . GLY B 1 206 ? 12.211 -28.359 -10.734 1 94.75 206 GLY B N 1
ATOM 4507 C CA . GLY B 1 206 ? 13 -27.156 -10.555 1 94.75 206 GLY B CA 1
ATOM 4508 C C . GLY B 1 206 ? 14.492 -27.391 -10.609 1 94.75 206 GLY B C 1
ATOM 4509 O O . GLY B 1 206 ? 15.008 -27.938 -11.594 1 94.75 206 GLY B O 1
ATOM 4510 N N . MET B 1 207 ? 15.195 -27.141 -9.5 1 92.88 207 MET B N 1
ATOM 4511 C CA . MET B 1 207 ? 16.641 -27.266 -9.422 1 92.88 207 MET B CA 1
ATOM 4512 C C . MET B 1 207 ? 17.094 -28.719 -9.57 1 92.88 207 MET B C 1
ATOM 4514 O O . MET B 1 207 ? 18.172 -28.984 -10.102 1 92.88 207 MET B O 1
ATOM 4518 N N . GLN B 1 208 ? 16.281 -29.609 -9.172 1 93.38 208 GLN B N 1
ATOM 4519 C CA . GLN B 1 208 ? 16.656 -31.016 -9.172 1 93.38 208 GLN B CA 1
ATOM 4520 C C . GLN B 1 208 ? 16.672 -31.594 -10.586 1 93.38 208 GLN B C 1
ATOM 4522 O O . GLN B 1 208 ? 17.188 -32.688 -10.828 1 93.38 208 GLN B O 1
ATOM 4527 N N . ALA B 1 209 ? 16.078 -30.859 -11.516 1 93 209 ALA B N 1
ATOM 4528 C CA . ALA B 1 209 ? 16.125 -31.281 -12.906 1 93 209 ALA B CA 1
ATOM 4529 C C . ALA B 1 209 ? 17.562 -31.406 -13.398 1 93 209 ALA B C 1
ATOM 4531 O O . ALA B 1 209 ? 17.859 -32.188 -14.297 1 93 209 ALA B O 1
ATOM 4532 N N . ALA B 1 210 ? 18.422 -30.609 -12.805 1 90.56 210 ALA B N 1
ATOM 4533 C CA . ALA B 1 210 ? 19.844 -30.656 -13.172 1 90.56 210 ALA B CA 1
ATOM 4534 C C . ALA B 1 210 ? 20.406 -32.062 -13 1 90.56 210 ALA B C 1
ATOM 4536 O O . ALA B 1 210 ? 21.281 -32.5 -13.75 1 90.56 210 ALA B O 1
ATOM 4537 N N . HIS B 1 211 ? 19.875 -32.844 -12.07 1 88.62 211 HIS B N 1
ATOM 4538 C CA . HIS B 1 211 ? 20.406 -34.156 -11.75 1 88.62 211 HIS B CA 1
ATOM 4539 C C . HIS B 1 211 ? 19.516 -35.281 -12.281 1 88.62 211 HIS B C 1
ATOM 4541 O O . HIS B 1 211 ? 20 -36.281 -12.773 1 88.62 211 HIS B O 1
ATOM 4547 N N . LEU B 1 212 ? 18.219 -35.062 -12.266 1 89.06 212 LEU B N 1
ATOM 4548 C CA . LEU B 1 212 ? 17.266 -36.094 -12.625 1 89.06 212 LEU B CA 1
ATOM 4549 C C . LEU B 1 212 ? 17.25 -36.344 -14.133 1 89.06 212 LEU B C 1
ATOM 4551 O O . LEU B 1 212 ? 17.094 -37.469 -14.594 1 89.06 212 LEU B O 1
ATOM 4555 N N . VAL B 1 213 ? 17.25 -35.406 -15.125 1 84.06 213 VAL B N 1
ATOM 4556 C CA . VAL B 1 213 ? 17.234 -35.438 -16.578 1 84.06 213 VAL B CA 1
ATOM 4557 C C . VAL B 1 213 ? 18.625 -35.125 -17.125 1 84.06 213 VAL B C 1
ATOM 4559 O O . VAL B 1 213 ? 18.859 -35.219 -18.344 1 84.06 213 VAL B O 1
ATOM 4562 N N . PRO B 1 214 ? 19.594 -35.125 -16.453 1 83.75 214 PRO B N 1
ATOM 4563 C CA . PRO B 1 214 ? 20.797 -34.312 -16.297 1 83.75 214 PRO B CA 1
ATOM 4564 C C . PRO B 1 214 ? 20.828 -33.125 -17.266 1 83.75 214 PRO B C 1
ATOM 4566 O O . PRO B 1 214 ? 21.484 -33.219 -18.312 1 83.75 214 PRO B O 1
ATOM 4569 N N . ASP B 1 215 ? 20.172 -32.188 -17.109 1 91.38 215 ASP B N 1
ATOM 4570 C CA . ASP B 1 215 ? 20.109 -30.953 -17.891 1 91.38 215 ASP B CA 1
ATOM 4571 C C . ASP B 1 215 ? 21.203 -29.984 -17.453 1 91.38 215 ASP B C 1
ATOM 4573 O O . ASP B 1 215 ? 21.078 -29.297 -16.438 1 91.38 215 ASP B O 1
ATOM 4577 N N . LYS B 1 216 ? 22.25 -29.844 -18.234 1 92.06 216 LYS B N 1
ATOM 4578 C CA . LYS B 1 216 ? 23.422 -29.047 -17.906 1 92.06 216 LYS B CA 1
ATOM 4579 C C . LYS B 1 216 ? 23.094 -27.547 -17.953 1 92.06 216 LYS B C 1
ATOM 4581 O O . LYS B 1 216 ? 23.859 -26.734 -17.438 1 92.06 216 LYS B O 1
ATOM 4586 N N . GLU B 1 217 ? 22 -27.297 -18.5 1 95.25 217 GLU B N 1
ATOM 4587 C CA . GLU B 1 217 ? 21.641 -25.875 -18.609 1 95.25 217 GLU B CA 1
ATOM 4588 C C . GLU B 1 217 ? 21.031 -25.359 -17.312 1 95.25 217 GLU B C 1
ATOM 4590 O O . GLU B 1 217 ? 20.922 -24.156 -17.109 1 95.25 217 GLU B O 1
ATOM 4595 N N . VAL B 1 218 ? 20.609 -26.266 -16.469 1 96.62 218 VAL B N 1
ATOM 4596 C CA . VAL B 1 218 ? 20.016 -25.844 -15.203 1 96.62 218 VAL B CA 1
ATOM 4597 C C . VAL B 1 218 ? 21.109 -25.484 -14.203 1 96.62 218 VAL B C 1
ATOM 4599 O O . VAL B 1 218 ? 22 -26.297 -13.922 1 96.62 218 VAL B O 1
ATOM 4602 N N . GLN B 1 219 ? 21.125 -24.266 -13.734 1 95.94 219 GLN B N 1
ATOM 4603 C CA . GLN B 1 219 ? 22.062 -23.797 -12.727 1 95.94 219 GLN B CA 1
ATOM 4604 C C . GLN B 1 219 ? 21.359 -22.969 -11.656 1 95.94 219 GLN B C 1
ATOM 4606 O O . GLN B 1 219 ? 20.312 -22.359 -11.93 1 95.94 219 GLN B O 1
ATOM 4611 N N . PRO B 1 220 ? 21.969 -22.922 -10.492 1 96.12 220 PRO B N 1
ATOM 4612 C CA . PRO B 1 220 ? 21.344 -22.109 -9.461 1 96.12 220 PRO B CA 1
ATOM 4613 C C . PRO B 1 220 ? 21.484 -20.609 -9.734 1 96.12 220 PRO B C 1
ATOM 4615 O O . PRO B 1 220 ? 22.562 -20.156 -10.125 1 96.12 220 PRO B O 1
ATOM 4618 N N . GLY B 1 221 ? 20.422 -19.875 -9.711 1 95.62 221 GLY B N 1
ATOM 4619 C CA . GLY B 1 221 ? 20.469 -18.438 -9.453 1 95.62 221 GLY B CA 1
ATOM 4620 C C . GLY B 1 221 ? 20.328 -18.094 -7.98 1 95.62 221 GLY B C 1
ATOM 4621 O O . GLY B 1 221 ? 19.219 -17.859 -7.492 1 95.62 221 GLY B O 1
ATOM 4622 N N . ARG B 1 222 ? 21.438 -18.078 -7.332 1 96.88 222 ARG B N 1
ATOM 4623 C CA . ARG B 1 222 ? 21.391 -17.875 -5.887 1 96.88 222 ARG B CA 1
ATOM 4624 C C . ARG B 1 222 ? 20.875 -16.484 -5.535 1 96.88 222 ARG B C 1
ATOM 4626 O O . ARG B 1 222 ? 21.328 -15.492 -6.105 1 96.88 222 ARG B O 1
ATOM 4633 N N . GLY B 1 223 ? 19.906 -16.5 -4.691 1 95.56 223 GLY B N 1
ATOM 4634 C CA . GLY B 1 223 ? 19.406 -15.25 -4.129 1 95.56 223 GLY B CA 1
ATOM 4635 C C . GLY B 1 223 ? 19.484 -15.203 -2.615 1 95.56 223 GLY B C 1
ATOM 4636 O O . GLY B 1 223 ? 19.656 -16.234 -1.965 1 95.56 223 GLY B O 1
ATOM 4637 N N . GLN B 1 224 ? 19.531 -14.094 -2.082 1 96.62 224 GLN B N 1
ATOM 4638 C CA . GLN B 1 224 ? 19.453 -13.844 -0.646 1 96.62 224 GLN B CA 1
ATOM 4639 C C . GLN B 1 224 ? 18.438 -12.742 -0.332 1 96.62 224 GLN B C 1
ATOM 4641 O O . GLN B 1 224 ? 18.359 -11.75 -1.055 1 96.62 224 GLN B O 1
ATOM 4646 N N . LEU B 1 225 ? 17.656 -13 0.702 1 96.62 225 LEU B N 1
ATOM 4647 C CA . LEU B 1 225 ? 16.625 -12.055 1.121 1 96.62 225 LEU B CA 1
ATOM 4648 C C . LEU B 1 225 ? 16.828 -11.641 2.576 1 96.62 225 LEU B C 1
ATOM 4650 O O . LEU B 1 225 ? 17.203 -12.469 3.412 1 96.62 225 LEU B O 1
ATOM 4654 N N . THR B 1 226 ? 16.641 -10.406 2.805 1 97.75 226 THR B N 1
ATOM 4655 C CA . THR B 1 226 ? 16.438 -9.859 4.145 1 97.75 226 THR B CA 1
ATOM 4656 C C . THR B 1 226 ? 15.008 -9.367 4.32 1 97.75 226 THR B C 1
ATOM 4658 O O . THR B 1 226 ? 14.492 -8.633 3.475 1 97.75 226 THR B O 1
ATOM 4661 N N . LYS B 1 227 ? 14.352 -9.797 5.363 1 97.94 227 LYS B N 1
ATOM 4662 C CA . LYS B 1 227 ? 12.984 -9.352 5.617 1 97.94 227 LYS B CA 1
ATOM 4663 C C . LYS B 1 227 ? 12.914 -8.477 6.863 1 97.94 227 LYS B C 1
ATOM 4665 O O . LYS B 1 227 ? 13.547 -8.773 7.875 1 97.94 227 LYS B O 1
ATOM 4670 N N . VAL B 1 228 ? 12.211 -7.398 6.77 1 98.25 228 VAL B N 1
ATOM 4671 C CA . VAL B 1 228 ? 12.031 -6.457 7.871 1 98.25 228 VAL B CA 1
ATOM 4672 C C . VAL B 1 228 ? 10.547 -6.199 8.094 1 98.25 228 VAL B C 1
ATOM 4674 O O . VAL B 1 228 ? 9.719 -6.527 7.246 1 98.25 228 VAL B O 1
ATOM 4677 N N . TYR B 1 229 ? 10.227 -5.742 9.281 1 97.5 229 TYR B N 1
ATOM 4678 C CA . TYR B 1 229 ? 8.852 -5.348 9.57 1 97.5 229 TYR B CA 1
ATOM 4679 C C . TYR B 1 229 ? 8.641 -3.865 9.297 1 97.5 229 TYR B C 1
ATOM 4681 O O . TYR B 1 229 ? 9.172 -3.014 10.016 1 97.5 229 TYR B O 1
ATOM 4689 N N . ALA B 1 230 ? 7.941 -3.496 8.258 1 97.5 230 ALA B N 1
ATOM 4690 C CA . ALA B 1 230 ? 7.688 -2.127 7.809 1 97.5 230 ALA B CA 1
ATOM 4691 C C . ALA B 1 230 ? 6.293 -1.996 7.203 1 97.5 230 ALA B C 1
ATOM 4693 O O . ALA B 1 230 ? 6.152 -1.706 6.012 1 97.5 230 ALA B O 1
ATOM 4694 N N . PRO B 1 231 ? 5.289 -2.107 8.008 1 96.75 231 PRO B N 1
ATOM 4695 C CA . PRO B 1 231 ? 3.908 -2.182 7.523 1 96.75 231 PRO B CA 1
ATOM 4696 C C . PRO B 1 231 ? 3.434 -0.872 6.895 1 96.75 231 PRO B C 1
ATOM 4698 O O . PRO B 1 231 ? 2.381 -0.836 6.254 1 96.75 231 PRO B O 1
ATOM 4701 N N . TRP B 1 232 ? 4.211 0.252 6.969 1 97.31 232 TRP B N 1
ATOM 4702 C CA . TRP B 1 232 ? 3.834 1.527 6.367 1 97.31 232 TRP B CA 1
ATOM 4703 C C . TRP B 1 232 ? 4.156 1.541 4.879 1 97.31 232 TRP B C 1
ATOM 4705 O O . TRP B 1 232 ? 3.688 2.414 4.145 1 97.31 232 TRP B O 1
ATOM 4715 N N . LEU B 1 233 ? 4.98 0.614 4.438 1 98 233 LEU B N 1
ATOM 4716 C CA . LEU B 1 233 ? 5.297 0.547 3.016 1 98 233 LEU B CA 1
ATOM 4717 C C . LEU B 1 233 ? 4.145 -0.067 2.229 1 98 233 LEU B C 1
ATOM 4719 O O . LEU B 1 233 ? 3.734 -1.196 2.502 1 98 233 LEU B O 1
ATOM 4723 N N . LYS B 1 234 ? 3.686 0.681 1.227 1 98.56 234 LYS B N 1
ATOM 4724 C CA . LYS B 1 234 ? 2.494 0.269 0.489 1 98.56 234 LYS B CA 1
ATOM 4725 C C . LYS B 1 234 ? 2.834 -0.063 -0.961 1 98.56 234 LYS B C 1
ATOM 4727 O O . LYS B 1 234 ? 2.02 -0.653 -1.675 1 98.56 234 LYS B O 1
ATOM 4732 N N . HIS B 1 235 ? 4.062 0.322 -1.428 1 98.81 235 HIS B N 1
ATOM 4733 C CA . HIS B 1 235 ? 4.461 0.127 -2.818 1 98.81 235 HIS B CA 1
ATOM 4734 C C . HIS B 1 235 ? 5.605 -0.873 -2.928 1 98.81 235 HIS B C 1
ATOM 4736 O O . HIS B 1 235 ? 6.453 -0.955 -2.033 1 98.81 235 HIS B O 1
ATOM 4742 N N . PHE B 1 236 ? 5.676 -1.577 -4.035 1 98.81 236 PHE B N 1
ATOM 4743 C CA . PHE B 1 236 ? 6.902 -2.297 -4.355 1 98.81 236 PHE B CA 1
ATOM 4744 C C . PHE B 1 236 ? 7.883 -1.392 -5.09 1 98.81 236 PHE B C 1
ATOM 4746 O O . PHE B 1 236 ? 7.48 -0.443 -5.762 1 98.81 236 PHE B O 1
ATOM 4753 N N . TYR B 1 237 ? 9.141 -1.64 -4.93 1 98.38 237 TYR B N 1
ATOM 4754 C CA . TYR B 1 237 ? 10.242 -0.972 -5.621 1 98.38 237 TYR B CA 1
ATOM 4755 C C . TYR B 1 237 ? 11.164 -1.985 -6.285 1 98.38 237 TYR B C 1
ATOM 4757 O O . TYR B 1 237 ? 11.625 -2.928 -5.641 1 98.38 237 TYR B O 1
ATOM 4765 N N . SER B 1 238 ? 11.32 -1.879 -7.523 1 97.06 238 SER B N 1
ATOM 4766 C CA . SER B 1 238 ? 12.289 -2.666 -8.273 1 97.06 238 SER B CA 1
ATOM 4767 C C . SER B 1 238 ? 13.227 -1.771 -9.078 1 97.06 238 SER B C 1
ATOM 4769 O O . SER B 1 238 ? 12.766 -0.955 -9.883 1 97.06 238 SER B O 1
ATOM 4771 N N . THR B 1 239 ? 14.477 -1.861 -8.836 1 97 239 THR B N 1
ATOM 4772 C CA . THR B 1 239 ? 15.438 -1.064 -9.594 1 97 239 THR B CA 1
ATOM 4773 C C . THR B 1 239 ? 16.203 -1.937 -10.586 1 97 239 THR B C 1
ATOM 4775 O O . THR B 1 239 ? 16.297 -3.15 -10.406 1 97 239 THR B O 1
ATOM 4778 N N . HIS B 1 240 ? 16.609 -1.296 -11.602 1 94.5 240 HIS B N 1
ATOM 4779 C CA . HIS B 1 240 ? 17.297 -1.979 -12.695 1 94.5 240 HIS B CA 1
ATOM 4780 C C . HIS B 1 240 ? 18.531 -1.213 -13.125 1 94.5 240 HIS B C 1
ATOM 4782 O O . HIS B 1 240 ? 18.438 -0.067 -13.57 1 94.5 240 HIS B O 1
ATOM 4788 N N . ASP B 1 241 ? 19.578 -1.825 -12.891 1 89.06 241 ASP B N 1
ATOM 4789 C CA . ASP B 1 241 ? 20.875 -1.306 -13.32 1 89.06 241 ASP B CA 1
ATOM 4790 C C . ASP B 1 241 ? 21.531 -2.232 -14.344 1 89.06 241 ASP B C 1
ATOM 4792 O O . ASP B 1 241 ? 22.047 -3.293 -13.984 1 89.06 241 ASP B O 1
ATOM 4796 N N . GLU B 1 242 ? 21.562 -1.844 -15.547 1 82.81 242 GLU B N 1
ATOM 4797 C CA . GLU B 1 242 ? 22.047 -2.68 -16.641 1 82.81 242 GLU B CA 1
ATOM 4798 C C . GLU B 1 242 ? 23.516 -3.068 -16.422 1 82.81 242 GLU B C 1
ATOM 4800 O O . GLU B 1 242 ? 23.953 -4.133 -16.859 1 82.81 242 GLU B O 1
ATOM 4805 N N . GLN B 1 243 ? 24.219 -2.258 -15.711 1 84 243 GLN B N 1
ATOM 4806 C CA . GLN B 1 243 ? 25.641 -2.518 -15.484 1 84 243 GLN B CA 1
ATOM 4807 C C . GLN B 1 243 ? 25.844 -3.654 -14.492 1 84 243 GLN B C 1
ATOM 4809 O O . GLN B 1 243 ? 26.906 -4.285 -14.469 1 84 243 GLN B O 1
ATOM 4814 N N . LYS B 1 244 ? 24.859 -3.904 -13.703 1 84.06 244 LYS B N 1
ATOM 4815 C CA . LYS B 1 244 ? 24.984 -4.906 -12.648 1 84.06 244 LYS B CA 1
ATOM 4816 C C . LYS B 1 244 ? 24.375 -6.234 -13.07 1 84.06 244 LYS B C 1
ATOM 4818 O O . LYS B 1 244 ? 24.578 -7.258 -12.414 1 84.06 244 LYS B O 1
ATOM 4823 N N . GLY B 1 245 ? 23.641 -6.234 -14.109 1 80.25 245 GLY B N 1
ATOM 4824 C CA . GLY B 1 245 ? 22.969 -7.449 -14.539 1 80.25 245 GLY B CA 1
ATOM 4825 C C . GLY B 1 245 ? 21.562 -7.59 -13.961 1 80.25 245 GLY B C 1
ATOM 4826 O O . GLY B 1 245 ? 21.125 -6.746 -13.172 1 80.25 245 GLY B O 1
ATOM 4827 N N . LEU B 1 246 ? 20.938 -8.711 -14.242 1 76.88 246 LEU B N 1
ATOM 4828 C CA . LEU B 1 246 ? 19.562 -8.961 -13.859 1 76.88 246 LEU B CA 1
ATOM 4829 C C . LEU B 1 246 ? 19.453 -9.211 -12.359 1 76.88 246 LEU B C 1
ATOM 4831 O O . LEU B 1 246 ? 20.219 -10 -11.797 1 76.88 246 LEU B O 1
ATOM 4835 N N . TYR B 1 247 ? 18.578 -8.5 -11.75 1 77.75 247 TYR B N 1
ATOM 4836 C CA . TYR B 1 247 ? 18.156 -8.719 -10.367 1 77.75 247 TYR B CA 1
ATOM 4837 C C . TYR B 1 247 ? 19.312 -8.477 -9.406 1 77.75 247 TYR B C 1
ATOM 4839 O O . TYR B 1 247 ? 19.391 -9.102 -8.352 1 77.75 247 TYR B O 1
ATOM 4847 N N . ASN B 1 248 ? 20.281 -7.715 -9.773 1 89.62 248 ASN B N 1
ATOM 4848 C CA . ASN B 1 248 ? 21.406 -7.406 -8.898 1 89.62 248 ASN B CA 1
ATOM 4849 C C . ASN B 1 248 ? 21.375 -5.957 -8.43 1 89.62 248 ASN B C 1
ATOM 4851 O O . ASN B 1 248 ? 22.422 -5.32 -8.281 1 89.62 248 ASN B O 1
ATOM 4855 N N . SER B 1 249 ? 20.172 -5.469 -8.438 1 94 249 SER B N 1
ATOM 4856 C CA . SER B 1 249 ? 19.859 -4.164 -7.863 1 94 249 SER B CA 1
ATOM 4857 C C . SER B 1 249 ? 18.75 -4.27 -6.828 1 94 249 SER B C 1
ATOM 4859 O O . SER B 1 249 ? 17.969 -5.227 -6.84 1 94 249 SER B O 1
ATOM 4861 N N . PRO B 1 250 ? 18.703 -3.33 -5.977 1 96.25 250 PRO B N 1
ATOM 4862 C CA . PRO B 1 250 ? 17.781 -3.453 -4.84 1 96.25 250 PRO B CA 1
ATOM 4863 C C . PRO B 1 250 ? 16.328 -3.535 -5.266 1 96.25 250 PRO B C 1
ATOM 4865 O O . PRO B 1 250 ? 15.914 -2.863 -6.215 1 96.25 250 PRO B O 1
ATOM 4868 N N . TYR B 1 251 ? 15.609 -4.355 -4.609 1 97.31 251 TYR B N 1
ATOM 4869 C CA . TYR B 1 251 ? 14.156 -4.309 -4.68 1 97.31 251 TYR B CA 1
ATOM 4870 C C . TYR B 1 251 ? 13.539 -4.402 -3.289 1 97.31 251 TYR B C 1
ATOM 4872 O O . TYR B 1 251 ? 14.156 -4.934 -2.363 1 97.31 251 TYR B O 1
ATOM 4880 N N . ILE B 1 252 ? 12.43 -3.848 -3.084 1 98.62 252 ILE B N 1
ATOM 4881 C CA . ILE B 1 252 ? 11.641 -3.797 -1.859 1 98.62 252 ILE B CA 1
ATOM 4882 C C . ILE B 1 252 ? 10.211 -4.258 -2.145 1 98.62 252 ILE B C 1
ATOM 4884 O O . ILE B 1 252 ? 9.492 -3.619 -2.914 1 98.62 252 ILE B O 1
ATOM 4888 N N . LEU B 1 253 ? 9.789 -5.363 -1.516 1 98.5 253 LEU B N 1
ATOM 4889 C CA . LEU B 1 253 ? 8.492 -5.961 -1.805 1 98.5 253 LEU B CA 1
ATOM 4890 C C . LEU B 1 253 ? 7.676 -6.141 -0.527 1 98.5 253 LEU B C 1
ATOM 4892 O O . LEU B 1 253 ? 7.879 -7.105 0.215 1 98.5 253 LEU B O 1
ATOM 4896 N N . PRO B 1 254 ? 6.734 -5.238 -0.262 1 98.56 254 PRO B N 1
ATOM 4897 C CA . PRO B 1 254 ? 5.883 -5.371 0.92 1 98.56 254 PRO B CA 1
ATOM 4898 C C . PRO B 1 254 ? 4.938 -6.57 0.833 1 98.56 254 PRO B C 1
ATOM 4900 O O . PRO B 1 254 ? 4.25 -6.746 -0.174 1 98.56 254 PRO B O 1
ATOM 4903 N N . GLY B 1 255 ? 4.91 -7.32 1.878 1 97.81 255 GLY B N 1
ATOM 4904 C CA . GLY B 1 255 ? 4.055 -8.492 1.925 1 97.81 255 GLY B CA 1
ATOM 4905 C C . GLY B 1 255 ? 2.719 -8.234 2.596 1 97.81 255 GLY B C 1
ATOM 4906 O O . GLY B 1 255 ? 2.34 -7.082 2.812 1 97.81 255 GLY B O 1
ATOM 4907 N N . SER B 1 256 ? 2.033 -9.32 2.918 1 97.19 256 SER B N 1
ATOM 4908 C CA . SER B 1 256 ? 0.65 -9.227 3.375 1 97.19 256 SER B CA 1
ATOM 4909 C C . SER B 1 256 ? 0.577 -9.125 4.895 1 97.19 256 SER B C 1
ATOM 4911 O O . SER B 1 256 ? -0.509 -8.977 5.461 1 97.19 256 SER B O 1
ATOM 4913 N N . THR B 1 257 ? 1.688 -9.164 5.602 1 96 257 THR B N 1
ATOM 4914 C CA . THR B 1 257 ? 1.657 -9.211 7.059 1 96 257 THR B CA 1
ATOM 4915 C C . THR B 1 257 ? 2.422 -8.031 7.652 1 96 257 THR B C 1
ATOM 4917 O O . THR B 1 257 ? 2.695 -8.008 8.852 1 96 257 THR B O 1
ATOM 4920 N N . GLY B 1 258 ? 2.834 -7.188 6.832 1 96.31 258 GLY B N 1
ATOM 4921 C CA . GLY B 1 258 ? 3.688 -6.102 7.285 1 96.31 258 GLY B CA 1
ATOM 4922 C C . GLY B 1 258 ? 5.164 -6.383 7.098 1 96.31 258 GLY B C 1
ATOM 4923 O O . GLY B 1 258 ? 6 -5.484 7.223 1 96.31 258 GLY B O 1
ATOM 4924 N N . VAL B 1 259 ? 5.461 -7.602 6.758 1 97.31 259 VAL B N 1
ATOM 4925 C CA . VAL B 1 259 ? 6.84 -7.984 6.48 1 97.31 259 VAL B CA 1
ATOM 4926 C C . VAL B 1 259 ? 7.203 -7.609 5.043 1 97.31 259 VAL B C 1
ATOM 4928 O O . VAL B 1 259 ? 6.406 -7.816 4.125 1 97.31 259 VAL B O 1
ATOM 4931 N N . VAL B 1 260 ? 8.383 -7.055 4.895 1 98.25 260 VAL B N 1
ATOM 4932 C CA . VAL B 1 260 ? 8.859 -6.562 3.609 1 98.25 260 VAL B CA 1
ATOM 4933 C C . VAL B 1 260 ? 10.125 -7.32 3.205 1 98.25 260 VAL B C 1
ATOM 4935 O O . VAL B 1 260 ? 11.07 -7.43 3.99 1 98.25 260 VAL B O 1
ATOM 4938 N N . ALA B 1 261 ? 10.133 -7.844 2.016 1 98.38 261 ALA B N 1
ATOM 4939 C CA . ALA B 1 261 ? 11.305 -8.539 1.488 1 98.38 261 ALA B CA 1
ATOM 4940 C C . ALA B 1 261 ? 12.25 -7.566 0.795 1 98.38 261 ALA B C 1
ATOM 4942 O O . ALA B 1 261 ? 11.836 -6.789 -0.067 1 98.38 261 ALA B O 1
ATOM 4943 N N . LEU B 1 262 ? 13.461 -7.566 1.222 1 98.44 262 LEU B N 1
ATOM 4944 C CA . LEU B 1 262 ? 14.547 -6.805 0.619 1 98.44 262 LEU B CA 1
ATOM 4945 C C . LEU B 1 262 ? 15.508 -7.723 -0.124 1 98.44 262 LEU B C 1
ATOM 4947 O O . LEU B 1 262 ? 15.945 -8.742 0.418 1 98.44 262 LEU B O 1
ATOM 4951 N N . GLY B 1 263 ? 15.766 -7.387 -1.342 1 97 263 GLY B N 1
ATOM 4952 C CA . GLY B 1 263 ? 16.672 -8.227 -2.113 1 97 263 GLY B CA 1
ATOM 4953 C C . GLY B 1 263 ? 17.438 -7.465 -3.168 1 97 263 GLY B C 1
ATOM 4954 O O . GLY B 1 263 ? 17.641 -6.258 -3.043 1 97 263 GLY B O 1
ATOM 4955 N N . GLY B 1 264 ? 17.984 -8.258 -4.066 1 94.12 264 GLY B N 1
ATOM 4956 C CA . GLY B 1 264 ? 18.797 -7.715 -5.145 1 94.12 264 GLY B CA 1
ATOM 4957 C C . GLY B 1 264 ? 20.047 -8.531 -5.414 1 94.12 264 GLY B C 1
ATOM 4958 O O . GLY B 1 264 ? 21.094 -7.973 -5.742 1 94.12 264 GLY B O 1
ATOM 4959 N N . ILE B 1 265 ? 19.875 -9.836 -5.145 1 95.25 265 ILE B N 1
ATOM 4960 C CA . ILE B 1 265 ? 21.016 -10.719 -5.355 1 95.25 265 ILE B CA 1
ATOM 4961 C C . ILE B 1 265 ? 20.625 -11.828 -6.336 1 95.25 265 ILE B C 1
ATOM 4963 O O . ILE B 1 265 ? 19.625 -12.508 -6.148 1 95.25 265 ILE B O 1
ATOM 4967 N N . LEU B 1 266 ? 21.312 -11.992 -7.391 1 94.75 266 LEU B N 1
ATOM 4968 C CA . LEU B 1 266 ? 21.25 -13.125 -8.312 1 94.75 266 LEU B CA 1
ATOM 4969 C C . LEU B 1 266 ? 22.641 -13.562 -8.734 1 94.75 266 LEU B C 1
ATOM 4971 O O . LEU B 1 266 ? 23.297 -12.883 -9.523 1 94.75 266 LEU B O 1
ATOM 4975 N N . GLN B 1 267 ? 23.078 -14.656 -8.211 1 96.19 267 GLN B N 1
ATOM 4976 C CA . GLN B 1 267 ? 24.406 -15.188 -8.484 1 96.19 267 GLN B CA 1
ATOM 4977 C C . GLN B 1 267 ? 24.328 -16.547 -9.188 1 96.19 267 GLN B C 1
ATOM 4979 O O . GLN B 1 267 ? 24.141 -17.578 -8.539 1 96.19 267 GLN B O 1
ATOM 4984 N N . LEU B 1 268 ? 24.562 -16.547 -10.461 1 94.75 268 LEU B N 1
ATOM 4985 C CA . LEU B 1 268 ? 24.469 -17.75 -11.273 1 94.75 268 LEU B CA 1
ATOM 4986 C C . LEU B 1 268 ? 25.609 -18.703 -10.961 1 94.75 268 LEU B C 1
ATOM 4988 O O . LEU B 1 268 ? 26.766 -18.281 -10.844 1 94.75 268 LEU B O 1
ATOM 4992 N N . GLY B 1 269 ? 25.266 -19.891 -10.75 1 95.56 269 GLY B N 1
ATOM 4993 C CA . GLY B 1 269 ? 26.266 -20.922 -10.562 1 95.56 269 GLY B CA 1
ATOM 4994 C C . GLY B 1 269 ? 26.75 -21.047 -9.125 1 95.56 269 GLY B C 1
ATOM 4995 O O . GLY B 1 269 ? 27.562 -21.906 -8.805 1 95.56 269 GLY B O 1
ATOM 4996 N N . ASN B 1 270 ? 26.266 -20.172 -8.258 1 96.75 270 ASN B N 1
ATOM 4997 C CA . ASN B 1 270 ? 26.641 -20.203 -6.848 1 96.75 270 ASN B CA 1
ATOM 4998 C C . ASN B 1 270 ? 25.734 -21.141 -6.051 1 96.75 270 ASN B C 1
ATOM 5000 O O . ASN B 1 270 ? 24.547 -20.875 -5.895 1 96.75 270 ASN B O 1
ATOM 5004 N N . TRP B 1 271 ? 26.234 -22.172 -5.484 1 95.38 271 TRP B N 1
ATOM 5005 C CA . TRP B 1 271 ? 25.469 -23.219 -4.824 1 95.38 271 TRP B CA 1
ATOM 5006 C C . TRP B 1 271 ? 25.438 -23.016 -3.314 1 95.38 271 TRP B C 1
ATOM 5008 O O . TRP B 1 271 ? 25.016 -23.891 -2.566 1 95.38 271 TRP B O 1
ATOM 5018 N N . ASN B 1 272 ? 25.891 -21.797 -2.861 1 96.31 272 ASN B N 1
ATOM 5019 C CA . ASN B 1 272 ? 25.922 -21.516 -1.431 1 96.31 272 ASN B CA 1
ATOM 5020 C C . ASN B 1 272 ? 24.531 -21.172 -0.898 1 96.31 272 ASN B C 1
ATOM 5022 O O . ASN B 1 272 ? 23.953 -20.141 -1.263 1 96.31 272 ASN B O 1
ATOM 5026 N N . GLU B 1 273 ? 23.953 -21.938 0.045 1 93.88 273 GLU B N 1
ATOM 5027 C CA . GLU B 1 273 ? 22.609 -21.719 0.586 1 93.88 273 GLU B CA 1
ATOM 5028 C C . GLU B 1 273 ? 22.672 -20.953 1.902 1 93.88 273 GLU B C 1
ATOM 5030 O O . GLU B 1 273 ? 21.625 -20.719 2.529 1 93.88 273 GLU B O 1
ATOM 5035 N N . GLU B 1 274 ? 23.859 -20.531 2.309 1 96.69 274 GLU B N 1
ATOM 5036 C CA . GLU B 1 274 ? 24 -19.828 3.572 1 96.69 274 GLU B CA 1
ATOM 5037 C C . GLU B 1 274 ? 23.922 -18.312 3.363 1 96.69 274 GLU B C 1
ATOM 5039 O O . GLU B 1 274 ? 24.312 -17.797 2.318 1 96.69 274 GLU B O 1
ATOM 5044 N N . VAL B 1 275 ? 23.453 -17.75 4.406 1 97.25 275 VAL B N 1
ATOM 5045 C CA . VAL B 1 275 ? 23.406 -16.281 4.383 1 97.25 275 VAL B CA 1
ATOM 5046 C C . VAL B 1 275 ? 24.828 -15.719 4.414 1 97.25 275 VAL B C 1
ATOM 5048 O O . VAL B 1 275 ? 25.672 -16.172 5.199 1 97.25 275 VAL B O 1
ATOM 5051 N N . ASN B 1 276 ? 25.125 -14.852 3.52 1 97.88 276 ASN B N 1
ATOM 5052 C CA . ASN B 1 276 ? 26.422 -14.203 3.373 1 97.88 276 ASN B CA 1
ATOM 5053 C C . ASN B 1 276 ? 26.391 -12.766 3.871 1 97.88 276 ASN B C 1
ATOM 5055 O O . ASN B 1 276 ? 25.5 -12 3.52 1 97.88 276 ASN B O 1
ATOM 5059 N N . ASP B 1 277 ? 27.391 -12.32 4.602 1 97.62 277 ASP B N 1
ATOM 5060 C CA . ASP B 1 277 ? 27.422 -11.016 5.246 1 97.62 277 ASP B CA 1
ATOM 5061 C C . ASP B 1 277 ? 27.562 -9.898 4.215 1 97.62 277 ASP B C 1
ATOM 5063 O O . ASP B 1 277 ? 26.969 -8.828 4.359 1 97.62 277 ASP B O 1
ATOM 5067 N N . GLU B 1 278 ? 28.375 -10.164 3.318 1 97.5 278 GLU B N 1
ATOM 5068 C CA . GLU B 1 278 ? 28.562 -9.148 2.289 1 97.5 278 GLU B CA 1
ATOM 5069 C C . GLU B 1 278 ? 27.266 -8.906 1.505 1 97.5 278 GLU B C 1
ATOM 5071 O O . GLU B 1 278 ? 26.922 -7.762 1.209 1 97.5 278 GLU B O 1
ATOM 5076 N N . ASP B 1 279 ? 26.609 -10.016 1.166 1 97.25 279 ASP B N 1
ATOM 5077 C CA . ASP B 1 279 ? 25.328 -9.898 0.48 1 97.25 279 ASP B CA 1
ATOM 5078 C C . ASP B 1 279 ? 24.297 -9.172 1.349 1 97.25 279 ASP B C 1
ATOM 5080 O O . ASP B 1 279 ? 23.547 -8.328 0.857 1 97.25 279 ASP B O 1
ATOM 5084 N N . ARG B 1 280 ? 24.328 -9.469 2.609 1 97.19 280 ARG B N 1
ATOM 5085 C CA . ARG B 1 280 ? 23.453 -8.797 3.561 1 97.19 280 ARG B CA 1
ATOM 5086 C C . ARG B 1 280 ? 23.672 -7.289 3.551 1 97.19 280 ARG B C 1
ATOM 5088 O O . ARG B 1 280 ? 22.719 -6.512 3.49 1 97.19 280 ARG B O 1
ATOM 5095 N N . ARG B 1 281 ? 24.922 -6.879 3.633 1 97 281 ARG B N 1
ATOM 5096 C CA . ARG B 1 281 ? 25.281 -5.465 3.656 1 97 281 ARG B CA 1
ATOM 5097 C C . ARG B 1 281 ? 24.844 -4.77 2.367 1 97 281 ARG B C 1
ATOM 5099 O O . ARG B 1 281 ? 24.312 -3.656 2.402 1 97 281 ARG B O 1
ATOM 5106 N N . CYS B 1 282 ? 25.047 -5.492 1.24 1 96.5 282 CYS B N 1
ATOM 5107 C CA . CYS B 1 282 ? 24.672 -4.938 -0.059 1 96.5 282 CYS B CA 1
ATOM 5108 C C . CYS B 1 282 ? 23.172 -4.707 -0.152 1 96.5 282 CYS B C 1
ATOM 5110 O O . CYS B 1 282 ? 22.734 -3.637 -0.579 1 96.5 282 CYS B O 1
ATOM 5112 N N . ILE B 1 283 ? 22.438 -5.633 0.293 1 97.69 283 ILE B N 1
ATOM 5113 C CA . ILE B 1 283 ? 20.984 -5.531 0.273 1 97.69 283 ILE B CA 1
ATOM 5114 C C . ILE B 1 283 ? 20.531 -4.375 1.164 1 97.69 283 ILE B C 1
ATOM 5116 O O . ILE B 1 283 ? 19.766 -3.51 0.732 1 97.69 283 ILE B O 1
ATOM 5120 N N . TRP B 1 284 ? 21.094 -4.324 2.369 1 97.81 284 TRP B N 1
ATOM 5121 C CA . TRP B 1 284 ? 20.688 -3.35 3.373 1 97.81 284 TRP B CA 1
ATOM 5122 C C . TRP B 1 284 ? 20.984 -1.929 2.908 1 97.81 284 TRP B C 1
ATOM 5124 O O . TRP B 1 284 ? 20.094 -1.071 2.9 1 97.81 284 TRP B O 1
ATOM 5134 N N . GLU B 1 285 ? 22.156 -1.697 2.451 1 97.06 285 GLU B N 1
ATOM 5135 C CA . GLU B 1 285 ? 22.562 -0.361 2.031 1 97.06 285 GLU B CA 1
ATOM 5136 C C . GLU B 1 285 ? 21.812 0.087 0.787 1 97.06 285 GLU B C 1
ATOM 5138 O O . GLU B 1 285 ? 21.391 1.241 0.692 1 97.06 285 GLU B O 1
ATOM 5143 N N . GLY B 1 286 ? 21.672 -0.841 -0.153 1 96.62 286 GLY B N 1
ATOM 5144 C CA . GLY B 1 286 ? 20.938 -0.511 -1.367 1 96.62 286 GLY B CA 1
ATOM 5145 C C . GLY B 1 286 ? 19.484 -0.148 -1.11 1 96.62 286 GLY B C 1
ATOM 5146 O O . GLY B 1 286 ? 18.984 0.854 -1.629 1 96.62 286 GLY B O 1
ATOM 5147 N N . CYS B 1 287 ? 18.844 -0.925 -0.311 1 97.75 287 CYS B N 1
ATOM 5148 C CA . CYS B 1 287 ? 17.422 -0.702 -0.03 1 97.75 287 CYS B CA 1
ATOM 5149 C C . CYS B 1 287 ? 17.219 0.546 0.823 1 97.75 287 CYS B C 1
ATOM 5151 O O . CYS B 1 287 ? 16.297 1.318 0.595 1 97.75 287 CYS B O 1
ATOM 5153 N N . CYS B 1 288 ? 18.141 0.818 1.801 1 96.69 288 CYS B N 1
ATOM 5154 C CA . CYS B 1 288 ? 18.031 1.995 2.654 1 96.69 288 CYS B CA 1
ATOM 5155 C C . CYS B 1 288 ? 18.297 3.271 1.865 1 96.69 288 CYS B C 1
ATOM 5157 O O . CYS B 1 288 ? 17.734 4.324 2.172 1 96.69 288 CYS B O 1
ATOM 5159 N N . LYS B 1 289 ? 19.125 3.164 0.853 1 95.44 289 LYS B N 1
ATOM 5160 C CA . LYS B 1 289 ? 19.344 4.309 -0.028 1 95.44 289 LYS B CA 1
ATOM 5161 C C . LYS B 1 289 ? 18.094 4.613 -0.85 1 95.44 289 LYS B C 1
ATOM 5163 O O . LYS B 1 289 ? 17.766 5.777 -1.069 1 95.44 289 LYS B O 1
ATOM 5168 N N . LEU B 1 290 ? 17.453 3.564 -1.245 1 96 290 LEU B N 1
ATOM 5169 C CA . LEU B 1 290 ? 16.25 3.695 -2.055 1 96 290 LEU B CA 1
ATOM 5170 C C . LEU B 1 290 ? 15.078 4.199 -1.213 1 96 290 LEU B C 1
ATOM 5172 O O . LEU B 1 290 ? 14.328 5.074 -1.649 1 96 290 LEU B O 1
ATOM 5176 N N . VAL B 1 291 ? 14.891 3.686 -0.025 1 96.88 291 VAL B N 1
ATOM 5177 C CA . VAL B 1 291 ? 13.852 4.062 0.928 1 96.88 291 VAL B CA 1
ATOM 5178 C C . VAL B 1 291 ? 14.469 4.27 2.311 1 96.88 291 VAL B C 1
ATOM 5180 O O . VAL B 1 291 ? 14.547 3.332 3.107 1 96.88 291 VAL B O 1
ATOM 5183 N N . PRO B 1 292 ? 14.758 5.422 2.693 1 96 292 PRO B N 1
ATOM 5184 C CA . PRO B 1 292 ? 15.539 5.711 3.9 1 96 292 PRO B CA 1
ATOM 5185 C C . PRO B 1 292 ? 14.797 5.336 5.184 1 96 292 PRO B C 1
ATOM 5187 O O . PRO B 1 292 ? 15.43 5.043 6.203 1 96 292 PRO B O 1
ATOM 5190 N N . SER B 1 293 ? 13.492 5.242 5.145 1 95.56 293 SER B N 1
ATOM 5191 C CA . SER B 1 293 ? 12.727 4.93 6.344 1 95.56 293 SER B CA 1
ATOM 5192 C C . SER B 1 293 ? 12.984 3.498 6.809 1 95.56 293 SER B C 1
ATOM 5194 O O . SER B 1 293 ? 12.617 3.125 7.922 1 95.56 293 SER B O 1
ATOM 5196 N N . LEU B 1 294 ? 13.656 2.707 6.043 1 97.44 294 LEU B N 1
ATOM 5197 C CA . LEU B 1 294 ? 13.977 1.329 6.398 1 97.44 294 LEU B CA 1
ATOM 5198 C C . LEU B 1 294 ? 15.094 1.281 7.438 1 97.44 294 LEU B C 1
ATOM 5200 O O . LEU B 1 294 ? 15.289 0.256 8.094 1 97.44 294 LEU B O 1
ATOM 5204 N N . ARG B 1 295 ? 15.812 2.328 7.562 1 95.5 295 ARG B N 1
ATOM 5205 C CA . ARG B 1 295 ? 17.047 2.336 8.336 1 95.5 295 ARG B CA 1
ATOM 5206 C C . ARG B 1 295 ? 16.781 1.97 9.797 1 95.5 295 ARG B C 1
ATOM 5208 O O . ARG B 1 295 ? 17.625 1.358 10.453 1 95.5 295 ARG B O 1
ATOM 5215 N N . ASN B 1 296 ? 15.594 2.229 10.266 1 91.5 296 ASN B N 1
ATOM 5216 C CA . ASN B 1 296 ? 15.32 2 11.68 1 91.5 296 ASN B CA 1
ATOM 5217 C C . ASN B 1 296 ? 14.477 0.747 11.898 1 91.5 296 ASN B C 1
ATOM 5219 O O . ASN B 1 296 ? 13.938 0.532 12.984 1 91.5 296 ASN B O 1
ATOM 5223 N N . THR B 1 297 ? 14.352 -0.049 10.859 1 95.38 297 THR B N 1
ATOM 5224 C CA . THR B 1 297 ? 13.586 -1.283 10.992 1 95.38 297 THR B CA 1
ATOM 5225 C C . THR B 1 297 ? 14.477 -2.422 11.484 1 95.38 297 THR B C 1
ATOM 5227 O O . THR B 1 297 ? 15.703 -2.316 11.445 1 95.38 297 THR B O 1
ATOM 5230 N N . HIS B 1 298 ? 13.789 -3.432 11.977 1 91.75 298 HIS B N 1
ATOM 5231 C CA . HIS B 1 298 ? 14.523 -4.605 12.43 1 91.75 298 HIS B CA 1
ATOM 5232 C C . HIS B 1 298 ? 14.328 -5.781 11.484 1 91.75 298 HIS B C 1
ATOM 5234 O O . HIS B 1 298 ? 13.234 -5.977 10.953 1 91.75 298 HIS B O 1
ATOM 5240 N N . VAL B 1 299 ? 15.406 -6.594 11.383 1 95.62 299 VAL B N 1
ATOM 5241 C CA . VAL B 1 299 ? 15.375 -7.785 10.547 1 95.62 299 VAL B CA 1
ATOM 5242 C C . VAL B 1 299 ? 14.586 -8.891 11.25 1 95.62 299 VAL B C 1
ATOM 5244 O O . VAL B 1 299 ? 14.844 -9.195 12.422 1 95.62 299 VAL B O 1
ATOM 5247 N N . VAL B 1 300 ? 13.695 -9.477 10.539 1 96.81 300 VAL B N 1
ATOM 5248 C CA . VAL B 1 300 ? 12.883 -10.516 11.164 1 96.81 300 VAL B CA 1
ATOM 5249 C C . VAL B 1 300 ? 13.234 -11.875 10.57 1 96.81 300 VAL B C 1
ATOM 5251 O O . VAL B 1 300 ? 12.953 -12.914 11.172 1 96.81 300 VAL B O 1
ATOM 5254 N N . GLU B 1 301 ? 13.789 -11.914 9.383 1 95.5 301 GLU B N 1
ATOM 5255 C CA . GLU B 1 301 ? 14.156 -13.164 8.719 1 95.5 301 GLU B CA 1
ATOM 5256 C C . GLU B 1 301 ? 15.211 -12.922 7.637 1 95.5 301 GLU B C 1
ATOM 5258 O O . GLU B 1 301 ? 15.25 -11.852 7.031 1 95.5 301 GLU B O 1
ATOM 5263 N N . GLU B 1 302 ? 16.062 -13.836 7.496 1 96.44 302 GLU B N 1
ATOM 5264 C CA . GLU B 1 302 ? 16.984 -13.898 6.367 1 96.44 302 GLU B CA 1
ATOM 5265 C C . GLU B 1 302 ? 16.984 -15.289 5.727 1 96.44 302 GLU B C 1
ATOM 5267 O O . GLU B 1 302 ? 16.797 -16.297 6.414 1 96.44 302 GLU B O 1
ATOM 5272 N N . TRP B 1 303 ? 17.188 -15.289 4.445 1 95.69 303 TRP B N 1
ATOM 5273 C CA . TRP B 1 303 ? 17.094 -16.562 3.721 1 95.69 303 TRP B CA 1
ATOM 5274 C C . TRP B 1 303 ? 17.922 -16.516 2.447 1 95.69 303 TRP B C 1
ATOM 5276 O O . TRP B 1 303 ? 18.031 -15.469 1.795 1 95.69 303 TRP B O 1
ATOM 5286 N N . ALA B 1 304 ? 18.547 -17.578 2.16 1 96.56 304 ALA B N 1
ATOM 5287 C CA . ALA B 1 304 ? 19.219 -17.75 0.879 1 96.56 304 ALA B CA 1
ATOM 5288 C C . ALA B 1 304 ? 18.781 -19.047 0.201 1 96.56 304 ALA B C 1
ATOM 5290 O O . ALA B 1 304 ? 18.562 -20.062 0.867 1 96.56 304 ALA B O 1
ATOM 5291 N N . GLY B 1 305 ? 18.641 -19.031 -1.088 1 94.88 305 GLY B N 1
ATOM 5292 C CA . GLY B 1 305 ? 18.219 -20.203 -1.836 1 94.88 305 GLY B CA 1
ATOM 5293 C C . GLY B 1 305 ? 18.438 -20.062 -3.332 1 94.88 305 GLY B C 1
ATOM 5294 O O . GLY B 1 305 ? 19.141 -19.156 -3.783 1 94.88 305 GLY B O 1
ATOM 5295 N N . PHE B 1 306 ? 17.859 -21.062 -4.09 1 95.19 306 PHE B N 1
ATOM 5296 C CA . PHE B 1 306 ? 18.188 -21.172 -5.504 1 95.19 306 PHE B CA 1
ATOM 5297 C C . PHE B 1 306 ? 16.953 -20.969 -6.371 1 95.19 306 PHE B C 1
ATOM 5299 O O . PHE B 1 306 ? 15.914 -21.578 -6.141 1 95.19 306 PHE B O 1
ATOM 5306 N N . ARG B 1 307 ? 17.094 -20.141 -7.383 1 94.38 307 ARG B N 1
ATOM 5307 C CA . ARG B 1 307 ? 16.219 -20.141 -8.547 1 94.38 307 ARG B CA 1
ATOM 5308 C C . ARG B 1 307 ? 16.688 -21.156 -9.586 1 94.38 307 ARG B C 1
ATOM 5310 O O . ARG B 1 307 ? 17.875 -21.297 -9.836 1 94.38 307 ARG B O 1
ATOM 5317 N N . PRO B 1 308 ? 15.781 -21.906 -10.047 1 96.06 308 PRO B N 1
ATOM 5318 C CA . PRO B 1 308 ? 16.188 -22.859 -11.086 1 96.06 308 PRO B CA 1
ATOM 5319 C C . PRO B 1 308 ? 16.391 -22.188 -12.445 1 96.06 308 PRO B C 1
ATOM 5321 O O . PRO B 1 308 ? 15.555 -22.312 -13.336 1 96.06 308 PRO B O 1
ATOM 5324 N N . CYS B 1 309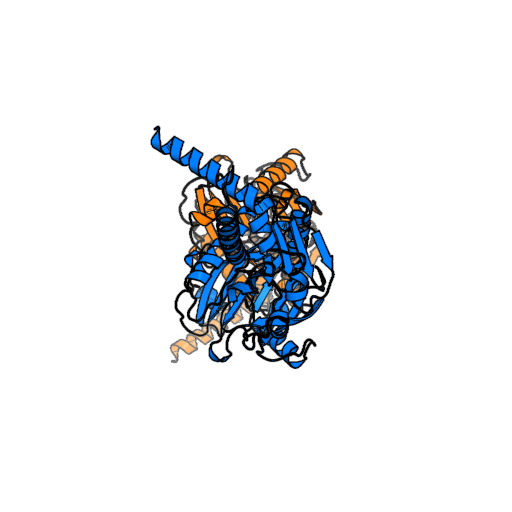 ? 17.531 -21.609 -12.641 1 95.19 309 CYS B N 1
ATOM 5325 C CA . CYS B 1 309 ? 17.812 -20.844 -13.852 1 95.19 309 CYS B CA 1
ATOM 5326 C C . CYS B 1 309 ? 18.203 -21.766 -15 1 95.19 309 CYS B C 1
ATOM 5328 O O . CYS B 1 309 ? 18.906 -22.766 -14.781 1 95.19 309 CYS B O 1
ATOM 5330 N N . ARG B 1 310 ? 17.719 -21.438 -16.141 1 95.06 310 ARG B N 1
ATOM 5331 C CA . ARG B 1 310 ? 18 -22.109 -17.406 1 95.06 310 ARG B CA 1
ATOM 5332 C C . ARG B 1 310 ? 17.938 -21.109 -18.578 1 95.06 310 ARG B C 1
ATOM 5334 O O . ARG B 1 310 ? 17.406 -20.016 -18.438 1 95.06 310 ARG B O 1
ATOM 5341 N N . SER B 1 311 ? 18.609 -21.453 -19.672 1 91.12 311 SER B N 1
ATOM 5342 C CA . SER B 1 311 ? 18.609 -20.547 -20.812 1 91.12 311 SER B CA 1
ATOM 5343 C C . SER B 1 311 ? 17.203 -20.312 -21.344 1 91.12 311 SER B C 1
ATOM 5345 O O . SER B 1 311 ? 16.906 -19.25 -21.906 1 91.12 311 SER B O 1
ATOM 5347 N N . ALA B 1 312 ? 16.375 -21.312 -21.172 1 92.38 312 ALA B N 1
ATOM 5348 C CA . ALA B 1 312 ? 14.969 -21.219 -21.531 1 92.38 312 ALA B CA 1
ATOM 5349 C C . ALA B 1 312 ? 14.133 -22.219 -20.734 1 92.38 312 ALA B C 1
ATOM 5351 O O . ALA B 1 312 ? 14.633 -23.266 -20.328 1 92.38 312 ALA B O 1
ATOM 5352 N N . ILE B 1 313 ? 12.938 -21.828 -20.562 1 96 313 ILE B N 1
ATOM 5353 C CA . ILE B 1 313 ? 12.031 -22.781 -19.922 1 96 313 ILE B CA 1
ATOM 5354 C C . ILE B 1 313 ? 11.93 -24.047 -20.75 1 96 313 ILE B C 1
ATOM 5356 O O . ILE B 1 313 ? 11.805 -24 -21.969 1 96 313 ILE B O 1
ATOM 5360 N N . ARG B 1 314 ? 12.078 -25.188 -20.125 1 97.06 314 ARG B N 1
ATOM 5361 C CA . ARG B 1 314 ? 11.867 -26.453 -20.812 1 97.06 314 ARG B CA 1
ATOM 5362 C C . ARG B 1 314 ? 10.461 -27 -20.547 1 97.06 314 ARG B C 1
ATOM 5364 O O . ARG B 1 314 ? 10.195 -27.531 -19.469 1 97.06 314 ARG B O 1
ATOM 5371 N N . LEU B 1 315 ? 9.578 -26.766 -21.406 1 98.06 315 LEU B N 1
ATOM 5372 C CA . LEU B 1 315 ? 8.227 -27.297 -21.391 1 98.06 315 LEU B CA 1
ATOM 5373 C C . LEU B 1 315 ? 7.934 -28.078 -22.672 1 98.06 315 LEU B C 1
ATOM 5375 O O . LEU B 1 315 ? 7.582 -27.484 -23.703 1 98.06 315 LEU B O 1
ATOM 5379 N N . GLU B 1 316 ? 8.07 -29.344 -22.547 1 97.25 316 GLU B N 1
ATOM 5380 C CA . GLU B 1 316 ? 7.965 -30.172 -23.734 1 97.25 316 GLU B CA 1
ATOM 5381 C C . GLU B 1 316 ? 7.637 -31.625 -23.359 1 97.25 316 GLU B C 1
ATOM 5383 O O . GLU B 1 316 ? 7.797 -32.031 -22.203 1 97.25 316 GLU B O 1
ATOM 5388 N N . ARG B 1 317 ? 7.207 -32.312 -24.359 1 97.06 317 ARG B N 1
ATOM 5389 C CA . ARG B 1 317 ? 6.875 -33.719 -24.234 1 97.06 317 ARG B CA 1
ATOM 5390 C C . ARG B 1 317 ? 7.992 -34.594 -24.781 1 97.06 317 ARG B C 1
ATOM 5392 O O . ARG B 1 317 ? 8.617 -34.25 -25.781 1 97.06 317 ARG B O 1
ATOM 5399 N N . GLU B 1 318 ? 8.305 -35.594 -24.047 1 93.81 318 GLU B N 1
ATOM 5400 C CA . GLU B 1 318 ? 9.266 -36.625 -24.453 1 93.81 318 GLU B CA 1
ATOM 5401 C C . GLU B 1 318 ? 8.711 -38.031 -24.219 1 93.81 318 GLU B C 1
ATOM 5403 O O . GLU B 1 318 ? 8.055 -38.281 -23.219 1 93.81 318 GLU B O 1
ATOM 5408 N N . THR B 1 319 ? 8.859 -38.938 -25.172 1 91.75 319 THR B N 1
ATOM 5409 C CA . THR B 1 319 ? 8.461 -40.344 -25 1 91.75 319 THR B CA 1
ATOM 5410 C C . THR B 1 319 ? 9.664 -41.219 -24.625 1 91.75 319 THR B C 1
ATOM 5412 O O . THR B 1 319 ? 10.695 -41.156 -25.312 1 91.75 319 THR B O 1
ATOM 5415 N N . LEU B 1 320 ? 9.508 -41.812 -23.562 1 85.62 320 LEU B N 1
ATOM 5416 C CA . LEU B 1 320 ? 10.578 -42.719 -23.141 1 85.62 320 LEU B CA 1
ATOM 5417 C C . LEU B 1 320 ? 10.156 -44.188 -23.297 1 85.62 320 LEU B C 1
ATOM 5419 O O . LEU B 1 320 ? 9 -44.531 -23.031 1 85.62 320 LEU B O 1
ATOM 5423 N N . GLY B 1 321 ? 11.094 -45 -23.641 1 80.31 321 GLY B N 1
ATOM 5424 C CA . GLY B 1 321 ? 10.82 -46.406 -23.797 1 80.31 321 GLY B CA 1
ATOM 5425 C C . GLY B 1 321 ? 10.055 -46.75 -25.078 1 80.31 321 GLY B C 1
ATOM 5426 O O . GLY B 1 321 ? 9.977 -45.906 -25.984 1 80.31 321 GLY B O 1
ATOM 5427 N N . SER B 1 322 ? 9.805 -48.062 -25.297 1 76.88 322 SER B N 1
ATOM 5428 C CA . SER B 1 322 ? 9.07 -48.531 -26.469 1 76.88 322 SER B CA 1
ATOM 5429 C C . SER B 1 322 ? 8.109 -49.656 -26.094 1 76.88 322 SER B C 1
ATOM 5431 O O . SER B 1 322 ? 8.25 -50.281 -25.047 1 76.88 322 SER B O 1
ATOM 5433 N N . GLY B 1 323 ? 7.094 -49.781 -26.859 1 69.19 323 GLY B N 1
ATOM 5434 C CA . GLY B 1 323 ? 6.125 -50.844 -26.656 1 69.19 323 GLY B CA 1
ATOM 5435 C C . GLY B 1 323 ? 5.379 -50.75 -25.344 1 69.19 323 GLY B C 1
ATOM 5436 O O . GLY B 1 323 ? 4.797 -49.719 -25.031 1 69.19 323 GLY B O 1
ATOM 5437 N N . PHE B 1 324 ? 5.559 -51.844 -24.531 1 65.56 324 PHE B N 1
ATOM 5438 C CA . PHE B 1 324 ? 4.805 -51.969 -23.297 1 65.56 324 PHE B CA 1
ATOM 5439 C C . PHE B 1 324 ? 5.434 -51.125 -22.188 1 65.56 324 PHE B C 1
ATOM 5441 O O . PHE B 1 324 ? 4.773 -50.781 -21.203 1 65.56 324 PHE B O 1
ATOM 5448 N N . SER B 1 325 ? 6.59 -50.656 -22.484 1 75.5 325 SER B N 1
ATOM 5449 C CA . SER B 1 325 ? 7.305 -49.906 -21.469 1 75.5 325 SER B CA 1
ATOM 5450 C C . SER B 1 325 ? 7.312 -48.406 -21.781 1 75.5 325 SER B C 1
ATOM 5452 O O . SER B 1 325 ? 8.055 -47.625 -21.172 1 75.5 325 SER B O 1
ATOM 5454 N N . LYS B 1 326 ? 6.395 -48.062 -22.641 1 85.75 326 LYS B N 1
ATOM 5455 C CA . LYS B 1 326 ? 6.359 -46.688 -23.109 1 85.75 326 LYS B CA 1
ATOM 5456 C C . LYS B 1 326 ? 5.766 -45.75 -22.047 1 85.75 326 LYS B C 1
ATOM 5458 O O . LYS B 1 326 ? 4.73 -46.062 -21.453 1 85.75 326 LYS B O 1
ATOM 5463 N N . VAL B 1 327 ? 6.512 -44.719 -21.703 1 91.12 327 VAL B N 1
ATOM 5464 C CA . VAL B 1 327 ? 6.004 -43.719 -20.766 1 91.12 327 VAL B CA 1
ATOM 5465 C C . VAL B 1 327 ? 6.141 -42.312 -21.375 1 91.12 327 VAL B C 1
ATOM 5467 O O . VAL B 1 327 ? 7.129 -42.031 -22.062 1 91.12 327 VAL B O 1
ATOM 5470 N N . GLU B 1 328 ? 5.105 -41.531 -21.234 1 95.38 328 GLU B N 1
ATOM 5471 C CA . GLU B 1 328 ? 5.129 -40.156 -21.703 1 95.38 328 GLU B CA 1
ATOM 5472 C C . GLU B 1 328 ? 5.641 -39.219 -20.609 1 95.38 328 GLU B C 1
ATOM 5474 O O . GLU B 1 328 ? 5.148 -39.25 -19.484 1 95.38 328 GLU B O 1
ATOM 5479 N N . LEU B 1 329 ? 6.656 -38.469 -21.016 1 95.88 329 LEU B N 1
ATOM 5480 C CA . LEU B 1 329 ? 7.258 -37.531 -20.094 1 95.88 329 LEU B CA 1
ATOM 5481 C C . LEU B 1 329 ? 6.969 -36.094 -20.531 1 95.88 329 LEU B C 1
ATOM 5483 O O . LEU B 1 329 ? 7.148 -35.75 -21.703 1 95.88 329 LEU B O 1
ATOM 5487 N N . ILE B 1 330 ? 6.383 -35.281 -19.641 1 98.06 330 ILE B N 1
ATOM 5488 C CA . ILE B 1 330 ? 6.254 -33.875 -19.859 1 98.06 330 ILE B CA 1
ATOM 5489 C C . ILE B 1 330 ? 7.188 -33.094 -18.922 1 98.06 330 ILE B C 1
ATOM 5491 O O . ILE B 1 330 ? 7.07 -33.219 -17.703 1 98.06 330 ILE B O 1
ATOM 5495 N N . HIS B 1 331 ? 8.133 -32.375 -19.5 1 97.94 331 HIS B N 1
ATOM 5496 C CA . HIS B 1 331 ? 9.008 -31.516 -18.703 1 97.94 331 HIS B CA 1
ATOM 5497 C C . HIS B 1 331 ? 8.391 -30.141 -18.5 1 97.94 331 HIS B C 1
ATOM 5499 O O . HIS B 1 331 ? 7.77 -29.594 -19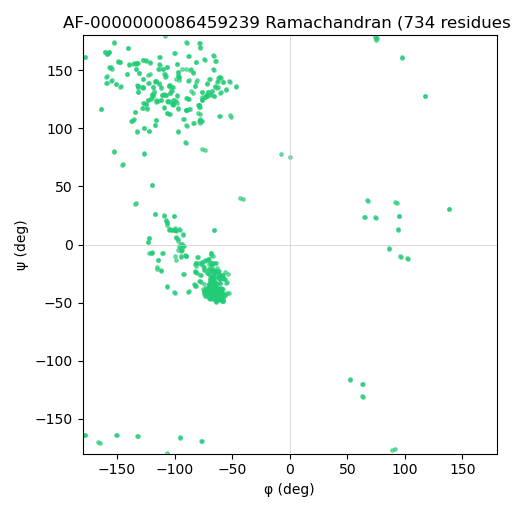.406 1 97.94 331 HIS B O 1
ATOM 5505 N N . ASN B 1 332 ? 8.547 -29.578 -17.344 1 98.56 332 ASN B N 1
ATOM 5506 C CA . ASN B 1 332 ? 8.109 -28.234 -16.984 1 98.56 332 ASN B CA 1
ATOM 5507 C C . ASN B 1 332 ? 8.977 -27.641 -15.875 1 98.56 332 ASN B C 1
ATOM 5509 O O . ASN B 1 332 ? 8.586 -27.641 -14.711 1 98.56 332 ASN B O 1
ATOM 5513 N N . TYR B 1 333 ? 10.172 -27.125 -16.281 1 97.75 333 TYR B N 1
ATOM 5514 C CA . TYR B 1 333 ? 11.125 -26.562 -15.328 1 97.75 333 TYR B CA 1
ATOM 5515 C C . TYR B 1 333 ? 11.992 -25.5 -15.992 1 97.75 333 TYR B C 1
ATOM 5517 O O . TYR B 1 333 ? 11.859 -25.25 -17.188 1 97.75 333 TYR B O 1
ATOM 5525 N N . GLY B 1 334 ? 12.797 -24.844 -15.195 1 96.56 334 GLY B N 1
ATOM 5526 C CA . GLY B 1 334 ? 13.703 -23.828 -15.719 1 96.56 334 GLY B CA 1
ATOM 5527 C C . GLY B 1 334 ? 13.117 -22.438 -15.719 1 96.56 334 GLY B C 1
ATOM 5528 O O . GLY B 1 334 ? 13.422 -21.625 -16.594 1 96.56 334 GLY B O 1
ATOM 5529 N N . HIS B 1 335 ? 12.344 -22.094 -14.719 1 95.5 335 HIS B N 1
ATOM 5530 C CA . HIS B 1 335 ? 11.578 -20.844 -14.734 1 95.5 335 HIS B CA 1
ATOM 5531 C C . HIS B 1 335 ? 12.375 -19.703 -14.102 1 95.5 335 HIS B C 1
ATOM 5533 O O . HIS B 1 335 ? 11.961 -18.547 -14.164 1 95.5 335 HIS B O 1
ATOM 5539 N N . GLY B 1 336 ? 13.484 -20.031 -13.492 1 91.94 336 GLY B N 1
ATOM 5540 C CA . GLY B 1 336 ? 14.273 -18.984 -12.852 1 91.94 336 GLY B CA 1
ATOM 5541 C C . GLY B 1 336 ? 13.547 -18.297 -11.711 1 91.94 336 GLY B C 1
ATOM 5542 O O . GLY B 1 336 ? 12.992 -18.969 -10.828 1 91.94 336 GLY B O 1
ATOM 5543 N N . GLY B 1 337 ? 13.547 -16.984 -11.703 1 88.31 337 GLY B N 1
ATOM 5544 C CA . GLY B 1 337 ? 12.969 -16.219 -10.609 1 88.31 337 GLY B CA 1
ATOM 5545 C C . GLY B 1 337 ? 11.516 -15.852 -10.844 1 88.31 337 GLY B C 1
ATOM 5546 O O . GLY B 1 337 ? 10.93 -15.094 -10.07 1 88.31 337 GLY B O 1
ATOM 5547 N N . TYR B 1 338 ? 10.859 -16.359 -11.859 1 90.06 338 TYR B N 1
ATOM 5548 C CA . TYR B 1 338 ? 9.5 -15.867 -12.078 1 90.06 338 TYR B CA 1
ATOM 5549 C C . TYR B 1 338 ? 8.539 -17.016 -12.328 1 90.06 338 TYR B C 1
ATOM 5551 O O . TYR B 1 338 ? 7.641 -16.906 -13.164 1 90.06 338 TYR B O 1
ATOM 5559 N N . GLY B 1 339 ? 8.758 -18.219 -11.609 1 94.56 339 GLY B N 1
ATOM 5560 C CA . GLY B 1 339 ? 7.832 -19.344 -11.609 1 94.56 339 GLY B CA 1
ATOM 5561 C C . GLY B 1 339 ? 6.426 -18.938 -11.195 1 94.56 339 GLY B C 1
ATOM 5562 O O . GLY B 1 339 ? 5.449 -19.359 -11.828 1 94.56 339 GLY B O 1
ATOM 5563 N N . ILE B 1 340 ? 6.359 -18.109 -10.195 1 96.38 340 ILE B N 1
ATOM 5564 C CA . ILE B 1 340 ? 5.062 -17.672 -9.688 1 96.38 340 ILE B CA 1
ATOM 5565 C C . ILE B 1 340 ? 4.367 -16.812 -10.742 1 96.38 340 ILE B C 1
ATOM 5567 O O . ILE B 1 340 ? 3.152 -16.906 -10.93 1 96.38 340 ILE B O 1
ATOM 5571 N N . THR B 1 341 ? 5.078 -16.062 -11.461 1 97 341 THR B N 1
ATOM 5572 C CA . THR B 1 341 ? 4.582 -15.117 -12.469 1 97 341 THR B CA 1
ATOM 5573 C C . THR B 1 341 ? 3.992 -15.867 -13.656 1 97 341 THR B C 1
ATOM 5575 O O . THR B 1 341 ? 3.039 -15.398 -14.281 1 97 341 THR B O 1
ATOM 5578 N N . ILE B 1 342 ? 4.516 -17.109 -13.914 1 97.88 342 ILE B N 1
ATOM 5579 C CA . ILE B 1 342 ? 4.207 -17.703 -15.203 1 97.88 342 ILE B CA 1
ATOM 5580 C C . ILE B 1 342 ? 3.535 -19.062 -15 1 97.88 342 ILE B C 1
ATOM 5582 O O . ILE B 1 342 ? 3.15 -19.719 -15.961 1 97.88 342 ILE B O 1
ATOM 5586 N N . HIS B 1 343 ? 3.287 -19.484 -13.805 1 98.62 343 HIS B N 1
ATOM 5587 C CA . HIS B 1 343 ? 3.004 -20.859 -13.438 1 98.62 343 HIS B CA 1
ATOM 5588 C C . HIS B 1 343 ? 1.712 -21.359 -14.078 1 98.62 343 HIS B C 1
ATOM 5590 O O . HIS B 1 343 ? 1.644 -22.484 -14.555 1 98.62 343 HIS B O 1
ATOM 5596 N N . TRP B 1 344 ? 0.692 -20.547 -14.094 1 98.81 344 TRP B N 1
ATOM 5597 C CA . TRP B 1 344 ? -0.597 -21.031 -14.57 1 98.81 344 TRP B CA 1
ATOM 5598 C C . TRP B 1 344 ? -0.598 -21.188 -16.094 1 98.81 344 TRP B C 1
ATOM 5600 O O . TRP B 1 344 ? -1.16 -22.141 -16.625 1 98.81 344 TRP B O 1
ATOM 5610 N N . GLY B 1 345 ? 0.018 -20.156 -16.734 1 98.69 345 GLY B N 1
ATOM 5611 C CA . GLY B 1 345 ? 0.172 -20.328 -18.172 1 98.69 345 GLY B CA 1
ATOM 5612 C C . GLY B 1 345 ? 0.911 -21.594 -18.531 1 98.69 345 GLY B C 1
ATOM 5613 O O . GLY B 1 345 ? 0.501 -22.312 -19.453 1 98.69 345 GLY B O 1
ATOM 5614 N N . CYS B 1 346 ? 1.955 -21.906 -17.859 1 98.75 346 CYS B N 1
ATOM 5615 C CA . CYS B 1 346 ? 2.703 -23.141 -18.094 1 98.75 346 CYS B CA 1
ATOM 5616 C C . CYS B 1 346 ? 1.855 -24.359 -17.75 1 98.75 346 CYS B C 1
ATOM 5618 O O . CYS B 1 346 ? 1.942 -25.391 -18.406 1 98.75 346 CYS B O 1
ATOM 5620 N N . ALA B 1 347 ? 1.062 -24.25 -16.672 1 98.88 347 ALA B N 1
ATOM 5621 C CA . ALA B 1 347 ? 0.178 -25.344 -16.281 1 98.88 347 ALA B CA 1
ATOM 5622 C C . ALA B 1 347 ? -0.824 -25.656 -17.391 1 98.88 347 ALA B C 1
ATOM 5624 O O . ALA B 1 347 ? -1.1 -26.828 -17.672 1 98.88 347 ALA B O 1
ATOM 5625 N N . GLN B 1 348 ? -1.321 -24.625 -18 1 98.69 348 GLN B N 1
ATOM 5626 C CA . GLN B 1 348 ? -2.246 -24.812 -19.109 1 98.69 348 GLN B CA 1
ATOM 5627 C C . GLN B 1 348 ? -1.555 -25.484 -20.297 1 98.69 348 GLN B C 1
ATOM 5629 O O . GLN B 1 348 ? -2.16 -26.312 -20.984 1 98.69 348 GLN B O 1
ATOM 5634 N N . ALA B 1 349 ? -0.354 -25.078 -20.5 1 98.5 349 ALA B N 1
ATOM 5635 C CA . ALA B 1 349 ? 0.419 -25.719 -21.547 1 98.5 349 ALA B CA 1
ATOM 5636 C C . ALA B 1 349 ? 0.644 -27.203 -21.25 1 98.5 349 ALA B C 1
ATOM 5638 O O . ALA B 1 349 ? 0.585 -28.047 -22.141 1 98.5 349 ALA B O 1
ATOM 5639 N N . VAL B 1 350 ? 0.912 -27.531 -20.031 1 98.62 350 VAL B N 1
ATOM 5640 C CA . VAL B 1 350 ? 1.054 -28.922 -19.594 1 98.62 350 VAL B CA 1
ATOM 5641 C C . VAL B 1 350 ? -0.247 -29.688 -19.859 1 98.62 350 VAL B C 1
ATOM 5643 O O . VAL B 1 350 ? -0.229 -30.797 -20.391 1 98.62 350 VAL B O 1
ATOM 5646 N N . ALA B 1 351 ? -1.381 -29.109 -19.5 1 98 351 ALA B N 1
ATOM 5647 C CA . ALA B 1 351 ? -2.686 -29.734 -19.719 1 98 351 ALA B CA 1
ATOM 5648 C C . ALA B 1 351 ? -2.932 -29.984 -21.203 1 98 351 ALA B C 1
ATOM 5650 O O . ALA B 1 351 ? -3.525 -31 -21.578 1 98 351 ALA B O 1
ATOM 5651 N N . ALA B 1 352 ? -2.51 -29.062 -22.016 1 97.5 352 ALA B N 1
ATOM 5652 C CA . ALA B 1 352 ? -2.662 -29.234 -23.453 1 97.5 352 ALA B CA 1
ATOM 5653 C C . ALA B 1 352 ? -1.85 -30.422 -23.953 1 97.5 352 ALA B C 1
ATOM 5655 O O . ALA B 1 352 ? -2.322 -31.188 -24.797 1 97.5 352 ALA B O 1
ATOM 5656 N N . LEU B 1 353 ? -0.611 -30.531 -23.516 1 97.88 353 LEU B N 1
ATOM 5657 C CA . LEU B 1 353 ? 0.219 -31.672 -23.875 1 97.88 353 LEU B CA 1
ATOM 5658 C C . LEU B 1 353 ? -0.401 -32.969 -23.391 1 97.88 353 LEU B C 1
ATOM 5660 O O . LEU B 1 353 ? -0.377 -34 -24.094 1 97.88 353 LEU B O 1
ATOM 5664 N N . PHE B 1 354 ? -0.919 -32.938 -22.203 1 97 354 PHE B N 1
ATOM 5665 C CA . PHE B 1 354 ? -1.593 -34.094 -21.641 1 97 354 PHE B CA 1
ATOM 5666 C C . PHE B 1 354 ? -2.785 -34.5 -22.5 1 97 354 PHE B C 1
ATOM 5668 O O . PHE B 1 354 ? -3.023 -35.688 -22.719 1 97 354 PHE B O 1
ATOM 5675 N N . GLU B 1 355 ? -3.502 -33.5 -22.922 1 95.31 355 GLU B N 1
ATOM 5676 C CA . GLU B 1 355 ? -4.641 -33.75 -23.812 1 95.31 355 GLU B CA 1
ATOM 5677 C C . GLU B 1 355 ? -4.207 -34.469 -25.078 1 95.31 355 GLU B C 1
ATOM 5679 O O . GLU B 1 355 ? -4.914 -35.344 -25.578 1 95.31 355 GLU B O 1
ATOM 5684 N N . GLU B 1 356 ? -3.123 -34.062 -25.594 1 94.88 356 GLU B N 1
ATOM 5685 C CA . GLU B 1 356 ? -2.582 -34.719 -26.766 1 94.88 356 GLU B CA 1
ATOM 5686 C C . GLU B 1 356 ? -2.287 -36.188 -26.484 1 94.88 356 GLU B C 1
ATOM 5688 O O . GLU B 1 356 ? -2.57 -37.062 -27.328 1 94.88 356 GLU B O 1
ATOM 5693 N N . ILE B 1 357 ? -1.693 -36.438 -25.406 1 93.62 357 ILE B N 1
ATOM 5694 C CA . ILE B 1 357 ? -1.365 -37.812 -25 1 93.62 357 ILE B CA 1
ATOM 5695 C C . ILE B 1 357 ? -2.645 -38.625 -24.891 1 93.62 357 ILE B C 1
ATOM 5697 O O . ILE B 1 357 ? -2.707 -39.781 -25.375 1 93.62 357 ILE B O 1
ATOM 5701 N N . CYS B 1 358 ? -3.674 -38.094 -24.266 1 91.69 358 CYS B N 1
ATOM 5702 C CA . CYS B 1 358 ? -4.957 -38.75 -24.109 1 91.69 358 CYS B CA 1
ATOM 5703 C C . CYS B 1 358 ? -5.578 -39.094 -25.469 1 91.69 358 CYS B C 1
ATOM 5705 O O . CYS B 1 358 ? -6.113 -40.156 -25.672 1 91.69 358 CYS B O 1
ATOM 5707 N N . ALA B 1 359 ? -5.465 -38.156 -26.359 1 90.75 359 ALA B N 1
ATOM 5708 C CA . ALA B 1 359 ? -6.027 -38.344 -27.688 1 90.75 359 ALA B CA 1
ATOM 5709 C C . ALA B 1 359 ? -5.324 -39.469 -28.438 1 90.75 359 ALA B C 1
ATOM 5711 O O . ALA B 1 359 ? -5.961 -40.25 -29.156 1 90.75 359 ALA B O 1
ATOM 5712 N N . GLU B 1 360 ? -4.051 -39.531 -28.266 1 88.56 360 GLU B N 1
ATOM 5713 C CA . GLU B 1 360 ? -3.266 -40.562 -28.938 1 88.56 360 GLU B CA 1
ATOM 5714 C C . GLU B 1 360 ? -3.562 -41.938 -28.344 1 88.56 360 GLU B C 1
ATOM 5716 O O . GLU B 1 360 ? -3.6 -42.938 -29.078 1 88.56 360 GLU B O 1
ATOM 5721 N N . LYS B 1 361 ? -3.715 -42 -27.125 1 83.38 361 LYS B N 1
ATOM 5722 C CA . LYS B 1 361 ? -4.02 -43.281 -26.469 1 83.38 361 LYS B CA 1
ATOM 5723 C C . LYS B 1 361 ? -5.406 -43.781 -26.859 1 83.38 361 LYS B C 1
ATOM 5725 O O . LYS B 1 361 ? -5.617 -44.969 -27 1 83.38 361 LYS B O 1
ATOM 5730 N N . LYS B 1 362 ? -6.332 -42.938 -27 1 79.75 362 LYS B N 1
ATOM 5731 C CA . LYS B 1 362 ? -7.672 -43.281 -27.453 1 79.75 362 LYS B CA 1
ATOM 5732 C C . LYS B 1 362 ? -7.625 -43.875 -28.859 1 79.75 362 LYS B C 1
ATOM 5734 O O . LYS B 1 362 ? -8.344 -44.844 -29.156 1 79.75 362 LYS B O 1
ATOM 5739 N N . ARG B 1 363 ? -6.914 -43.312 -29.688 1 75.25 363 ARG B N 1
ATOM 5740 C CA . ARG B 1 363 ? -6.805 -43.75 -31.062 1 75.25 363 ARG B CA 1
ATOM 5741 C C . ARG B 1 363 ? -6.141 -45.125 -31.125 1 75.25 363 ARG B C 1
ATOM 5743 O O . ARG B 1 363 ? -6.414 -45.906 -32.031 1 75.25 363 ARG B O 1
ATOM 5750 N N . ALA B 1 364 ? -5.234 -45.438 -30.281 1 68.5 364 ALA B N 1
ATOM 5751 C CA . ALA B 1 364 ? -4.52 -46.719 -30.281 1 68.5 364 ALA B CA 1
ATOM 5752 C C . ALA B 1 364 ? -5.426 -47.844 -29.797 1 68.5 364 ALA B C 1
ATOM 5754 O O . ALA B 1 364 ? -5.113 -49.031 -30 1 68.5 364 ALA B O 1
ATOM 5755 N N . VAL B 1 365 ? -6.52 -47.656 -29.031 1 62.62 365 VAL B N 1
ATOM 5756 C CA . VAL B 1 365 ? -7.445 -48.688 -28.594 1 62.62 365 VAL B CA 1
ATOM 5757 C C . VAL B 1 365 ? -8.359 -49.094 -29.75 1 62.62 365 VAL B C 1
ATOM 5759 O O . VAL B 1 365 ? -9.055 -48.25 -30.328 1 62.62 365 VAL B O 1
ATOM 5762 N N . PRO B 1 366 ? -8.133 -50.25 -30.312 1 54 366 PRO B N 1
ATOM 5763 C CA . PRO B 1 366 ? -8.945 -50.75 -31.422 1 54 366 PRO B CA 1
ATOM 5764 C C . PRO B 1 366 ? -10.445 -50.688 -31.125 1 54 366 PRO B C 1
ATOM 5766 O O . PRO B 1 366 ? -10.859 -50.875 -29.984 1 54 366 PRO B O 1
ATOM 5769 N N . SER B 1 367 ? -11.18 -49.719 -31.859 1 44.91 367 SER B N 1
ATOM 5770 C CA . SER B 1 367 ? -12.641 -49.781 -31.875 1 44.91 367 SER B CA 1
ATOM 5771 C C . SER B 1 367 ? -13.141 -51.188 -32 1 44.91 367 SER B C 1
ATOM 5773 O O . SER B 1 367 ? -13.125 -51.781 -33.094 1 44.91 367 SER B O 1
ATOM 5775 N N . HIS B 1 368 ? -12.562 -52.062 -31.391 1 39.53 368 HIS B N 1
ATOM 5776 C CA . HIS B 1 368 ? -13.227 -53.344 -31.672 1 39.53 368 HIS B CA 1
ATOM 5777 C C . HIS B 1 368 ? -14.648 -53.344 -31.109 1 39.53 368 HIS B C 1
ATOM 5779 O O . HIS B 1 368 ? -15.312 -54.375 -31.109 1 39.53 368 HIS B O 1
ATOM 5785 N N . LEU B 1 369 ? -15.312 -52.281 -30.656 1 34.06 369 LEU B N 1
ATOM 5786 C CA . LEU B 1 369 ? -16.703 -52.719 -30.547 1 34.06 369 LEU B CA 1
ATOM 5787 C C . LEU B 1 369 ? -17.391 -52.688 -31.906 1 34.06 369 LEU B C 1
ATOM 5789 O O . LEU B 1 369 ? -17.172 -51.75 -32.688 1 34.06 369 LEU B O 1
#

Nearest PDB structures (foldseek):
  8hy5-asse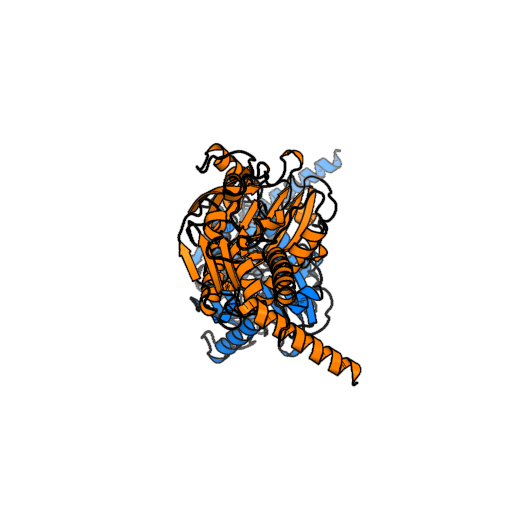mbly1_A  TM=9.770E-01  e=1.549E-53  Homo sapiens
  4yjf-assembly1_B  TM=9.689E-01  e=3.214E-53  Sus scrofa
  6kbp-assembly2_C  TM=9.729E-01  e=5.556E-53  Homo sapiens
  1an9-assembly1_A  TM=9.656E-01  e=3.662E-52  Sus scrofa
  5wwv-assembly3_F  TM=9.701E-01  e=1.409E-50  Sus scrofa

pLDDT: mean 91.84, std 10.14, range [33.5, 98.88]

Sequence (738 aa):
MTCGFIASLLRMAEALELQASAGGLRVAIVGAGVIGLSSALAIVEHYGGPPLGPTITIFAEAFSPHTTGDHVAGLWQPYPYGPVPSVETKWNRETFQFLLKFLNHADVPEMGLFVQSGYNLFKKRVPDPPWCDIVLGFRHLTQDELSLFPGWSYGWFNTTLMLECKNYLPWLMKKLKSYGIKFIQKKVNSLMELSLSDDVIINCTGMQAAHLVPDKEVQPGRGQLTKVYAPWLKHFYSTHDEQKGLYNSPYILPGSTGVVALGGILQLGNWNEEVNDEDRRCIWEGCCKLVPSLRNTHVVEEWAGFRPCRSAIRLERETLGSGFSKVELIHNYGHGGYGITIHWGCAQAVAALFEEICAEKKRAVPSHLMTCGFIASLLRMAEALELQASAGGLRVAIVGAGVIGLSSALAIVEHYGGPPLGPTITIFAEAFSPHTTGDHVAGLWQPYPYGPVPSVETKWNRETFQFLLKFLNHADVPEMGLFVQSGYNLFKKRVPDPPWCDIVLGFRHLTQDELSLFPGWSYGWFNTTLMLECKNYLPWLMKKLKSYGIKFIQKKVNSLMELSLSDDVIINCTGMQAAHLVPDKEVQPGRGQLTKVYAPWLKHFYSTHDEQKGLYNSPYILPGSTGVVALGGILQLGNWNEEVNDEDRRCIWEGCCKLVPSLRNTHVVEEWAGFRPCRSAIRLERETLGSGFSKVELIHNYGHGGYGITIHWGCAQAVAALFEEICAEKKRAVPSHL

Solvent-accessible surface area (backbone atoms only — not comparable to full-atom values): 37435 Å² total; per-residue (Å²): 116,66,65,62,50,50,50,52,49,48,51,48,48,50,50,50,51,46,26,57,44,29,23,76,35,30,35,36,30,37,20,58,46,67,48,23,49,35,28,51,46,38,38,34,72,73,38,36,32,62,74,52,3,37,45,43,36,37,30,18,70,49,52,77,75,67,38,76,56,38,72,46,72,32,68,49,57,75,79,75,69,73,91,68,57,67,67,56,54,51,18,31,43,46,20,49,56,57,56,58,68,43,64,75,32,51,60,25,64,61,35,29,45,41,58,38,37,33,40,39,36,20,66,54,86,71,78,83,42,94,56,50,82,66,45,42,73,56,43,72,58,49,72,75,59,38,67,70,36,83,87,37,73,30,41,40,33,35,34,38,45,34,40,24,32,58,28,30,48,56,45,50,52,55,54,40,44,76,42,65,43,42,78,44,83,40,77,79,82,45,72,66,74,46,47,81,77,21,50,32,39,36,43,21,44,42,64,53,35,31,68,53,75,58,35,83,60,47,36,33,29,18,31,47,38,43,25,28,60,47,33,44,54,33,49,34,40,38,42,50,43,83,90,60,42,76,54,41,29,36,28,38,40,55,41,56,77,21,40,25,37,31,22,34,45,52,38,73,70,42,83,69,55,62,81,48,67,69,59,49,50,52,32,51,53,46,39,28,69,65,42,27,46,52,67,79,48,53,79,76,47,72,48,33,44,68,23,21,24,35,93,53,65,45,71,48,79,47,78,41,72,58,81,92,59,45,22,42,33,35,40,45,33,23,52,30,88,37,44,84,29,28,21,49,22,50,8,47,52,49,32,50,54,48,48,52,54,34,53,52,54,50,68,69,51,74,79,71,120,116,65,64,63,51,51,50,50,48,49,50,49,48,52,50,49,51,47,26,57,44,30,23,76,35,30,35,36,31,36,20,58,46,67,48,25,49,34,29,52,47,39,38,34,73,73,37,37,34,61,74,53,3,37,45,42,37,37,32,19,70,48,52,77,77,68,40,78,57,39,72,47,72,32,68,48,56,76,78,75,69,72,91,68,57,68,66,57,53,51,18,30,46,44,20,51,56,58,56,58,67,43,63,74,32,51,60,25,64,60,36,30,43,42,58,39,38,34,40,38,37,19,65,52,87,71,78,83,43,95,56,49,82,65,45,40,74,57,43,71,57,50,72,74,58,39,67,69,35,84,87,38,72,30,39,40,33,34,34,38,43,34,42,24,34,60,30,31,49,54,46,50,50,53,55,41,43,75,44,65,43,42,78,46,82,39,77,78,80,46,70,65,75,46,46,80,75,22,49,32,39,36,42,20,44,41,64,54,35,33,69,56,75,57,37,83,59,47,37,33,29,17,32,48,38,43,24,28,59,47,35,46,53,34,46,35,39,39,40,49,43,83,90,60,41,75,54,42,27,34,27,38,39,54,41,56,77,22,39,24,38,32,24,33,44,51,37,74,69,40,85,67,55,62,82,48,68,67,60,50,50,51,30,50,53,44,38,27,69,66,41,28,45,54,67,78,48,53,79,75,47,71,49,33,42,67,23,23,23,36,95,52,64,43,72,48,77,45,78,41,73,58,80,93,60,46,22,40,33,35,40,46,33,24,54,29,90,36,43,83,29,29,22,49,22,50,8,48,52,49,33,51,55,49,49,51,52,32,53,52,55,50,68,68,50,74,76,71,120

InterPro domains:
  IPR006076 FAD dependent oxidoreductase [PF01266] (26-353)
  IPR006181 D-amino acid oxidase, conserved site [PS00677] (329-347)
  IPR023209 D-amino-acid oxidase [PIRSF000189] (26-363)
  IPR023209 D-amino-acid oxidase [PTHR11530] (25-359)